Protein AF-A0A7J8ZZ38-F1 (afdb_monomer_lite)

Secondary structure (DSSP, 8-state):
-HHHHHHHHHHHHTTTTS-HHHHHHHHHHHHHHHHH-HHHHHHHH--HHHHHHHHHHHS--------------------HHHHHHHHHHTHHHHHHH-HHHHHHHHHHHHHHHHTTTT-HHHHHHHHT-TTHHHHHHHHHHHHHTSPPPPGGG--HHHHHHHHHHHHHHHHHHHHHHHHHHHHHHHHHHHHHSSS--HHHHHHHHHHHHHHHHHHHHHHSSHHHHHHHHHH-PPP-HHHHHHHHHHHHHHHHHHHHHHHTT--TT--HHHHHHHHHHHHHHHTSHHHHHHHHHHHHTTPPTTHHHHHHHHHHHHHHHHHHHTT-PPPSSHHHHHHHHHHTSHHHHHHB------TT--GGG--SB-HHHHHHHHTGGGGGGSGGGGGHHHHHHHHHHHHHHHHHHHHHHHHHHHHHHHHHHHHHHHHHH-SS---

Sequence (435 aa):
MADLRLSINSILLEHRILNDDLFIAVLNLLASAARFQPAFLLAIFDTKEDTAVQLANIGGVKQTTNEPLSGSLGSETCSLVNAILQFVESSNDVINSNPCVLLNALNFLKALWHGAGQYTTILERLKSSDKFWKQLSNSIFQSAALEVPVLKSIKESEASLLGHKYRCQSAILETMAYDVFLMKKLLYAESLVKDPSESNKKIEADNNVMKSILSNWCKSSVLGSLIKSYTSCKYDNEIYFHAKVALSLLTVHIMGKLVAGDAGSLSVSLVEKIRHVYKKLTVQPAFSELLAQYSLRGYSEGKELKALIMSDLYYHLQGELEGRKMSAGPFKELSQFLIESKMVKIYENKCSLDLFLNADDVHVFDLGRIQADLGLDMWDYSEWRTSKGIAETMLSCMQKANSMVLIGNSKLSSLKALITVLTVYEDSVSPLSSD

Foldseek 3Di:
DVVVLVVLLCCLQCVVPDDLVVLLVSLLVLLCCLAPPLVVNVVSQDPVVVVVVVVVVVPDDDDDDDDDPPDPPDPPPSGSLVSLLVVLQCLLVCLQVPLLSLLSSLSSLLSCLVSVVSCVVSVLSLLVDPCNLVSLLVLLQVLLPDDADDLVPADLVRLLSLLSSLSSLLSSLLSLLSLLLVLVVVVVVVVVPPDDDPVNVSSVVSNVSSLVSVVVCVVDCNVVSLCCNLPVADQDPVLVLLLLLLLLLLLLVCVLCVLVVHNDLADPVSSVVSVVLLVVLCPDPLNVVQQVVVVVVVDDDDDVSSSVVSVVLSVQSVCVSVVNDDDDGSSVVSSVCSSPDCVLVVQAQPQDVDPPDRLVRQARGDLVVVCNNSVLVCCCVDPCVVVSVSVVSSSVSRSSSRSSRSNNVSSVSSVVSNVSSVVSSVVVVPPDPDD

InterPro domains:
  IPR044840 Nucleoporin Nup188 [PTHR31431] (2-423)

Structure (mmCIF, N/CA/C/O backbone):
data_AF-A0A7J8ZZ38-F1
#
_entry.id   AF-A0A7J8ZZ38-F1
#
loop_
_atom_site.group_PDB
_atom_site.id
_atom_site.type_symbol
_atom_site.label_atom_id
_atom_site.label_alt_id
_atom_site.label_comp_id
_atom_site.label_asym_id
_atom_site.label_entity_id
_atom_site.label_seq_id
_atom_site.pdbx_PDB_ins_code
_atom_site.Cartn_x
_atom_site.Cartn_y
_atom_site.Cartn_z
_atom_site.occupancy
_atom_site.B_iso_or_equiv
_atom_site.auth_seq_id
_atom_site.auth_comp_id
_atom_site.auth_asym_id
_atom_site.auth_atom_id
_atom_site.pdbx_PDB_model_num
ATOM 1 N N . MET A 1 1 ? -1.656 -23.297 29.261 1.00 71.56 1 MET A N 1
ATOM 2 C CA . MET A 1 1 ? -2.486 -22.098 29.005 1.00 71.56 1 MET A CA 1
ATOM 3 C C . MET A 1 1 ? -2.021 -20.923 29.861 1.00 71.56 1 MET A C 1
ATOM 5 O O . MET A 1 1 ? -1.759 -19.869 29.299 1.00 71.56 1 MET A O 1
ATOM 9 N N . ALA A 1 2 ? -1.824 -21.125 31.170 1.00 74.50 2 ALA A N 1
ATOM 10 C CA . ALA A 1 2 ? -1.275 -20.121 32.088 1.00 74.50 2 ALA A CA 1
ATOM 11 C C . ALA A 1 2 ? 0.076 -19.516 31.644 1.00 74.50 2 ALA A C 1
ATOM 13 O O . ALA A 1 2 ? 0.186 -18.296 31.588 1.00 74.50 2 ALA A O 1
ATOM 14 N N . ASP A 1 3 ? 1.055 -20.333 31.232 1.00 79.25 3 ASP A N 1
ATOM 15 C CA . ASP A 1 3 ? 2.367 -19.820 30.783 1.00 79.25 3 ASP A CA 1
ATOM 16 C C . ASP A 1 3 ? 2.248 -18.887 29.570 1.00 79.25 3 ASP A C 1
ATOM 18 O O . ASP A 1 3 ? 2.824 -17.804 29.555 1.00 79.25 3 ASP A O 1
ATOM 22 N N . LEU A 1 4 ? 1.418 -19.257 28.587 1.00 83.12 4 LEU A N 1
ATOM 23 C CA . LEU A 1 4 ? 1.143 -18.420 27.417 1.00 83.12 4 LEU A CA 1
ATOM 24 C C . LEU A 1 4 ? 0.463 -17.102 27.817 1.00 83.12 4 LEU A C 1
ATOM 26 O O . LEU A 1 4 ? 0.831 -16.048 27.305 1.00 83.12 4 LEU A O 1
ATOM 30 N N . ARG A 1 5 ? -0.505 -17.144 28.745 1.00 82.12 5 ARG A N 1
ATOM 31 C CA . ARG A 1 5 ? -1.176 -15.945 29.274 1.00 82.12 5 ARG A CA 1
ATOM 32 C C . ARG A 1 5 ? -0.171 -15.001 29.934 1.00 82.12 5 ARG A C 1
ATOM 34 O O . ARG A 1 5 ? -0.195 -13.807 29.648 1.00 82.12 5 ARG A O 1
ATOM 41 N N . LEU A 1 6 ? 0.714 -15.530 30.778 1.00 80.25 6 LEU A N 1
ATOM 42 C CA . LEU A 1 6 ? 1.750 -14.752 31.460 1.00 80.25 6 LEU A CA 1
ATOM 43 C C . LEU A 1 6 ? 2.743 -14.139 30.469 1.00 80.25 6 LEU A C 1
ATOM 45 O O . LEU A 1 6 ? 3.035 -12.950 30.575 1.00 80.25 6 LEU A O 1
ATOM 49 N N . SER A 1 7 ? 3.197 -14.905 29.470 1.00 84.94 7 SER A N 1
ATOM 50 C CA . SER A 1 7 ? 4.079 -14.387 28.420 1.00 84.94 7 SER A CA 1
ATOM 51 C C . SER A 1 7 ? 3.422 -13.266 27.619 1.00 84.94 7 SER A C 1
ATOM 53 O O . SER A 1 7 ? 4.032 -12.218 27.435 1.00 84.94 7 SER A O 1
ATOM 55 N N . ILE A 1 8 ? 2.168 -13.439 27.183 1.00 85.44 8 ILE A N 1
ATOM 56 C CA . ILE A 1 8 ? 1.439 -12.390 26.455 1.00 85.44 8 ILE A CA 1
ATOM 57 C C . ILE A 1 8 ? 1.288 -11.140 27.330 1.00 85.44 8 ILE A C 1
ATOM 59 O O . ILE A 1 8 ? 1.501 -10.031 26.853 1.00 85.44 8 ILE A O 1
ATOM 63 N N . ASN A 1 9 ? 0.947 -11.303 28.609 1.00 81.88 9 ASN A N 1
ATOM 64 C CA . ASN A 1 9 ? 0.761 -10.179 29.522 1.00 81.88 9 ASN A CA 1
ATOM 65 C C . ASN A 1 9 ? 2.066 -9.399 29.756 1.00 81.88 9 ASN A C 1
ATOM 67 O O . ASN A 1 9 ? 2.063 -8.176 29.661 1.00 81.88 9 ASN A O 1
ATOM 71 N N . SER A 1 10 ? 3.187 -10.094 29.985 1.00 81.44 10 SER A N 1
ATOM 72 C CA . SER A 1 10 ? 4.513 -9.465 30.101 1.00 81.44 10 SER A CA 1
ATOM 73 C C . SER A 1 10 ? 4.887 -8.724 28.816 1.00 81.44 10 SER A C 1
ATOM 75 O O . SER A 1 10 ? 5.240 -7.551 28.889 1.00 81.44 10 SER A O 1
ATOM 77 N N . ILE A 1 11 ? 4.680 -9.329 27.638 1.00 85.06 11 ILE A N 1
ATOM 78 C CA . ILE A 1 11 ? 4.948 -8.663 26.353 1.00 85.06 11 ILE A CA 1
ATOM 79 C C . ILE A 1 11 ? 4.102 -7.394 26.190 1.00 85.06 11 ILE A C 1
ATOM 81 O O . ILE A 1 11 ? 4.608 -6.373 25.722 1.00 85.06 11 ILE A O 1
ATOM 85 N N . LEU A 1 12 ? 2.826 -7.431 26.591 1.00 81.31 12 LEU A N 1
ATOM 86 C CA . LEU A 1 12 ? 1.942 -6.273 26.478 1.00 81.31 12 LEU A CA 1
ATOM 87 C C . LEU A 1 12 ? 2.314 -5.138 27.447 1.00 81.31 12 LEU A C 1
ATOM 89 O O . LEU A 1 12 ? 2.243 -3.965 27.078 1.00 81.31 12 LEU A O 1
ATOM 93 N N . LEU A 1 13 ? 2.731 -5.472 28.670 1.00 76.25 13 LEU A N 1
ATOM 94 C CA . LEU A 1 13 ? 3.134 -4.498 29.688 1.00 76.25 13 LEU A CA 1
ATOM 95 C C . LEU A 1 13 ? 4.510 -3.884 29.385 1.00 76.25 13 LEU A C 1
ATOM 97 O O . LEU A 1 13 ? 4.697 -2.675 29.519 1.00 76.25 13 LEU A O 1
ATOM 101 N N . GLU A 1 14 ? 5.455 -4.686 28.898 1.00 73.44 14 GLU A N 1
ATOM 102 C CA . GLU A 1 14 ? 6.838 -4.286 28.614 1.00 73.44 14 GLU A CA 1
ATOM 103 C C . GLU A 1 14 ? 7.041 -3.745 27.184 1.00 73.44 14 GLU A C 1
ATOM 105 O O . GLU A 1 14 ? 8.169 -3.654 26.700 1.00 73.44 14 GLU A O 1
ATOM 110 N N . HIS A 1 15 ? 5.970 -3.319 26.506 1.00 67.19 15 HIS A N 1
ATOM 111 C CA . HIS A 1 15 ? 6.004 -2.843 25.112 1.00 67.19 15 HIS A CA 1
ATOM 112 C C . HIS A 1 15 ? 7.017 -1.719 24.824 1.00 67.19 15 HIS A C 1
ATOM 114 O O . HIS A 1 15 ? 7.420 -1.542 23.684 1.00 67.19 15 HIS A O 1
ATOM 120 N N . ARG A 1 16 ? 7.440 -0.945 25.834 1.00 60.75 16 ARG A N 1
ATOM 121 C CA . ARG A 1 16 ? 8.462 0.112 25.679 1.00 60.75 16 ARG A CA 1
ATOM 122 C C . ARG A 1 16 ? 9.906 -0.401 25.717 1.00 60.75 16 ARG A C 1
ATOM 124 O O . ARG A 1 16 ? 10.818 0.366 25.430 1.00 60.75 16 ARG A O 1
ATOM 131 N N . ILE A 1 17 ? 10.111 -1.646 26.143 1.00 56.50 17 ILE A N 1
ATOM 132 C CA . ILE A 1 17 ? 11.424 -2.265 26.387 1.00 56.50 17 ILE A CA 1
ATOM 133 C C . ILE A 1 17 ? 11.676 -3.409 25.389 1.00 56.50 17 ILE A C 1
ATOM 135 O O . ILE A 1 17 ? 12.823 -3.676 25.032 1.00 56.50 17 ILE A O 1
ATOM 139 N N . LEU A 1 18 ? 10.615 -4.076 24.926 1.00 61.31 18 LEU A N 1
ATOM 140 C CA . LEU A 1 18 ? 10.670 -5.222 24.015 1.00 61.31 18 LEU A CA 1
ATOM 141 C C . LEU A 1 18 ? 10.692 -4.832 22.527 1.00 61.31 18 LEU A C 1
ATOM 143 O O . LEU A 1 18 ? 10.386 -3.708 22.148 1.00 61.31 18 LEU A O 1
ATOM 147 N N . ASN A 1 19 ? 11.052 -5.803 21.681 1.00 76.56 19 ASN A N 1
ATOM 148 C CA . ASN A 1 19 ? 11.067 -5.677 20.222 1.00 76.56 19 ASN A CA 1
ATOM 149 C C . ASN A 1 19 ? 9.647 -5.429 19.662 1.00 76.56 19 ASN A C 1
ATOM 151 O O . ASN A 1 19 ? 8.748 -6.247 19.888 1.00 76.56 19 ASN A O 1
ATOM 155 N N . ASP A 1 20 ? 9.480 -4.348 18.889 1.00 80.62 20 ASP A N 1
ATOM 156 C CA . ASP A 1 20 ? 8.235 -3.974 18.200 1.00 80.62 20 ASP A CA 1
ATOM 157 C C . ASP A 1 20 ? 7.648 -5.131 17.371 1.00 80.62 20 ASP A C 1
ATOM 159 O O . ASP A 1 20 ? 6.435 -5.340 17.384 1.00 80.62 20 ASP A O 1
ATOM 163 N N . ASP A 1 21 ? 8.488 -5.937 16.711 1.00 82.50 21 ASP A N 1
ATOM 164 C CA . ASP A 1 21 ? 8.044 -7.064 15.880 1.00 82.50 21 ASP A CA 1
ATOM 165 C C . ASP A 1 21 ? 7.331 -8.139 16.707 1.00 82.50 21 ASP A C 1
ATOM 167 O O . ASP A 1 21 ? 6.296 -8.674 16.302 1.00 82.50 21 ASP A O 1
ATOM 171 N N . LEU A 1 22 ? 7.860 -8.445 17.898 1.00 86.12 22 LEU A N 1
ATOM 172 C CA . LEU A 1 22 ? 7.259 -9.421 18.807 1.00 86.12 22 LEU A CA 1
ATOM 173 C C . LEU A 1 22 ? 5.922 -8.902 19.339 1.00 86.12 22 LEU A C 1
ATOM 175 O O . LEU A 1 22 ? 4.941 -9.645 19.388 1.00 86.12 22 LEU A O 1
ATOM 179 N N . PHE A 1 23 ? 5.870 -7.621 19.702 1.00 85.69 23 PHE A N 1
ATOM 180 C CA . PHE A 1 23 ? 4.646 -6.982 20.168 1.00 85.69 23 PHE A CA 1
ATOM 181 C C . PHE A 1 23 ? 3.560 -6.978 19.078 1.00 85.69 23 PHE A C 1
ATOM 183 O O . PHE A 1 23 ? 2.421 -7.381 19.329 1.00 85.69 23 PHE A O 1
ATOM 190 N N . ILE A 1 24 ? 3.920 -6.617 17.842 1.00 85.94 24 ILE A N 1
ATOM 191 C CA . ILE A 1 24 ? 3.027 -6.663 16.675 1.00 85.94 24 ILE A CA 1
ATOM 192 C C . ILE A 1 24 ? 2.544 -8.093 16.408 1.00 85.94 24 ILE A C 1
ATOM 194 O O . ILE A 1 24 ? 1.351 -8.304 16.182 1.00 85.94 24 ILE A O 1
ATOM 198 N N . ALA A 1 25 ? 3.430 -9.090 16.470 1.00 88.69 25 ALA A N 1
ATOM 199 C CA . ALA A 1 25 ? 3.063 -10.490 16.269 1.00 88.69 25 ALA A CA 1
ATOM 200 C C . ALA A 1 25 ? 2.041 -10.974 17.311 1.00 88.69 25 ALA A C 1
ATOM 202 O O . ALA A 1 25 ? 1.063 -11.635 16.954 1.00 88.69 25 ALA A O 1
ATOM 203 N N . VAL A 1 26 ? 2.216 -10.596 18.581 1.00 90.19 26 VAL A N 1
ATOM 204 C CA . VAL A 1 26 ? 1.260 -10.911 19.652 1.00 90.19 26 VAL A CA 1
ATOM 205 C C . VAL A 1 26 ? -0.090 -10.233 19.411 1.00 90.19 26 VAL A C 1
ATOM 207 O O . VAL A 1 26 ? -1.126 -10.889 19.514 1.00 90.19 26 VAL A O 1
ATOM 210 N N . LEU A 1 27 ? -0.114 -8.955 19.029 1.00 89.56 27 LEU A N 1
ATOM 211 C CA . LEU A 1 27 ? -1.365 -8.262 18.703 1.00 89.56 27 LEU A CA 1
ATOM 212 C C . LEU A 1 27 ? -2.085 -8.887 17.502 1.00 89.56 27 LEU A C 1
ATOM 214 O O . LEU A 1 27 ? -3.304 -9.056 17.540 1.00 89.56 27 LEU A O 1
ATOM 218 N N . ASN A 1 28 ? -1.346 -9.294 16.470 1.00 89.69 28 ASN A N 1
ATOM 219 C CA . ASN A 1 28 ? -1.903 -9.976 15.302 1.00 89.69 28 ASN A CA 1
ATOM 220 C C . ASN A 1 28 ? -2.447 -11.368 15.637 1.00 89.69 28 ASN A C 1
ATOM 222 O O . ASN A 1 28 ? -3.508 -11.751 15.133 1.00 89.69 28 ASN A O 1
ATOM 226 N N . LEU A 1 29 ? -1.775 -12.102 16.528 1.00 91.94 29 LEU A N 1
ATOM 227 C CA . LEU A 1 29 ? -2.284 -13.355 17.080 1.00 91.94 29 LEU A CA 1
ATOM 228 C C . LEU A 1 29 ? -3.611 -13.124 17.814 1.00 91.94 29 LEU A C 1
ATOM 230 O O . LEU A 1 29 ? -4.585 -13.825 17.541 1.00 91.94 29 LEU A O 1
ATOM 234 N N . LEU A 1 30 ? -3.677 -12.124 18.699 1.00 91.81 30 LEU A N 1
ATOM 235 C CA . LEU A 1 30 ? -4.889 -11.793 19.455 1.00 91.81 30 LEU A CA 1
ATOM 236 C C . LEU A 1 30 ? -6.031 -11.319 18.543 1.00 91.81 30 LEU A C 1
ATOM 238 O O . LEU A 1 30 ? -7.170 -11.753 18.714 1.00 91.81 30 LEU A O 1
ATOM 242 N N . ALA A 1 31 ? -5.742 -10.491 17.535 1.00 91.62 31 ALA A N 1
ATOM 243 C CA . ALA A 1 31 ? -6.712 -10.052 16.530 1.00 91.62 31 ALA A CA 1
ATOM 244 C C . ALA A 1 31 ? -7.255 -11.218 15.696 1.00 91.62 31 ALA A C 1
ATOM 246 O O . ALA A 1 31 ? -8.457 -11.291 15.440 1.00 91.62 31 ALA A O 1
ATOM 247 N N . SER A 1 32 ? -6.391 -12.154 15.305 1.00 90.56 32 SER A N 1
ATOM 248 C CA . SER A 1 32 ? -6.793 -13.356 14.570 1.00 90.56 32 SER A CA 1
ATOM 249 C C . SER A 1 32 ? -7.630 -14.287 15.448 1.00 90.56 32 SER A C 1
ATOM 251 O O . SER A 1 32 ? -8.692 -14.750 15.029 1.00 90.56 32 SER A O 1
ATOM 253 N N . ALA A 1 33 ? -7.212 -14.498 16.698 1.00 92.62 33 ALA A N 1
ATOM 254 C CA . ALA A 1 33 ? -7.964 -15.265 17.686 1.00 92.62 33 ALA A CA 1
ATOM 255 C C . ALA A 1 33 ? -9.355 -14.664 17.938 1.00 92.62 33 ALA A C 1
ATOM 257 O O . ALA A 1 33 ? -10.338 -15.402 17.954 1.00 92.62 33 ALA A O 1
ATOM 258 N N . ALA A 1 34 ? -9.460 -13.334 18.038 1.00 92.38 34 ALA A N 1
ATOM 259 C CA . ALA A 1 34 ? -10.731 -12.627 18.210 1.00 92.38 34 ALA A CA 1
ATOM 260 C C . ALA A 1 34 ? -11.733 -12.874 17.070 1.00 92.38 34 ALA A C 1
ATOM 262 O O . ALA A 1 34 ? -12.940 -12.767 17.254 1.00 92.38 34 ALA A O 1
ATOM 263 N N . ARG A 1 35 ? -11.243 -13.178 15.866 1.00 89.25 35 ARG A N 1
ATOM 264 C CA . ARG A 1 35 ? -12.088 -13.358 14.678 1.00 89.25 35 ARG A CA 1
ATOM 265 C C . ARG A 1 35 ? -12.424 -14.814 14.414 1.00 89.25 35 ARG A C 1
ATOM 267 O O . ARG A 1 35 ? -13.542 -15.120 14.012 1.00 89.25 35 ARG A O 1
ATOM 274 N N . PHE A 1 36 ? -11.450 -15.697 14.606 1.00 92.00 36 PHE A N 1
ATOM 275 C CA . PHE A 1 36 ? -11.536 -17.076 14.130 1.00 92.00 36 PHE A CA 1
ATOM 276 C C . PHE A 1 36 ? -11.577 -18.108 15.255 1.00 92.00 36 PHE A C 1
ATOM 278 O O . PHE A 1 36 ? -12.051 -19.219 15.032 1.00 92.00 36 PHE A O 1
ATOM 285 N N . GLN A 1 37 ? -11.105 -17.771 16.460 1.00 92.94 37 GLN A N 1
ATOM 286 C CA . GLN A 1 37 ? -11.069 -18.697 17.597 1.00 92.94 37 GLN A CA 1
ATOM 287 C C . GLN A 1 37 ? -11.500 -18.034 18.919 1.00 92.94 37 GLN A C 1
ATOM 289 O O . GLN A 1 37 ? -10.694 -17.884 19.843 1.00 92.94 37 GLN A O 1
ATOM 294 N N . PRO A 1 38 ? -12.791 -17.688 19.071 1.00 90.44 38 PRO A N 1
ATOM 295 C CA . PRO A 1 38 ? -13.265 -16.963 20.246 1.00 90.44 38 PRO A CA 1
ATOM 296 C C . PRO A 1 38 ? -13.054 -17.682 21.574 1.00 90.44 38 PRO A C 1
ATOM 298 O O . PRO A 1 38 ? -12.681 -17.049 22.557 1.00 90.44 38 PRO A O 1
ATOM 301 N N . ALA A 1 39 ? -13.228 -19.007 21.594 1.00 89.56 39 ALA A N 1
ATOM 302 C CA . ALA A 1 39 ? -13.004 -19.821 22.785 1.00 89.56 39 ALA A CA 1
ATOM 303 C C . ALA A 1 39 ? -11.545 -19.758 23.266 1.00 89.56 39 ALA A C 1
ATOM 305 O O . ALA A 1 39 ? -11.294 -19.672 24.466 1.00 89.56 39 ALA A O 1
ATOM 306 N N . PHE A 1 40 ? -10.587 -19.745 22.333 1.00 89.88 40 PHE A N 1
ATOM 307 C CA . PHE A 1 40 ? -9.168 -19.604 22.656 1.00 89.88 40 PHE A CA 1
ATOM 308 C C . PHE A 1 40 ? -8.873 -18.227 23.256 1.00 89.88 40 PHE A C 1
ATOM 310 O O . PHE A 1 40 ? -8.221 -18.140 24.295 1.00 89.88 40 PHE A O 1
ATOM 317 N N . LEU A 1 41 ? -9.407 -17.157 22.657 1.00 90.50 41 LEU A N 1
ATOM 318 C CA . LEU A 1 41 ? -9.213 -15.810 23.190 1.00 90.50 41 LEU A CA 1
ATOM 319 C C . LEU A 1 41 ? -9.832 -15.655 24.585 1.00 90.50 41 LEU A C 1
ATOM 321 O O . LEU A 1 41 ? -9.191 -15.118 25.482 1.00 90.50 41 LEU A O 1
ATOM 325 N N . LEU A 1 42 ? -11.046 -16.167 24.797 1.00 88.94 42 LEU A N 1
ATOM 326 C CA . LEU A 1 42 ? -11.687 -16.145 26.113 1.00 88.94 42 LEU A CA 1
ATOM 327 C C . LEU A 1 42 ? -10.859 -16.900 27.160 1.00 88.94 42 LEU A C 1
ATOM 329 O O . LEU A 1 42 ? -10.719 -16.405 28.273 1.00 88.94 42 LEU A O 1
ATOM 333 N N . ALA A 1 43 ? -10.243 -18.030 26.799 1.00 86.81 43 ALA A N 1
ATOM 334 C CA . ALA A 1 43 ? -9.344 -18.764 27.689 1.00 86.81 43 ALA A CA 1
ATOM 335 C C . ALA A 1 43 ? -8.057 -17.986 28.033 1.00 86.81 43 ALA A C 1
ATOM 337 O O . ALA A 1 43 ? -7.547 -18.123 29.141 1.00 86.81 43 ALA A O 1
ATOM 338 N N . ILE A 1 44 ? -7.538 -17.143 27.127 1.00 85.81 44 ILE A N 1
ATOM 339 C CA . ILE A 1 44 ? -6.417 -16.228 27.431 1.00 85.81 44 ILE A CA 1
ATOM 340 C C . ILE A 1 44 ? -6.847 -15.161 28.445 1.00 85.81 44 ILE A C 1
ATOM 342 O O . ILE A 1 44 ? -6.085 -14.818 29.347 1.00 85.81 44 ILE A O 1
ATOM 346 N N . PHE A 1 45 ? -8.056 -14.620 28.289 1.00 82.44 45 PHE A N 1
ATOM 347 C CA . PHE A 1 45 ? -8.586 -13.558 29.147 1.00 82.44 45 PHE A CA 1
ATOM 348 C C . PHE A 1 45 ? -9.175 -14.067 30.471 1.00 82.44 45 PHE A C 1
ATOM 350 O O . PHE A 1 45 ? -9.467 -13.250 31.348 1.00 82.44 45 PHE A O 1
ATOM 357 N N . ASP A 1 46 ? -9.357 -15.380 30.634 1.00 78.56 46 ASP A N 1
ATOM 358 C CA . ASP A 1 46 ? -9.893 -15.953 31.862 1.00 78.56 46 ASP A CA 1
ATOM 359 C C . ASP A 1 46 ? -8.868 -15.828 32.999 1.00 78.56 46 ASP A C 1
ATOM 361 O O . ASP A 1 46 ? -7.802 -16.445 32.991 1.00 78.56 46 ASP A O 1
ATOM 365 N N . THR A 1 47 ? -9.189 -14.989 33.985 1.00 62.53 47 THR A N 1
ATOM 366 C CA . THR A 1 47 ? -8.360 -14.711 35.168 1.00 62.53 47 THR A CA 1
ATOM 367 C C . THR A 1 47 ? -8.684 -15.636 36.346 1.00 62.53 47 THR A C 1
ATOM 369 O O . THR A 1 47 ? -8.131 -15.456 37.433 1.00 62.53 47 THR A O 1
ATOM 372 N N . LYS A 1 48 ? -9.600 -16.604 36.183 1.00 55.62 48 LYS A N 1
ATOM 373 C CA . LYS A 1 48 ? -10.044 -17.483 37.281 1.00 55.62 48 LYS A CA 1
ATOM 374 C C . LYS A 1 48 ? -8.954 -18.413 37.824 1.00 55.62 48 LYS A C 1
ATOM 376 O O . LYS A 1 48 ? -9.068 -18.856 38.960 1.00 55.62 48 LYS A O 1
ATOM 381 N N . GLU A 1 49 ? -7.885 -18.675 37.073 1.00 45.16 49 GLU A N 1
ATOM 382 C CA . GLU A 1 49 ? -6.770 -19.503 37.564 1.00 45.16 49 GLU A CA 1
ATOM 383 C C . GLU A 1 49 ? -5.823 -18.754 38.524 1.00 45.16 49 GLU A C 1
ATOM 385 O O . GLU A 1 49 ? -5.272 -19.378 39.428 1.00 45.16 49 GLU A O 1
ATOM 390 N N . ASP A 1 50 ? -5.668 -17.426 38.412 1.00 45.25 50 ASP A N 1
ATOM 391 C CA . ASP A 1 50 ? -4.699 -16.675 39.241 1.00 45.25 50 ASP A CA 1
ATOM 392 C C . ASP A 1 50 ? -5.189 -16.438 40.680 1.00 45.25 50 ASP A C 1
ATOM 394 O O . ASP A 1 50 ? -4.392 -16.295 41.609 1.00 45.25 50 ASP A O 1
ATOM 398 N N . THR A 1 51 ? -6.504 -16.455 40.904 1.00 39.97 51 THR A N 1
ATOM 399 C CA . THR A 1 51 ? -7.089 -16.301 42.249 1.00 39.97 51 THR A CA 1
ATOM 400 C C . THR A 1 51 ? -6.948 -17.567 43.098 1.00 39.97 51 THR A C 1
ATOM 402 O O . THR A 1 51 ? -6.834 -17.471 44.319 1.00 39.97 51 THR A O 1
ATOM 405 N N . ALA A 1 52 ? -6.879 -18.749 42.476 1.00 34.41 52 ALA A N 1
ATOM 406 C CA . ALA A 1 52 ? -6.704 -20.015 43.191 1.00 34.41 52 ALA A CA 1
ATOM 407 C C . ALA A 1 52 ? -5.287 -20.173 43.775 1.00 34.41 52 ALA A C 1
ATOM 409 O O . ALA A 1 52 ? -5.128 -20.692 44.880 1.00 34.41 52 ALA A O 1
ATOM 410 N N . VAL A 1 53 ? -4.262 -19.669 43.077 1.00 43.09 53 VAL A N 1
ATOM 411 C CA . VAL A 1 53 ? -2.860 -19.739 43.529 1.00 43.09 53 VAL A CA 1
ATOM 412 C C . VAL A 1 53 ? -2.584 -18.743 44.664 1.00 43.09 53 VAL A C 1
ATOM 414 O O . VAL A 1 53 ? -1.833 -19.049 45.588 1.00 43.09 53 VAL A O 1
ATOM 417 N N . GLN A 1 54 ? -3.243 -17.579 44.663 1.00 39.53 54 GLN A N 1
ATOM 418 C CA . GLN A 1 54 ? -3.115 -16.601 45.751 1.00 39.53 54 GLN A CA 1
ATOM 419 C C . GLN A 1 54 ? -3.841 -17.034 47.035 1.00 39.53 54 GLN A C 1
ATOM 421 O O . GLN A 1 54 ? -3.316 -16.819 48.126 1.00 39.53 54 GLN A O 1
ATOM 426 N N . LEU A 1 55 ? -4.998 -17.701 46.934 1.00 38.47 55 LEU A N 1
ATOM 427 C CA . LEU A 1 55 ? -5.698 -18.236 48.111 1.00 38.47 55 LEU A CA 1
ATOM 428 C C . LEU A 1 55 ? -4.944 -19.394 48.781 1.00 38.47 55 LEU A C 1
ATOM 430 O O . LEU A 1 55 ? -4.991 -19.517 50.005 1.00 38.47 55 LEU A O 1
ATOM 434 N N . ALA A 1 56 ? -4.208 -20.204 48.012 1.00 36.59 56 ALA A N 1
ATOM 435 C CA . ALA A 1 56 ? -3.400 -21.295 48.557 1.00 36.59 56 ALA A CA 1
ATOM 436 C C . ALA A 1 56 ? -2.212 -20.796 49.409 1.00 36.59 56 ALA A C 1
ATOM 438 O O . ALA A 1 56 ? -1.833 -21.456 50.373 1.00 36.59 56 ALA A O 1
ATOM 439 N N . ASN A 1 57 ? -1.675 -19.606 49.117 1.00 36.88 57 ASN A N 1
ATOM 440 C CA . ASN A 1 57 ? -0.528 -19.036 49.837 1.00 36.88 57 ASN A CA 1
ATOM 441 C C . ASN A 1 57 ? -0.895 -18.259 51.113 1.00 36.88 57 ASN A C 1
ATOM 443 O O . ASN A 1 57 ? -0.008 -17.915 51.891 1.00 36.88 57 ASN A O 1
ATOM 447 N N . ILE A 1 58 ? -2.181 -17.990 51.364 1.00 40.00 58 ILE A N 1
ATOM 448 C CA . ILE A 1 58 ? -2.632 -17.268 52.570 1.00 40.00 58 ILE A CA 1
ATOM 449 C C . ILE A 1 58 ? -2.893 -18.236 53.746 1.00 40.00 58 ILE A C 1
ATOM 451 O O . ILE A 1 58 ? -2.930 -17.824 54.905 1.00 40.00 58 ILE A O 1
ATOM 455 N N . GLY A 1 59 ? -3.001 -19.542 53.483 1.00 32.94 59 GLY A N 1
ATOM 456 C CA . GLY A 1 59 ? -3.256 -20.573 54.492 1.00 32.94 59 GLY A CA 1
ATOM 457 C C . GLY A 1 59 ? -2.034 -21.426 54.848 1.00 32.94 59 GLY A C 1
ATOM 458 O O . GLY A 1 59 ? -2.057 -22.625 54.595 1.00 32.94 59 GLY A O 1
ATOM 459 N N . GLY A 1 60 ? -0.977 -20.857 55.446 1.00 28.55 60 GLY A N 1
ATOM 460 C CA . GLY A 1 60 ? 0.214 -21.640 55.825 1.00 28.55 60 GLY A CA 1
ATOM 461 C C . GLY A 1 60 ? 1.203 -20.956 56.783 1.00 28.55 60 GLY A C 1
ATOM 462 O O . GLY A 1 60 ? 2.158 -20.326 56.362 1.00 28.55 60 GLY A O 1
ATOM 463 N N . VAL A 1 61 ? 0.935 -21.099 58.083 1.00 31.50 61 VAL A N 1
ATOM 464 C CA . VAL A 1 61 ? 1.759 -20.947 59.313 1.00 31.50 61 VAL A CA 1
ATOM 465 C C . VAL A 1 61 ? 3.261 -20.531 59.229 1.00 31.50 61 VAL A C 1
ATOM 467 O O . VAL A 1 61 ? 4.105 -21.255 58.721 1.00 31.50 61 VAL A O 1
ATOM 470 N N . LYS A 1 62 ? 3.563 -19.409 59.918 1.00 34.91 62 LYS A N 1
ATOM 471 C CA . LYS A 1 62 ? 4.778 -18.928 60.651 1.00 34.91 62 LYS A CA 1
ATOM 472 C C . LYS A 1 62 ? 6.120 -19.717 60.599 1.00 34.91 62 LYS A C 1
ATOM 474 O O . LYS A 1 62 ? 6.185 -20.785 61.194 1.00 34.91 62 LYS A O 1
ATOM 479 N N . GLN A 1 63 ? 7.227 -19.053 60.193 1.00 27.20 63 GLN A N 1
ATOM 480 C CA . GLN A 1 63 ? 8.375 -18.598 61.045 1.00 27.20 63 GLN A CA 1
ATOM 481 C C . GLN A 1 63 ? 9.572 -17.980 60.250 1.00 27.20 63 GLN A C 1
ATOM 483 O O . GLN A 1 63 ? 10.040 -18.585 59.299 1.00 27.20 63 GLN A O 1
ATOM 488 N N . THR A 1 64 ? 10.048 -16.799 60.717 1.00 29.89 64 THR A N 1
ATOM 489 C CA . THR A 1 64 ? 11.423 -16.183 60.741 1.00 29.89 64 THR A CA 1
ATOM 490 C C . THR A 1 64 ? 12.337 -16.247 59.489 1.00 29.89 64 THR A C 1
ATOM 492 O O . THR A 1 64 ? 12.617 -17.329 59.000 1.00 29.89 64 THR A O 1
ATOM 495 N N . THR A 1 65 ? 12.966 -15.178 58.959 1.00 25.28 65 THR A N 1
ATOM 496 C CA . THR A 1 65 ? 13.937 -14.229 59.575 1.00 25.28 65 THR A CA 1
ATOM 497 C C . THR A 1 65 ? 14.249 -13.069 58.586 1.00 25.28 65 THR A C 1
ATOM 499 O O . THR A 1 65 ? 14.067 -13.231 57.385 1.00 25.28 65 THR A O 1
ATOM 502 N N . ASN A 1 66 ? 14.706 -11.916 59.091 1.00 26.88 66 ASN A N 1
ATOM 503 C CA . ASN A 1 66 ? 14.904 -10.623 58.403 1.00 26.88 66 ASN A CA 1
ATOM 504 C C . ASN A 1 66 ? 15.966 -10.577 57.276 1.00 26.88 66 ASN A C 1
ATOM 506 O O . ASN A 1 66 ? 17.102 -10.964 57.522 1.00 26.88 66 ASN A O 1
ATOM 510 N N . GLU A 1 67 ? 15.643 -9.917 56.153 1.00 25.42 67 GLU A N 1
ATOM 511 C CA . GLU A 1 67 ? 16.519 -8.988 55.397 1.00 25.42 67 GLU A CA 1
ATOM 512 C C . GLU A 1 67 ? 15.662 -8.083 54.468 1.00 25.42 67 GLU A C 1
ATOM 514 O O . GLU A 1 67 ? 14.593 -8.514 54.024 1.00 25.42 67 GLU A O 1
ATOM 519 N N . PRO A 1 68 ? 16.035 -6.809 54.212 1.00 30.06 68 PRO A N 1
ATOM 520 C CA . PRO A 1 68 ? 15.107 -5.801 53.704 1.00 30.06 68 PRO A CA 1
ATOM 521 C C . PRO A 1 68 ? 15.109 -5.730 52.170 1.00 30.06 68 PRO A C 1
ATOM 523 O O . PRO A 1 68 ? 15.935 -5.051 51.565 1.00 30.06 68 PRO A O 1
ATOM 526 N N . LEU A 1 69 ? 14.123 -6.357 51.531 1.00 28.55 69 LEU A N 1
ATOM 527 C CA . LEU A 1 69 ? 13.729 -6.028 50.157 1.00 28.55 69 LEU A CA 1
ATOM 528 C C . LE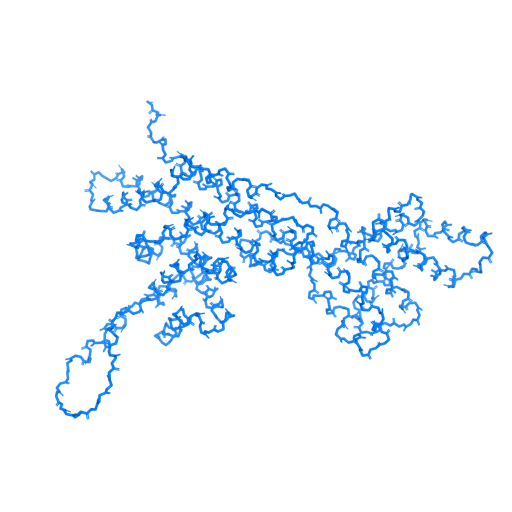U A 1 69 ? 12.624 -4.968 50.203 1.00 28.55 69 LEU A C 1
ATOM 530 O O . LEU A 1 69 ? 11.429 -5.257 50.213 1.00 28.55 69 LEU A O 1
ATOM 534 N N . SER A 1 70 ? 13.060 -3.712 50.290 1.00 27.38 70 SER A N 1
ATOM 535 C CA . SER A 1 70 ? 12.211 -2.542 50.077 1.00 27.38 70 SER A CA 1
ATOM 536 C C . SER A 1 70 ? 11.647 -2.550 48.660 1.00 27.38 70 SER A C 1
ATOM 538 O O . SER A 1 70 ? 12.402 -2.596 47.692 1.00 27.38 70 SER A O 1
ATOM 540 N N . GLY A 1 71 ? 10.322 -2.427 48.558 1.00 24.97 71 GLY A N 1
ATOM 541 C CA . GLY A 1 71 ? 9.628 -2.129 47.306 1.00 24.97 71 GLY A CA 1
ATOM 542 C C . GLY A 1 71 ? 8.516 -3.103 46.931 1.00 24.97 71 GLY A C 1
ATOM 543 O O . GLY A 1 71 ? 8.415 -3.477 45.770 1.00 24.97 71 GLY A O 1
ATOM 544 N N . SER A 1 72 ? 7.664 -3.504 47.880 1.00 28.08 72 SER A N 1
ATOM 545 C CA . SER A 1 72 ? 6.355 -4.088 47.561 1.00 28.08 72 SER A CA 1
ATOM 546 C C . SER A 1 72 ? 5.507 -3.043 46.825 1.00 28.08 72 SER A C 1
ATOM 548 O O . SER A 1 72 ? 4.743 -2.303 47.448 1.00 28.08 72 SER A O 1
ATOM 550 N N . LEU A 1 73 ? 5.648 -2.969 45.500 1.00 27.59 73 LEU A N 1
ATOM 551 C CA . LEU A 1 73 ? 4.651 -2.351 44.638 1.00 27.59 73 LEU A CA 1
ATOM 552 C C . LEU A 1 73 ? 3.403 -3.232 44.746 1.00 27.59 73 LEU A C 1
ATOM 554 O O . LEU A 1 73 ? 3.454 -4.423 44.443 1.00 27.59 73 LEU A O 1
ATOM 558 N N . GLY A 1 74 ? 2.331 -2.669 45.302 1.00 25.97 74 GLY A N 1
ATOM 559 C CA . GLY A 1 74 ? 1.098 -3.388 45.591 1.00 25.97 74 GLY A CA 1
ATOM 560 C C . GLY A 1 74 ? 0.636 -4.212 44.392 1.00 25.97 74 GLY A C 1
ATOM 561 O O . GLY A 1 74 ? 0.600 -3.722 43.268 1.00 25.97 74 GLY A O 1
ATOM 562 N N . SER A 1 75 ? 0.304 -5.473 44.662 1.00 32.91 75 SER A N 1
ATOM 563 C CA . SER A 1 75 ? -0.285 -6.428 43.726 1.00 32.91 75 SER A CA 1
ATOM 564 C C . SER A 1 75 ? -1.665 -5.938 43.253 1.00 32.91 75 SER A C 1
ATOM 566 O O . SER A 1 75 ? -2.698 -6.469 43.659 1.00 32.91 75 SER A O 1
ATOM 568 N N . GLU A 1 76 ? -1.704 -4.930 42.382 1.00 35.75 76 GLU A N 1
ATOM 569 C CA . GLU A 1 76 ? -2.804 -4.772 41.436 1.00 35.75 76 GLU A CA 1
ATOM 570 C C . GLU A 1 76 ? -2.695 -5.935 40.458 1.00 35.75 76 GLU A C 1
ATOM 572 O O . GLU A 1 76 ? -1.723 -6.060 39.716 1.00 35.75 76 GLU A O 1
ATOM 577 N N . THR A 1 77 ? -3.672 -6.834 40.483 1.00 39.72 77 THR A N 1
ATOM 578 C CA . THR A 1 77 ? -3.776 -7.936 39.528 1.00 39.72 77 THR A CA 1
ATOM 579 C C . THR A 1 77 ? -3.650 -7.392 38.099 1.00 39.72 77 THR A C 1
ATOM 581 O O . THR A 1 77 ? -4.585 -6.772 37.583 1.00 39.72 77 THR A O 1
ATOM 584 N N . CYS A 1 78 ? -2.487 -7.598 37.470 1.00 52.38 78 CYS A N 1
ATOM 585 C CA . CYS A 1 78 ? -2.214 -7.250 36.078 1.00 52.38 78 CYS A CA 1
ATOM 586 C C . CYS A 1 78 ? -3.090 -8.116 35.175 1.00 52.38 78 CYS A C 1
ATOM 588 O O . CYS A 1 78 ? -2.691 -9.194 34.745 1.00 52.38 78 CYS A O 1
ATOM 590 N N . SER A 1 79 ? -4.319 -7.677 34.920 1.00 73.56 79 SER A N 1
ATOM 591 C CA . SER A 1 79 ? -5.165 -8.312 33.919 1.00 73.56 79 SER A CA 1
ATOM 592 C C . SER A 1 79 ? -4.737 -7.855 32.525 1.00 73.56 79 SER A C 1
ATOM 594 O O . SER A 1 79 ? -4.341 -6.707 32.331 1.00 73.56 79 SER A O 1
ATOM 596 N N . LEU A 1 80 ? -4.867 -8.730 31.532 1.00 80.00 80 LEU A N 1
ATOM 597 C CA . LEU A 1 80 ? -4.550 -8.411 30.138 1.00 80.00 80 LEU A CA 1
ATOM 598 C C . LEU A 1 80 ? -5.386 -7.225 29.607 1.00 80.00 80 LEU A C 1
ATOM 600 O O . LEU A 1 80 ? -4.924 -6.443 28.782 1.00 80.00 80 LEU A O 1
ATOM 604 N N . VAL A 1 81 ? -6.590 -7.032 30.160 1.00 83.88 81 VAL A N 1
ATOM 605 C CA . VAL A 1 81 ? -7.428 -5.842 29.934 1.00 83.88 81 VAL A CA 1
ATOM 606 C C . VAL A 1 81 ? -6.740 -4.567 30.431 1.00 83.88 81 VAL A C 1
ATOM 608 O O . VAL A 1 81 ? -6.768 -3.559 29.731 1.00 83.88 81 VAL A O 1
ATOM 611 N N . ASN A 1 82 ? -6.087 -4.603 31.596 1.00 82.69 82 ASN A N 1
ATOM 612 C CA . ASN A 1 82 ? -5.355 -3.452 32.132 1.00 82.69 82 ASN A CA 1
ATOM 613 C C . ASN A 1 82 ? -4.148 -3.104 31.255 1.00 82.69 82 ASN A C 1
ATOM 615 O O . ASN A 1 82 ? -3.922 -1.926 30.998 1.00 82.69 82 ASN A O 1
ATOM 619 N N . ALA A 1 83 ? -3.426 -4.104 30.739 1.00 83.44 83 ALA A N 1
ATOM 620 C CA . ALA A 1 83 ? -2.319 -3.876 29.807 1.00 83.44 83 ALA A CA 1
ATOM 621 C C . ALA A 1 83 ? -2.798 -3.176 28.518 1.00 83.44 83 ALA A C 1
ATOM 623 O O . ALA A 1 83 ? -2.197 -2.203 28.064 1.00 83.44 83 ALA A O 1
ATOM 624 N N . ILE A 1 84 ? -3.942 -3.605 27.972 1.00 85.56 84 ILE A N 1
ATOM 625 C CA . ILE A 1 84 ? -4.571 -2.956 26.811 1.00 85.56 84 ILE A CA 1
ATOM 626 C C . ILE A 1 84 ? -5.007 -1.525 27.144 1.00 85.56 84 ILE A C 1
ATOM 628 O O . ILE A 1 84 ? -4.784 -0.618 26.346 1.00 85.56 84 ILE A O 1
ATOM 632 N N . LEU A 1 85 ? -5.615 -1.296 28.313 1.00 86.38 85 LEU A N 1
ATOM 633 C CA . LEU A 1 85 ? -6.030 0.043 28.737 1.00 86.38 85 LEU A CA 1
ATOM 634 C C . LEU A 1 85 ? -4.836 0.988 28.889 1.00 86.38 85 LEU A C 1
ATOM 636 O O . LEU A 1 85 ? -4.902 2.109 28.392 1.00 86.38 85 LEU A O 1
ATOM 640 N N . GLN A 1 86 ? -3.739 0.534 29.499 1.00 84.88 86 GLN A N 1
ATOM 641 C CA . GLN A 1 86 ? -2.498 1.311 29.597 1.00 84.88 86 GLN A CA 1
ATOM 642 C C . GLN A 1 86 ? -1.941 1.668 28.213 1.00 84.88 86 GLN A C 1
ATOM 644 O O . GLN A 1 86 ? -1.488 2.792 27.994 1.00 84.88 86 GLN A O 1
ATOM 649 N N . PHE A 1 87 ? -2.023 0.746 27.253 1.00 84.31 87 PHE A N 1
ATOM 650 C CA . PHE A 1 87 ? -1.637 1.025 25.873 1.00 84.31 87 PHE A CA 1
ATOM 651 C C . PHE A 1 87 ? -2.571 2.047 25.194 1.00 84.31 87 PHE A C 1
ATOM 653 O O . PHE A 1 87 ? -2.119 2.940 24.483 1.00 84.31 87 PHE A O 1
ATOM 660 N N . VAL A 1 88 ? -3.883 1.982 25.440 1.00 86.44 88 VAL A N 1
ATOM 661 C CA . VAL A 1 88 ? -4.836 2.987 24.936 1.00 86.44 88 VAL A CA 1
ATOM 662 C C . VAL A 1 88 ? -4.587 4.359 25.565 1.00 86.44 88 VAL A C 1
ATOM 664 O O . VAL A 1 88 ? -4.704 5.374 24.878 1.00 86.44 88 VAL A O 1
ATOM 667 N N . GLU A 1 89 ? -4.199 4.423 26.838 1.00 86.69 89 GLU A N 1
ATOM 668 C CA . GLU A 1 89 ? -3.839 5.685 27.492 1.00 86.69 89 GLU A CA 1
ATOM 669 C C . GLU A 1 89 ? -2.623 6.364 26.844 1.00 86.69 89 GLU A C 1
ATOM 671 O O . GLU A 1 89 ? -2.585 7.593 26.784 1.00 86.69 89 GLU A O 1
ATOM 676 N N . SER A 1 90 ? -1.677 5.594 26.294 1.00 84.19 90 SER A N 1
ATOM 677 C CA . SER A 1 90 ? -0.504 6.120 25.583 1.00 84.19 90 SER A CA 1
ATOM 678 C C . SER A 1 90 ? -0.739 6.381 24.086 1.00 84.19 90 SER A C 1
ATOM 680 O O . SER A 1 90 ? 0.164 6.856 23.396 1.00 84.19 90 SER A O 1
ATOM 682 N N . SER A 1 91 ? -1.951 6.138 23.569 1.00 85.25 91 SER A N 1
ATOM 683 C CA . SER A 1 91 ? -2.272 6.231 22.133 1.00 85.25 91 SER A CA 1
ATOM 684 C C . SER A 1 91 ? -1.912 7.572 21.478 1.00 85.25 91 SER A C 1
ATOM 686 O O . SER A 1 91 ? -1.436 7.574 20.343 1.00 85.25 91 SER A O 1
ATOM 688 N N . ASN A 1 92 ? -2.049 8.699 22.186 1.00 83.56 92 ASN A N 1
ATOM 689 C CA . ASN A 1 92 ? -1.686 10.027 21.661 1.00 83.56 92 ASN A CA 1
ATOM 690 C C . ASN A 1 92 ? -0.176 10.191 21.416 1.00 83.56 92 ASN A C 1
ATOM 692 O O . ASN A 1 92 ? 0.234 10.906 20.499 1.00 83.56 92 ASN A O 1
ATOM 696 N N . ASP A 1 93 ? 0.653 9.525 22.218 1.00 84.12 93 ASP A N 1
ATOM 697 C CA . ASP A 1 93 ? 2.103 9.543 22.033 1.00 84.12 93 ASP A CA 1
ATOM 698 C C . ASP A 1 93 ? 2.479 8.570 20.909 1.00 84.12 93 ASP A C 1
ATOM 700 O O . ASP A 1 93 ? 3.202 8.922 19.972 1.00 84.12 93 ASP A O 1
ATOM 704 N N . VAL A 1 94 ? 1.912 7.358 20.958 1.00 84.62 94 VAL A N 1
ATOM 705 C CA . VAL A 1 94 ? 2.228 6.262 20.031 1.00 84.62 94 VAL A CA 1
ATOM 706 C C . VAL A 1 94 ? 1.771 6.569 18.604 1.00 84.62 94 VAL A C 1
ATOM 708 O O . VAL A 1 94 ? 2.481 6.235 17.660 1.00 84.62 94 VAL A O 1
ATOM 711 N N . ILE A 1 95 ? 0.647 7.268 18.400 1.00 84.75 95 ILE A N 1
ATOM 712 C CA . ILE A 1 95 ? 0.192 7.642 17.048 1.00 84.75 95 ILE A CA 1
ATOM 713 C C . ILE A 1 95 ? 1.222 8.506 16.310 1.00 84.75 95 ILE A C 1
ATOM 715 O O . ILE A 1 95 ? 1.272 8.493 15.081 1.00 84.75 95 ILE A O 1
ATOM 719 N N . ASN A 1 96 ? 2.056 9.252 17.038 1.00 82.69 96 ASN A N 1
ATOM 720 C CA . ASN A 1 96 ? 3.080 10.108 16.458 1.00 82.69 96 ASN A CA 1
ATOM 721 C C . ASN A 1 96 ? 4.442 9.426 16.335 1.00 82.69 96 ASN A C 1
ATOM 723 O O . ASN A 1 96 ? 5.118 9.669 15.337 1.00 82.69 96 ASN A O 1
ATOM 727 N N . SER A 1 97 ? 4.826 8.591 17.303 1.00 82.00 97 SER A N 1
ATOM 728 C CA . SER A 1 97 ? 6.123 7.907 17.312 1.00 82.00 97 SER A CA 1
ATOM 729 C C . SER A 1 97 ? 6.117 6.581 16.547 1.00 82.00 97 SER A C 1
ATOM 731 O O . SER A 1 97 ? 7.022 6.343 15.752 1.00 82.00 97 SER A O 1
ATOM 733 N N . ASN A 1 98 ? 5.097 5.738 16.745 1.00 84.25 98 ASN A N 1
ATOM 734 C CA . ASN A 1 98 ? 4.971 4.420 16.121 1.00 84.25 98 ASN A CA 1
ATOM 735 C C . ASN A 1 98 ? 3.496 4.050 15.817 1.00 84.25 98 ASN A C 1
ATOM 737 O O . ASN A 1 98 ? 2.893 3.189 16.467 1.00 84.25 98 ASN A O 1
ATOM 741 N N . PRO A 1 99 ? 2.878 4.680 14.802 1.00 84.94 99 PRO A N 1
ATOM 742 C CA . PRO A 1 99 ? 1.489 4.426 14.435 1.00 84.94 99 PRO A CA 1
ATOM 743 C C . PRO A 1 99 ? 1.249 3.009 13.900 1.00 84.94 99 PRO A C 1
ATOM 745 O O . PRO A 1 99 ? 0.105 2.566 13.910 1.00 84.94 99 PRO A O 1
ATOM 748 N N . CYS A 1 100 ? 2.280 2.284 13.452 1.00 85.75 100 CYS A N 1
ATOM 749 C CA . CYS A 1 100 ? 2.135 0.883 13.051 1.00 85.75 100 CYS A CA 1
ATOM 750 C C . CYS A 1 100 ? 1.757 0.006 14.248 1.00 85.75 100 CYS A C 1
ATOM 752 O O . CYS A 1 100 ? 0.778 -0.742 14.199 1.00 85.75 100 CYS A O 1
ATOM 754 N N . VAL A 1 101 ? 2.467 0.164 15.363 1.00 86.50 101 VAL A N 1
ATOM 755 C CA . VAL A 1 101 ? 2.166 -0.553 16.605 1.00 86.50 101 VAL A CA 1
ATOM 756 C C . VAL A 1 101 ? 0.754 -0.222 17.107 1.00 86.50 101 VAL A C 1
ATOM 758 O O . VAL A 1 101 ? -0.032 -1.128 17.396 1.00 86.50 101 VAL A O 1
ATOM 761 N N . LEU A 1 102 ? 0.380 1.064 17.113 1.00 88.94 102 LEU A N 1
ATOM 762 C CA . LEU A 1 102 ? -0.980 1.483 17.472 1.00 88.94 102 LEU A CA 1
ATOM 763 C C . LEU A 1 102 ? -2.041 0.879 16.542 1.00 88.94 102 LEU A C 1
ATOM 765 O O . LEU A 1 102 ? -3.075 0.419 17.021 1.00 88.94 102 LEU A O 1
ATOM 769 N N . LEU A 1 103 ? -1.796 0.843 15.231 1.00 89.38 103 LEU A N 1
ATOM 770 C CA . LEU A 1 10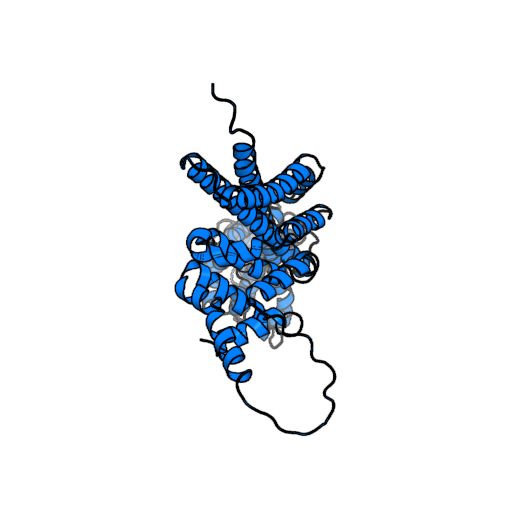3 ? -2.737 0.278 14.265 1.00 89.38 103 LEU A CA 1
ATOM 771 C C . LEU A 1 103 ? -3.044 -1.193 14.565 1.00 89.38 103 LEU A C 1
ATOM 773 O O . LEU A 1 103 ? -4.208 -1.589 14.535 1.00 89.38 103 LEU A O 1
ATOM 777 N N . ASN A 1 104 ? -2.028 -1.995 14.887 1.00 88.75 104 ASN A N 1
ATOM 778 C CA . ASN A 1 104 ? -2.216 -3.409 15.223 1.00 88.75 104 ASN A CA 1
ATOM 779 C C . ASN A 1 104 ? -3.057 -3.580 16.500 1.00 88.75 104 ASN A C 1
ATOM 781 O O . ASN A 1 104 ? -3.961 -4.417 16.544 1.00 88.75 104 ASN A O 1
ATOM 785 N N . ALA A 1 105 ? -2.842 -2.733 17.509 1.00 89.94 105 ALA A N 1
ATOM 786 C CA . ALA A 1 105 ? -3.645 -2.754 18.728 1.00 89.94 105 ALA A CA 1
ATOM 787 C C . ALA A 1 105 ? -5.101 -2.337 18.463 1.00 89.94 105 ALA A C 1
ATOM 789 O O . ALA A 1 105 ? -6.038 -2.970 18.951 1.00 89.94 105 ALA A O 1
ATOM 790 N N . LEU A 1 106 ? -5.308 -1.311 17.634 1.00 92.06 106 LEU A N 1
ATOM 791 C CA . LEU A 1 106 ? -6.638 -0.872 17.212 1.00 92.06 106 LEU A CA 1
ATOM 792 C C . LEU A 1 106 ? -7.357 -1.933 16.373 1.00 92.06 106 LEU A C 1
ATOM 794 O O . LEU A 1 106 ? -8.562 -2.110 16.525 1.00 92.06 106 LEU A O 1
ATOM 798 N N . ASN A 1 107 ? -6.641 -2.677 15.529 1.00 91.19 107 ASN A N 1
ATOM 799 C CA . ASN A 1 107 ? -7.203 -3.790 14.764 1.00 91.19 107 ASN A CA 1
ATOM 800 C C . ASN A 1 107 ? -7.684 -4.927 15.671 1.00 91.19 107 ASN A C 1
ATOM 802 O O . ASN A 1 107 ? -8.733 -5.522 15.400 1.00 91.19 107 ASN A O 1
ATOM 806 N N . PHE A 1 108 ? -6.948 -5.205 16.750 1.00 92.56 108 PHE A N 1
ATOM 807 C CA . PHE A 1 108 ? -7.385 -6.134 17.785 1.00 92.56 108 PHE A CA 1
ATOM 808 C C . PHE A 1 108 ? -8.639 -5.626 18.511 1.00 92.56 108 PHE A C 1
ATOM 810 O O . PHE A 1 108 ? -9.629 -6.355 18.580 1.00 92.56 108 PHE A O 1
ATOM 817 N N . LEU A 1 109 ? -8.653 -4.368 18.969 1.00 93.25 109 LEU A N 1
ATOM 818 C CA . LEU A 1 109 ? -9.840 -3.763 19.589 1.00 93.25 109 LEU A CA 1
ATOM 819 C C . LEU A 1 109 ? -11.048 -3.833 18.649 1.00 93.25 109 LEU A C 1
ATOM 821 O O . LEU A 1 109 ? -12.091 -4.367 19.009 1.00 93.25 109 LEU A O 1
ATOM 825 N N . LYS A 1 110 ? -10.894 -3.408 17.397 1.00 92.88 110 LYS A N 1
ATOM 826 C CA . LYS A 1 110 ? -11.943 -3.505 16.378 1.00 92.88 110 LYS A CA 1
ATOM 827 C C . LYS A 1 110 ? -12.478 -4.935 16.230 1.00 92.88 110 LYS A C 1
ATOM 829 O O . LYS A 1 110 ? -13.686 -5.125 16.110 1.00 92.88 110 LYS A O 1
ATOM 834 N N . ALA A 1 111 ? -11.607 -5.948 16.259 1.00 92.62 111 ALA A N 1
ATOM 835 C CA . ALA A 1 111 ? -12.025 -7.348 16.199 1.00 92.62 111 ALA A CA 1
ATOM 836 C C . ALA A 1 111 ? -12.889 -7.761 17.405 1.00 92.62 111 ALA A C 1
ATOM 838 O O . ALA A 1 111 ? -13.897 -8.439 17.213 1.00 92.62 111 ALA A O 1
ATOM 839 N N . LEU A 1 112 ? -12.555 -7.299 18.617 1.00 93.06 112 LEU A N 1
ATOM 840 C CA . LEU A 1 112 ? -13.389 -7.513 19.806 1.00 93.06 112 LEU A CA 1
ATOM 841 C C . LEU A 1 112 ? -14.782 -6.888 19.645 1.00 93.06 112 LEU A C 1
ATOM 843 O O . LEU A 1 112 ? -15.779 -7.525 19.974 1.00 93.06 112 LEU A O 1
ATOM 847 N N . TRP A 1 113 ? -14.869 -5.668 19.104 1.00 92.44 113 TRP A N 1
ATOM 848 C CA . TRP A 1 113 ? -16.154 -4.995 18.863 1.00 92.44 113 TRP A CA 1
ATOM 849 C C . TRP A 1 113 ? -16.985 -5.670 17.767 1.00 92.44 113 TRP A C 1
ATOM 851 O O . TRP A 1 113 ? -18.201 -5.780 17.902 1.00 92.44 113 TRP A O 1
ATOM 861 N N . HIS A 1 114 ? -16.356 -6.183 16.707 1.00 89.50 114 HIS A N 1
ATOM 862 C CA . HIS A 1 114 ? -17.056 -6.998 15.708 1.00 89.50 114 HIS A CA 1
ATOM 863 C C . HIS A 1 114 ? -17.640 -8.279 16.329 1.00 89.50 114 HIS A C 1
ATOM 865 O O . HIS A 1 114 ? -18.749 -8.685 15.989 1.00 89.50 114 HIS A O 1
ATOM 871 N N . GLY A 1 115 ? -16.909 -8.901 17.258 1.00 88.75 115 GLY A N 1
ATOM 872 C CA . GLY A 1 115 ? -17.337 -10.082 18.008 1.00 88.75 115 GLY A CA 1
ATOM 873 C C . GLY A 1 115 ? -18.097 -9.772 19.301 1.00 88.75 115 GLY A C 1
ATOM 874 O O . GLY A 1 115 ? -18.104 -10.614 20.197 1.00 88.75 115 GLY A O 1
ATOM 875 N N . ALA A 1 116 ? -18.717 -8.593 19.445 1.00 87.94 116 ALA A N 1
ATOM 876 C CA . ALA A 1 116 ? -19.191 -8.088 20.740 1.00 87.94 116 ALA A CA 1
ATOM 877 C C . ALA A 1 116 ? -20.087 -9.050 21.536 1.00 87.94 116 ALA A C 1
ATOM 879 O O . ALA A 1 116 ? -19.998 -9.077 22.761 1.00 87.94 116 ALA A O 1
ATOM 880 N N . GLY A 1 117 ? -20.896 -9.879 20.868 1.00 86.25 117 GLY A N 1
ATOM 881 C CA . GLY A 1 117 ? -21.725 -10.886 21.541 1.00 86.25 117 GLY A CA 1
ATOM 882 C C . GLY A 1 117 ? -20.925 -11.951 22.304 1.00 86.25 117 GLY A C 1
ATOM 883 O O . GLY A 1 117 ? -21.404 -12.472 23.304 1.00 86.25 117 GLY A O 1
ATOM 884 N N . GLN A 1 118 ? -19.701 -12.257 21.870 1.00 88.75 118 GLN A N 1
ATOM 885 C CA . GLN A 1 118 ? -18.814 -13.237 22.508 1.00 88.75 118 GLN A CA 1
ATOM 886 C C . GLN A 1 118 ? -17.908 -12.604 23.571 1.00 88.75 118 GLN A C 1
ATOM 888 O O . GLN A 1 118 ? -17.413 -13.305 24.449 1.00 88.75 118 GLN A O 1
ATOM 893 N N . TYR A 1 119 ? -17.693 -11.288 23.499 1.00 90.38 119 TYR A N 1
ATOM 894 C CA . TYR A 1 119 ? -16.702 -10.570 24.305 1.00 90.38 119 TYR A CA 1
ATOM 895 C C . TYR A 1 119 ? -17.310 -9.544 25.260 1.00 90.38 119 TYR A C 1
ATOM 897 O O . TYR A 1 119 ? -16.598 -8.661 25.736 1.00 90.38 119 TYR A O 1
ATOM 905 N N . THR A 1 120 ? -18.602 -9.655 25.574 1.00 86.44 120 THR A N 1
ATOM 906 C CA . THR A 1 120 ? -19.348 -8.700 26.413 1.00 86.44 120 THR A CA 1
ATOM 907 C C . THR A 1 120 ? -18.610 -8.340 27.703 1.00 86.44 120 THR A C 1
ATOM 909 O O . THR A 1 120 ? -18.369 -7.165 27.955 1.00 86.44 120 THR A O 1
ATOM 912 N N . THR A 1 121 ? -18.132 -9.326 28.469 1.00 86.19 121 THR A N 1
ATOM 913 C CA . THR A 1 121 ? -17.404 -9.083 29.728 1.00 86.19 121 THR A CA 1
ATOM 914 C C . THR A 1 121 ? -16.091 -8.315 29.533 1.00 86.19 121 THR A C 1
ATOM 916 O O . THR A 1 121 ? -15.731 -7.485 30.367 1.00 86.19 121 THR A O 1
ATOM 919 N N . ILE A 1 122 ? -15.366 -8.573 28.440 1.00 89.06 122 ILE A N 1
ATOM 920 C CA . ILE A 1 122 ? -14.115 -7.867 28.118 1.00 89.06 122 ILE A CA 1
ATOM 921 C C . ILE A 1 122 ? -14.437 -6.426 27.715 1.00 89.06 122 ILE A C 1
ATOM 923 O O . ILE A 1 122 ? -13.834 -5.488 28.237 1.00 89.06 122 ILE A O 1
ATOM 927 N N . LEU A 1 123 ? -15.416 -6.250 26.824 1.00 89.69 123 LEU A N 1
ATOM 928 C CA . LEU A 1 123 ? -15.841 -4.942 26.335 1.00 89.69 123 LEU A CA 1
ATOM 929 C C . LEU A 1 123 ? -16.398 -4.066 27.458 1.00 89.69 123 LEU A C 1
ATOM 931 O O . LEU A 1 123 ? -16.060 -2.891 27.522 1.00 89.69 123 LEU A O 1
ATOM 935 N N . GLU A 1 124 ? -17.186 -4.622 28.377 1.00 85.69 124 GLU A N 1
ATOM 936 C CA . GLU A 1 124 ? -17.695 -3.884 29.535 1.00 85.69 124 GLU A CA 1
ATOM 937 C C . GLU A 1 124 ? -16.574 -3.356 30.435 1.00 85.69 124 GLU A C 1
ATOM 939 O O . GLU A 1 124 ? -16.653 -2.224 30.910 1.00 85.69 124 GLU A O 1
ATOM 944 N N . ARG A 1 125 ? -15.509 -4.139 30.652 1.00 86.69 125 ARG A N 1
ATOM 945 C CA . ARG A 1 125 ? -14.341 -3.672 31.414 1.00 86.69 125 ARG A CA 1
ATOM 946 C C . ARG A 1 125 ? -13.604 -2.556 30.679 1.00 86.69 125 ARG A C 1
ATOM 948 O O . ARG A 1 125 ? -13.247 -1.563 31.304 1.00 86.69 125 ARG A O 1
ATOM 955 N N . LEU A 1 126 ? -13.419 -2.678 29.364 1.00 87.75 126 LEU A N 1
ATOM 956 C CA . LEU A 1 126 ? -12.798 -1.621 28.559 1.00 87.75 126 LEU A CA 1
ATOM 957 C C . LEU A 1 126 ? -13.621 -0.324 28.601 1.00 87.75 126 LEU A C 1
ATOM 959 O O . LEU A 1 126 ? -13.062 0.748 28.821 1.00 87.75 126 LEU A O 1
ATOM 963 N N . LYS A 1 127 ? -14.948 -0.432 28.459 1.00 85.19 127 LYS A N 1
ATOM 964 C CA . LYS A 1 127 ? -15.886 0.700 28.504 1.00 85.19 127 LYS A CA 1
ATOM 965 C C . LYS A 1 127 ? -15.983 1.359 29.874 1.00 85.19 127 LYS A C 1
ATOM 967 O O . LYS A 1 127 ? -16.158 2.567 29.934 1.00 85.19 127 LYS A O 1
ATOM 972 N N . SER A 1 128 ? -15.797 0.600 30.957 1.00 83.06 128 SER A N 1
ATOM 973 C CA . SER A 1 128 ? -15.826 1.151 32.319 1.00 83.06 128 SER A CA 1
ATOM 974 C C . SER A 1 128 ? -14.721 2.177 32.604 1.00 83.06 128 SER A C 1
ATOM 976 O O . SER A 1 128 ? -14.782 2.888 33.604 1.00 83.06 128 SER A O 1
ATOM 978 N N . SER A 1 129 ? -13.708 2.272 31.735 1.00 83.69 129 SER A N 1
ATOM 979 C CA . SER A 1 129 ? -12.707 3.330 31.799 1.00 83.69 129 SER A CA 1
ATOM 980 C C . SER A 1 129 ? -13.215 4.616 31.142 1.00 83.69 129 SER A C 1
ATOM 982 O O . SER A 1 129 ? -13.262 4.732 29.916 1.00 83.69 129 SER A O 1
ATOM 984 N N . ASP A 1 130 ? -13.454 5.648 31.955 1.00 79.88 130 ASP A N 1
ATOM 985 C CA . ASP A 1 130 ? -13.852 6.995 31.506 1.00 79.88 130 ASP A CA 1
ATOM 986 C C . ASP A 1 130 ? -12.875 7.654 30.518 1.00 79.88 130 ASP A C 1
ATOM 988 O O . ASP A 1 130 ? -13.197 8.656 29.865 1.00 79.88 130 ASP A O 1
ATOM 992 N N . LYS A 1 131 ? -11.642 7.143 30.448 1.00 84.81 131 LYS A N 1
ATOM 993 C CA . LYS A 1 131 ? -10.583 7.664 29.584 1.00 84.81 131 LYS A CA 1
ATOM 994 C C . LYS A 1 131 ? -10.547 6.989 28.218 1.00 84.81 131 LYS A C 1
ATOM 996 O O . LYS A 1 131 ? -10.023 7.606 27.297 1.00 84.81 131 LYS A O 1
ATOM 1001 N N . PHE A 1 132 ? -11.093 5.780 28.065 1.00 89.44 132 PHE A N 1
ATOM 1002 C CA . PHE A 1 132 ? -10.913 4.958 26.863 1.00 89.44 132 PHE A CA 1
ATOM 1003 C C . PHE A 1 132 ? -11.303 5.712 25.584 1.00 89.44 132 PHE A C 1
ATOM 1005 O O . PHE A 1 132 ? -10.456 6.016 24.742 1.00 89.44 132 PHE A O 1
ATOM 1012 N N . TRP A 1 133 ? -12.573 6.115 25.477 1.00 90.50 133 TRP A N 1
ATOM 1013 C CA . TRP A 1 133 ? -13.060 6.831 24.296 1.00 90.50 133 TRP A CA 1
ATOM 1014 C C . TRP A 1 133 ? -12.477 8.234 24.165 1.00 90.50 133 TRP A C 1
ATOM 1016 O O . TRP A 1 133 ? -12.218 8.686 23.050 1.00 90.50 133 TRP A O 1
ATOM 1026 N N . LYS A 1 134 ? -12.212 8.911 25.289 1.00 89.56 134 LYS A N 1
ATOM 1027 C CA . LYS A 1 134 ? -11.596 10.243 25.284 1.00 89.56 134 LYS A CA 1
ATOM 1028 C C . LYS A 1 134 ? -10.204 10.195 24.657 1.00 89.56 134 LYS A C 1
ATOM 1030 O O . LYS A 1 134 ? -9.930 11.001 23.773 1.00 89.56 134 LYS A O 1
ATOM 1035 N N . GLN A 1 135 ? -9.363 9.232 25.037 1.00 89.94 135 GLN A N 1
ATOM 1036 C CA . GLN A 1 135 ? -8.007 9.109 24.497 1.00 89.94 135 GLN A CA 1
ATOM 1037 C C . GLN A 1 135 ? -8.008 8.769 23.007 1.00 89.94 135 GLN A C 1
ATOM 1039 O O . GLN A 1 135 ? -7.385 9.482 22.223 1.00 89.94 135 GLN A O 1
ATOM 1044 N N . LEU A 1 136 ? -8.805 7.782 22.590 1.00 90.62 136 LEU A N 1
ATOM 1045 C CA . LEU A 1 136 ? -8.925 7.439 21.170 1.00 90.62 136 LEU A CA 1
ATOM 1046 C C . LEU A 1 136 ? -9.465 8.614 20.334 1.00 90.62 136 LEU A C 1
ATOM 1048 O O . LEU A 1 136 ? -8.974 8.882 19.237 1.00 90.62 136 LEU A O 1
ATOM 1052 N N . SER A 1 137 ? -10.433 9.369 20.862 1.00 89.75 137 SER A N 1
ATOM 1053 C CA . SER A 1 137 ? -10.953 10.568 20.193 1.00 89.75 137 SER A CA 1
ATOM 1054 C C . SER A 1 137 ? -9.914 11.697 20.101 1.00 89.75 137 SER A C 1
ATOM 1056 O O . SER A 1 137 ? -9.829 12.378 19.076 1.00 89.75 137 SER A O 1
ATOM 1058 N N . ASN A 1 138 ? -9.072 11.861 21.127 1.00 87.62 138 ASN A N 1
ATOM 1059 C CA . ASN A 1 138 ? -8.003 12.859 21.152 1.00 87.62 138 ASN A CA 1
ATOM 1060 C C . ASN A 1 138 ? -6.905 12.545 20.128 1.00 87.62 138 ASN A C 1
ATOM 1062 O O . ASN A 1 138 ? -6.408 13.465 19.476 1.00 87.62 138 ASN A O 1
ATOM 1066 N N . SER A 1 139 ? -6.590 11.265 19.916 1.00 85.75 139 SER A N 1
ATOM 1067 C CA . SER A 1 139 ? -5.629 10.828 18.893 1.00 85.75 139 SER A CA 1
ATOM 1068 C C . SER A 1 139 ? -6.061 11.247 17.479 1.00 85.75 139 SER A C 1
ATOM 1070 O O . SER A 1 139 ? -5.234 11.652 16.654 1.00 85.75 139 SER A O 1
ATOM 1072 N N . ILE A 1 140 ? -7.372 11.220 17.203 1.00 85.94 140 ILE A N 1
ATOM 1073 C CA . ILE A 1 140 ? -7.948 11.741 15.953 1.00 85.94 140 ILE A CA 1
ATOM 1074 C C . ILE A 1 140 ? -7.819 13.270 15.899 1.00 85.94 140 ILE A C 1
ATOM 1076 O O . ILE A 1 140 ? -7.352 13.815 14.896 1.00 85.94 140 ILE A O 1
ATOM 1080 N N . PHE A 1 141 ? -8.188 13.965 16.980 1.00 75.44 141 PHE A N 1
ATOM 1081 C CA . PHE A 1 141 ? -8.169 15.430 17.054 1.00 75.44 141 PHE A CA 1
ATOM 1082 C C . PHE A 1 141 ? -6.776 16.027 16.811 1.00 75.44 141 PHE A C 1
ATOM 1084 O O . PHE A 1 141 ? -6.621 16.909 15.967 1.00 75.44 141 PHE A O 1
ATOM 1091 N N . GLN A 1 142 ? -5.752 15.525 17.508 1.00 69.62 142 GLN A N 1
ATOM 1092 C CA . GLN A 1 142 ? -4.378 16.030 17.392 1.00 69.62 142 GLN A CA 1
ATOM 1093 C C . GLN A 1 142 ? -3.824 15.879 15.971 1.00 69.62 142 GLN A C 1
ATOM 1095 O O . GLN A 1 142 ? -3.058 16.715 15.499 1.00 69.62 142 GLN A O 1
ATOM 1100 N N . SER A 1 143 ? -4.262 14.842 15.261 1.00 63.81 143 SER A N 1
ATOM 1101 C CA . SER A 1 143 ? -3.858 14.596 13.881 1.00 63.81 143 SER A CA 1
ATOM 1102 C C . SER A 1 143 ? -4.580 15.493 12.866 1.00 63.81 143 SER A C 1
ATOM 1104 O O . SER A 1 143 ? -4.040 15.763 11.795 1.00 63.81 143 SER A O 1
ATOM 1106 N N . ALA A 1 144 ? -5.793 15.960 13.178 1.00 58.94 144 ALA A N 1
ATOM 1107 C CA . ALA A 1 144 ? -6.576 16.855 12.321 1.00 58.94 144 ALA A CA 1
ATOM 1108 C C . ALA A 1 144 ? -6.052 18.303 12.319 1.00 58.94 144 ALA A C 1
ATOM 1110 O O . ALA A 1 144 ? -6.356 19.062 11.400 1.00 58.94 144 ALA A O 1
ATOM 1111 N N . ALA A 1 145 ? -5.278 18.678 13.342 1.00 53.94 145 ALA A N 1
ATOM 1112 C CA . ALA A 1 145 ? -4.691 20.007 13.503 1.00 53.94 145 ALA A CA 1
ATOM 1113 C C . ALA A 1 145 ? -3.391 20.220 12.701 1.00 53.94 145 ALA A C 1
ATOM 1115 O O . ALA A 1 145 ? -2.886 21.339 12.647 1.00 53.94 145 ALA A O 1
ATOM 1116 N N . LEU A 1 146 ? -2.841 19.167 12.089 1.00 58.34 146 LEU A N 1
ATOM 1117 C CA . LEU A 1 146 ? -1.589 19.229 11.334 1.00 58.34 146 LEU A CA 1
ATOM 1118 C C . LEU A 1 146 ? -1.841 19.604 9.867 1.00 58.34 146 LEU A C 1
ATOM 1120 O O . LEU A 1 146 ? -2.767 19.097 9.229 1.00 58.34 146 LEU A O 1
ATOM 1124 N N . GLU A 1 147 ? -0.997 20.480 9.317 1.00 56.34 147 GLU A N 1
ATOM 1125 C CA . GLU A 1 147 ? -1.022 20.811 7.891 1.00 56.34 147 GLU A CA 1
ATOM 1126 C C . GLU A 1 147 ? -0.742 19.569 7.036 1.00 56.34 147 GLU A C 1
ATOM 1128 O O . GLU A 1 147 ? 0.116 18.745 7.354 1.00 56.34 147 GLU A O 1
ATOM 1133 N N . VAL A 1 148 ? -1.484 19.428 5.934 1.00 58.16 148 VAL A N 1
ATOM 1134 C CA . VAL A 1 148 ? -1.344 18.291 5.018 1.00 58.16 148 VAL A CA 1
ATOM 1135 C C . VAL A 1 148 ? -0.036 18.451 4.234 1.00 58.16 148 VAL A C 1
ATOM 1137 O O . VAL A 1 148 ? 0.072 19.407 3.462 1.00 58.16 148 VAL A O 1
ATOM 1140 N N . PRO A 1 149 ? 0.936 17.530 4.362 1.00 59.47 149 PRO A N 1
ATOM 1141 C CA . PRO A 1 149 ? 2.186 17.637 3.624 1.00 59.47 149 PRO A CA 1
ATOM 1142 C C . PRO A 1 149 ? 1.949 17.478 2.117 1.00 59.47 149 PRO A C 1
ATOM 1144 O O . PRO A 1 149 ? 1.106 16.687 1.679 1.00 59.47 149 PRO A O 1
ATOM 1147 N N . VAL A 1 150 ? 2.712 18.212 1.306 1.00 58.34 150 VAL A N 1
ATOM 1148 C CA . VAL A 1 150 ? 2.657 18.102 -0.157 1.00 58.34 150 VAL A CA 1
ATOM 1149 C C . VAL A 1 150 ? 3.270 16.770 -0.584 1.00 58.34 150 VAL A C 1
ATOM 1151 O O . VAL A 1 150 ? 4.464 16.546 -0.419 1.00 58.34 150 VAL A O 1
ATOM 1154 N N . LEU A 1 151 ? 2.458 15.902 -1.194 1.00 58.75 151 LEU A N 1
ATOM 1155 C CA . LEU A 1 151 ? 2.824 14.531 -1.573 1.00 58.75 151 LEU A CA 1
ATOM 1156 C C . LEU A 1 151 ? 4.120 14.425 -2.407 1.00 58.75 151 LEU A C 1
ATOM 1158 O O . LEU A 1 151 ? 4.843 13.441 -2.287 1.00 58.75 151 LEU A O 1
ATOM 1162 N N . LYS A 1 152 ? 4.447 15.447 -3.215 1.00 57.56 152 LYS A N 1
ATOM 1163 C CA . LYS A 1 152 ? 5.647 15.466 -4.074 1.00 57.56 152 LYS A CA 1
ATOM 1164 C C . LYS A 1 152 ? 6.976 15.490 -3.296 1.00 57.56 152 LYS A C 1
ATOM 1166 O O . LYS A 1 152 ? 7.997 15.134 -3.880 1.00 57.56 152 LYS A O 1
ATOM 1171 N N . SER A 1 153 ? 6.984 15.877 -2.015 1.00 59.97 153 SER A N 1
ATOM 1172 C CA . SER A 1 153 ? 8.207 16.031 -1.205 1.00 59.97 153 SER A CA 1
ATOM 1173 C C . SER A 1 153 ? 8.293 15.111 0.018 1.00 59.97 153 SER A C 1
ATOM 1175 O O . SER A 1 153 ? 9.242 15.238 0.788 1.00 59.97 153 SER A O 1
ATOM 1177 N N . ILE A 1 154 ? 7.322 14.219 0.228 1.00 67.31 154 ILE A N 1
ATOM 1178 C CA . ILE A 1 154 ? 7.274 13.363 1.423 1.00 67.31 154 ILE A CA 1
ATOM 1179 C C . ILE A 1 154 ? 8.329 12.255 1.308 1.00 67.31 154 ILE A C 1
ATOM 1181 O O . ILE A 1 154 ? 8.401 11.565 0.287 1.00 67.31 154 ILE A O 1
ATOM 1185 N N . LYS A 1 155 ? 9.141 12.071 2.357 1.00 75.25 155 LYS A N 1
ATOM 1186 C CA . LYS A 1 155 ? 10.062 10.926 2.448 1.00 75.25 155 LYS A CA 1
ATOM 1187 C C . LYS A 1 155 ? 9.285 9.635 2.700 1.00 75.25 155 LYS A C 1
ATOM 1189 O O . LYS A 1 155 ? 8.231 9.647 3.317 1.00 75.25 155 LYS A O 1
ATOM 1194 N N . GLU A 1 156 ? 9.829 8.497 2.294 1.00 70.94 156 GLU A N 1
ATOM 1195 C CA . GLU A 1 156 ? 9.186 7.188 2.483 1.00 70.94 156 GLU A CA 1
ATOM 1196 C C . GLU A 1 156 ? 8.750 6.915 3.932 1.00 70.94 156 GLU A C 1
ATOM 1198 O O . GLU A 1 156 ? 7.600 6.551 4.177 1.00 70.94 156 GLU A O 1
ATOM 1203 N N . SER A 1 157 ? 9.642 7.139 4.901 1.00 75.31 157 SER A N 1
ATOM 1204 C CA . SER A 1 157 ? 9.339 6.933 6.321 1.00 75.31 157 SER A CA 1
ATOM 1205 C C . SER A 1 157 ? 8.197 7.832 6.804 1.00 75.31 157 SER A C 1
ATOM 1207 O O . SER A 1 157 ? 7.333 7.390 7.557 1.00 75.31 157 SER A O 1
ATOM 1209 N N . GLU A 1 158 ? 8.136 9.070 6.314 1.00 82.25 158 GLU A N 1
ATOM 1210 C CA . GLU A 1 158 ? 7.060 10.021 6.605 1.00 82.25 158 GLU A CA 1
ATOM 1211 C C . GLU A 1 158 ? 5.741 9.603 5.939 1.00 82.25 158 GLU A C 1
ATOM 1213 O O . GLU A 1 158 ? 4.676 9.733 6.544 1.00 82.25 158 GLU A O 1
ATOM 1218 N N . ALA A 1 159 ? 5.796 9.070 4.715 1.00 80.81 159 ALA A N 1
ATOM 1219 C CA . ALA A 1 159 ? 4.620 8.590 4.000 1.00 80.81 159 ALA A CA 1
ATOM 1220 C C . ALA A 1 159 ? 4.015 7.354 4.668 1.00 80.81 159 ALA A C 1
ATOM 1222 O O . ALA A 1 159 ? 2.797 7.287 4.841 1.00 80.81 159 ALA A O 1
ATOM 1223 N N . SER A 1 160 ? 4.863 6.409 5.083 1.00 79.94 160 SER A N 1
ATOM 1224 C CA . SER A 1 160 ? 4.447 5.243 5.857 1.00 79.94 160 SER A CA 1
ATOM 1225 C C . SER A 1 160 ? 3.831 5.673 7.188 1.00 79.94 160 SER A C 1
ATOM 1227 O O . SER A 1 160 ? 2.696 5.293 7.481 1.00 79.94 160 SER A O 1
ATOM 1229 N N . LEU A 1 161 ? 4.503 6.546 7.948 1.00 84.56 161 LEU A N 1
ATOM 1230 C CA . LEU A 1 161 ? 3.987 7.100 9.203 1.00 84.56 161 LEU A CA 1
ATOM 1231 C C . LEU A 1 161 ? 2.599 7.729 9.011 1.00 84.56 161 LEU A C 1
ATOM 1233 O O . LEU A 1 161 ? 1.658 7.432 9.748 1.00 84.56 161 LEU A O 1
ATOM 1237 N N . LEU A 1 162 ? 2.455 8.578 7.992 1.00 85.75 162 LEU A N 1
ATOM 1238 C CA . LEU A 1 162 ? 1.210 9.274 7.689 1.00 85.75 162 LEU A CA 1
ATOM 1239 C C . LEU A 1 162 ? 0.097 8.310 7.252 1.00 85.75 162 LEU A C 1
ATOM 1241 O O . LEU A 1 162 ? -1.044 8.449 7.695 1.00 85.75 162 LEU A O 1
ATOM 1245 N N . GLY A 1 163 ? 0.418 7.321 6.416 1.00 85.44 163 GLY A N 1
ATOM 1246 C CA . GLY A 1 163 ? -0.510 6.266 6.011 1.00 85.44 163 GLY A CA 1
ATOM 1247 C C . GLY A 1 163 ? -1.065 5.511 7.219 1.00 85.44 163 GLY A C 1
ATOM 1248 O O . GLY A 1 163 ? -2.282 5.428 7.394 1.00 85.44 163 GLY A O 1
ATOM 1249 N N . HIS A 1 164 ? -0.181 5.049 8.105 1.00 85.38 164 HIS A N 1
ATOM 1250 C CA . HIS A 1 164 ? -0.566 4.365 9.338 1.00 85.38 164 HIS A CA 1
ATOM 1251 C C . HIS A 1 164 ? -1.415 5.248 10.257 1.00 85.38 164 HIS A C 1
ATOM 1253 O O . HIS A 1 164 ? -2.433 4.781 10.760 1.00 85.38 164 HIS A O 1
ATOM 1259 N N . LYS A 1 165 ? -1.077 6.537 10.418 1.00 89.19 165 LYS A N 1
ATOM 1260 C CA . LYS A 1 165 ? -1.887 7.492 11.198 1.00 89.19 165 LYS A CA 1
ATOM 1261 C C . LYS A 1 165 ? -3.334 7.554 10.710 1.00 89.19 165 LYS A C 1
ATOM 1263 O O . LYS A 1 165 ? -4.257 7.440 11.516 1.00 89.19 165 LYS A O 1
ATOM 1268 N N . TYR A 1 166 ? -3.550 7.693 9.401 1.00 89.62 166 TYR A N 1
ATOM 1269 C CA . TYR A 1 166 ? -4.904 7.704 8.838 1.00 89.62 166 TYR A CA 1
ATOM 1270 C C . TYR A 1 166 ? -5.626 6.365 9.039 1.00 89.62 166 TYR A C 1
ATOM 1272 O O . TYR A 1 166 ? -6.812 6.351 9.374 1.00 89.62 166 TYR A O 1
ATOM 1280 N N . ARG A 1 167 ? -4.922 5.232 8.929 1.00 88.94 167 ARG A N 1
ATOM 1281 C CA . ARG A 1 167 ? -5.513 3.921 9.239 1.00 88.94 167 ARG A CA 1
ATOM 1282 C C . ARG A 1 167 ? -5.896 3.776 10.709 1.00 88.94 167 ARG A C 1
ATOM 1284 O O . ARG A 1 167 ? -6.979 3.268 10.976 1.00 88.94 167 ARG A O 1
ATOM 1291 N N . CYS A 1 168 ? -5.083 4.268 11.647 1.00 91.31 168 CYS A N 1
ATOM 1292 C CA . CYS A 1 168 ? -5.444 4.306 13.066 1.00 91.31 168 CYS A CA 1
ATOM 1293 C C . CYS A 1 168 ? -6.753 5.072 13.265 1.00 91.31 168 CYS A C 1
ATOM 1295 O O . CYS A 1 168 ? -7.669 4.585 13.920 1.00 91.31 168 CYS A O 1
ATOM 1297 N N . GLN A 1 169 ? -6.879 6.241 12.635 1.00 91.75 169 GLN A N 1
ATOM 1298 C CA . GLN A 1 169 ? -8.111 7.027 12.700 1.00 91.75 169 GLN A CA 1
ATOM 1299 C C . GLN A 1 169 ? -9.301 6.275 12.095 1.00 91.75 169 GLN A C 1
ATOM 1301 O O . GLN A 1 169 ? -10.370 6.273 12.695 1.00 91.75 169 GLN A O 1
ATOM 1306 N N . SER A 1 170 ? -9.118 5.591 10.957 1.00 92.81 170 SER A N 1
ATOM 1307 C CA . SER A 1 170 ? -10.155 4.732 10.360 1.00 92.81 170 SER A CA 1
ATOM 1308 C C . SER A 1 170 ? -10.601 3.646 11.335 1.00 92.81 170 SER A C 1
ATOM 1310 O O . SER A 1 170 ? -11.793 3.494 11.570 1.00 92.81 170 SER A O 1
ATOM 1312 N N . ALA A 1 171 ? -9.655 2.931 11.951 1.00 93.25 171 ALA A N 1
ATOM 1313 C CA . ALA A 1 171 ? -9.948 1.858 12.894 1.00 93.25 171 ALA A CA 1
ATOM 1314 C C . ALA A 1 171 ? -10.686 2.370 14.142 1.00 93.25 171 ALA A C 1
ATOM 1316 O O . ALA A 1 171 ? -11.649 1.740 14.579 1.00 93.25 171 ALA A O 1
ATOM 1317 N N . ILE A 1 172 ? -10.289 3.529 14.682 1.00 93.94 172 ILE A N 1
ATOM 1318 C CA . ILE A 1 172 ? -10.987 4.171 15.805 1.00 93.94 172 ILE A CA 1
ATOM 1319 C C . ILE A 1 172 ? -12.415 4.542 15.396 1.00 93.94 172 ILE A C 1
ATOM 1321 O O . ILE A 1 172 ? -13.354 4.159 16.088 1.00 93.94 172 ILE A O 1
ATOM 1325 N N . LEU A 1 173 ? -12.588 5.238 14.269 1.00 94.38 173 LEU A N 1
ATOM 1326 C CA . LEU A 1 173 ? -13.899 5.656 13.767 1.00 94.38 173 LEU A CA 1
ATOM 1327 C C . LEU A 1 173 ? -14.807 4.449 13.500 1.00 94.38 173 LEU A C 1
ATOM 1329 O O . LEU A 1 173 ? -15.943 4.422 13.949 1.00 94.38 173 LEU A O 1
ATOM 1333 N N . GLU A 1 174 ? -14.314 3.405 12.841 1.00 93.69 174 GLU A N 1
ATOM 1334 C CA . GLU A 1 174 ? -15.092 2.183 12.616 1.00 93.69 174 GLU A CA 1
ATOM 1335 C C . GLU A 1 174 ? -15.513 1.532 13.933 1.00 93.69 174 GLU A C 1
ATOM 1337 O O . GLU A 1 174 ? -16.679 1.180 14.094 1.00 93.69 174 GLU A O 1
ATOM 1342 N N . THR A 1 175 ? -14.602 1.433 14.904 1.00 93.38 175 THR A N 1
ATOM 1343 C CA . THR A 1 175 ? -14.924 0.887 16.231 1.00 93.38 175 THR A CA 1
ATOM 1344 C C . THR A 1 175 ? -15.980 1.746 16.936 1.00 93.38 175 THR A C 1
ATOM 1346 O O . THR A 1 175 ? -16.921 1.199 17.505 1.00 93.38 175 THR A O 1
ATOM 1349 N N . MET A 1 176 ? -15.893 3.080 16.836 1.00 92.88 176 MET A N 1
ATOM 1350 C CA . MET A 1 176 ? -16.926 3.997 17.335 1.00 92.88 176 MET A CA 1
ATOM 1351 C C . MET A 1 176 ? -18.277 3.758 16.648 1.00 92.88 176 MET A C 1
ATOM 1353 O O . MET A 1 176 ? -19.296 3.693 17.329 1.00 92.88 176 MET A O 1
ATOM 1357 N N . ALA A 1 177 ? -18.309 3.590 15.321 1.00 92.00 177 ALA A N 1
ATOM 1358 C CA . ALA A 1 177 ? -19.546 3.329 14.582 1.00 92.00 177 ALA A CA 1
ATOM 1359 C C . ALA A 1 177 ? -20.206 2.019 15.029 1.00 92.00 177 ALA A C 1
ATOM 1361 O O . ALA A 1 177 ? -21.413 1.991 15.275 1.00 92.00 177 ALA A O 1
ATOM 1362 N N . TYR A 1 178 ? -19.411 0.952 15.167 1.00 91.06 178 TYR A N 1
ATOM 1363 C CA . TYR A 1 178 ? -19.886 -0.327 15.692 1.00 91.06 178 TYR A CA 1
ATOM 1364 C C . TYR A 1 178 ? -20.431 -0.184 17.107 1.00 91.06 178 TYR A C 1
ATOM 1366 O O . TYR A 1 178 ? -21.495 -0.723 17.400 1.00 91.06 178 TYR A O 1
ATOM 1374 N N . ASP A 1 179 ? -19.743 0.560 17.971 1.00 90.31 179 ASP A N 1
ATOM 1375 C CA . ASP A 1 179 ? -20.195 0.779 19.339 1.00 90.31 179 ASP A CA 1
ATOM 1376 C C . ASP A 1 179 ? -21.545 1.501 19.387 1.00 90.31 179 ASP A C 1
ATOM 1378 O O . ASP A 1 179 ? -22.488 0.993 19.990 1.00 90.31 179 ASP A O 1
ATOM 1382 N N . VAL A 1 180 ? -21.687 2.624 18.672 1.00 89.19 180 VAL A N 1
ATOM 1383 C CA . VAL A 1 180 ? -22.959 3.365 18.597 1.00 89.19 180 VAL A CA 1
ATOM 1384 C C . VAL A 1 180 ? -24.069 2.477 18.032 1.00 89.19 180 VAL A C 1
ATOM 1386 O O . VAL A 1 180 ? -25.188 2.477 18.547 1.00 89.19 180 VAL A O 1
ATOM 1389 N N . PHE A 1 181 ? -23.775 1.686 16.999 1.00 89.44 181 PHE A N 1
ATOM 1390 C CA . PHE A 1 181 ? -24.739 0.752 16.423 1.00 89.44 181 PHE A CA 1
ATOM 1391 C C . PHE A 1 181 ? -25.191 -0.318 17.429 1.00 89.44 181 PHE A C 1
ATOM 1393 O O . PHE A 1 181 ? -26.392 -0.565 17.562 1.00 89.44 181 PHE A O 1
ATOM 1400 N N . LEU A 1 182 ? -24.256 -0.934 18.158 1.00 87.06 182 LEU A N 1
ATOM 1401 C CA . LEU A 1 182 ? -24.562 -1.930 19.187 1.00 87.06 182 LEU A CA 1
ATOM 1402 C C . LEU A 1 182 ? -25.415 -1.324 20.302 1.00 87.06 182 LEU A C 1
ATOM 1404 O O . LEU A 1 182 ? -26.433 -1.905 20.672 1.00 87.06 182 LEU A O 1
ATOM 1408 N N . MET A 1 183 ? -25.056 -0.128 20.776 1.00 84.06 183 MET A N 1
ATOM 1409 C CA . MET A 1 183 ? -25.814 0.582 21.808 1.00 84.06 183 MET A CA 1
ATOM 1410 C C . MET A 1 183 ? -27.254 0.854 21.364 1.00 84.06 183 MET A C 1
ATOM 1412 O O . MET A 1 183 ? -28.185 0.628 22.131 1.00 84.06 183 MET A O 1
ATOM 1416 N N . LYS A 1 184 ? -27.474 1.245 20.103 1.00 82.69 184 LYS A N 1
ATOM 1417 C CA . LYS A 1 184 ? -28.833 1.396 19.556 1.00 82.69 184 LYS A CA 1
ATOM 1418 C C . LYS A 1 184 ? -29.626 0.102 19.558 1.00 82.69 184 LYS A C 1
ATOM 1420 O O . LYS A 1 184 ? -30.811 0.112 19.877 1.00 82.69 184 LYS A O 1
ATOM 1425 N N . LYS A 1 185 ? -29.004 -1.002 19.141 1.00 84.81 185 LYS A N 1
ATOM 1426 C CA . LYS A 1 185 ? -29.678 -2.303 19.093 1.00 84.81 185 LYS A CA 1
ATOM 1427 C C . LYS A 1 185 ? -30.052 -2.784 20.490 1.00 84.81 185 LYS A C 1
ATOM 1429 O O . LYS A 1 185 ? -31.146 -3.319 20.643 1.00 84.81 185 LYS A O 1
ATOM 1434 N N . LEU A 1 186 ? -29.195 -2.541 21.481 1.00 82.94 186 LEU A N 1
ATOM 1435 C CA . LEU A 1 186 ? -29.488 -2.821 22.885 1.00 82.94 186 LEU A CA 1
ATOM 1436 C C . LEU A 1 186 ? -30.645 -1.959 23.398 1.00 82.94 186 LEU A C 1
ATOM 1438 O O . LEU A 1 186 ? -31.627 -2.523 23.860 1.00 82.94 186 LEU A O 1
ATOM 1442 N N . LEU A 1 187 ? -30.607 -0.635 23.205 1.00 80.50 187 LEU A N 1
ATOM 1443 C CA . LEU A 1 187 ? -31.702 0.261 23.610 1.00 80.50 187 LEU A CA 1
ATOM 1444 C C . LEU A 1 187 ? -33.036 -0.094 22.940 1.00 80.50 187 LEU A C 1
ATOM 1446 O O . LEU A 1 187 ? -34.085 -0.057 23.576 1.00 80.50 187 LEU A O 1
ATOM 1450 N N . TYR A 1 188 ? -33.011 -0.470 21.659 1.00 82.12 188 TYR A N 1
ATOM 1451 C CA . TYR A 1 188 ? -34.203 -0.943 20.960 1.00 82.12 188 TYR A CA 1
ATOM 1452 C C . TYR A 1 188 ? -34.725 -2.253 21.563 1.00 82.12 188 TYR A C 1
ATOM 1454 O O . TYR A 1 188 ? -35.915 -2.360 21.845 1.00 82.12 188 TYR A O 1
ATOM 1462 N N . ALA A 1 189 ? -33.850 -3.232 21.805 1.00 82.31 189 ALA A N 1
ATOM 1463 C CA . ALA A 1 189 ? -34.233 -4.494 22.432 1.00 82.31 189 ALA A CA 1
ATOM 1464 C C . ALA A 1 189 ? -34.790 -4.287 23.851 1.00 82.31 189 ALA A C 1
ATOM 1466 O O . ALA A 1 189 ? -35.803 -4.888 24.195 1.00 82.31 189 ALA A O 1
ATOM 1467 N N . GLU A 1 190 ? -34.186 -3.401 24.641 1.00 76.25 190 GLU A N 1
ATOM 1468 C CA . GLU A 1 190 ? -34.659 -3.040 25.979 1.00 76.25 190 GLU A CA 1
ATOM 1469 C C . GLU A 1 190 ? -35.991 -2.287 25.930 1.00 76.25 190 GLU A C 1
ATOM 1471 O O . GLU A 1 190 ? -36.857 -2.566 26.745 1.00 76.25 190 GLU A O 1
ATOM 1476 N N . SER A 1 191 ? -36.234 -1.423 24.935 1.00 75.75 191 SER A N 1
ATOM 1477 C CA . SER A 1 191 ? -37.539 -0.754 24.772 1.00 75.75 191 SER A CA 1
ATOM 1478 C C . SER A 1 191 ? -38.699 -1.723 24.499 1.00 75.75 191 SER A C 1
ATOM 1480 O O . SER A 1 191 ? -39.856 -1.412 24.782 1.00 75.75 191 SER A O 1
ATOM 1482 N N . LEU A 1 192 ? -38.397 -2.913 23.969 1.00 78.50 192 LEU A N 1
ATOM 1483 C CA . LEU A 1 192 ? -39.371 -3.986 23.764 1.00 78.50 192 LEU A CA 1
ATOM 1484 C C . LEU A 1 192 ? -39.639 -4.785 25.052 1.00 78.50 192 LEU A C 1
ATOM 1486 O O . LEU A 1 192 ? -40.662 -5.467 25.147 1.00 78.50 192 LEU A O 1
ATOM 1490 N N . VAL A 1 193 ? -38.745 -4.704 26.043 1.00 72.88 193 VAL A N 1
ATOM 1491 C CA . VAL A 1 193 ? -38.859 -5.378 27.341 1.00 72.88 193 VAL A CA 1
ATOM 1492 C C . VAL A 1 193 ? -39.423 -4.381 28.359 1.00 72.88 193 VAL A C 1
ATOM 1494 O O . VAL A 1 193 ? -38.825 -3.362 28.668 1.00 72.88 193 VAL A O 1
ATOM 1497 N N . LYS A 1 194 ? -40.621 -4.658 28.881 1.00 56.19 194 LYS A N 1
ATOM 1498 C CA . LYS A 1 194 ? -41.454 -3.688 29.621 1.00 56.19 194 LYS A CA 1
ATOM 1499 C C . LYS A 1 194 ? -40.930 -3.206 30.987 1.00 56.19 194 LYS A C 1
ATOM 1501 O O . LYS A 1 194 ? -41.600 -2.367 31.580 1.00 56.19 194 LYS A O 1
ATOM 1506 N N . ASP A 1 195 ? -39.780 -3.673 31.474 1.00 56.62 195 ASP A N 1
ATOM 1507 C CA . ASP A 1 195 ? -39.273 -3.312 32.804 1.00 56.62 195 ASP A CA 1
ATOM 1508 C C . ASP A 1 195 ? -37.917 -2.591 32.738 1.00 56.62 195 ASP A C 1
ATOM 1510 O O . ASP A 1 195 ? -36.945 -3.155 32.226 1.00 56.62 195 ASP A O 1
ATOM 1514 N N . PRO A 1 196 ? -37.807 -1.362 33.284 1.00 53.31 196 PRO A N 1
ATOM 1515 C CA . PRO A 1 196 ? -36.541 -0.654 33.341 1.00 53.31 196 PRO A CA 1
ATOM 1516 C C . PRO A 1 196 ? -35.644 -1.267 34.423 1.00 53.31 196 PRO A C 1
ATOM 1518 O O . PRO A 1 196 ? -35.851 -1.060 35.619 1.00 53.31 196 PRO A O 1
ATOM 1521 N N . SER A 1 197 ? -34.644 -2.039 33.996 1.00 56.88 197 SER A N 1
ATOM 1522 C CA . SER A 1 197 ? -33.663 -2.673 34.881 1.00 56.88 197 SER A CA 1
ATOM 1523 C C . SER A 1 197 ? -32.470 -1.742 35.170 1.00 56.88 197 SER A C 1
ATOM 1525 O O . SER A 1 197 ? -32.280 -0.726 34.499 1.00 56.88 197 SER A O 1
ATOM 1527 N N . GLU A 1 198 ? -31.624 -2.077 36.153 1.00 55.44 198 GLU A N 1
ATOM 1528 C CA . GLU A 1 198 ? -30.356 -1.364 36.408 1.00 55.44 198 GLU A CA 1
ATOM 1529 C C . GLU A 1 198 ? -29.410 -1.341 35.188 1.00 55.44 198 GLU A C 1
ATOM 1531 O O . GLU A 1 198 ? -28.573 -0.438 35.098 1.00 55.44 198 GLU A O 1
ATOM 1536 N N . SER A 1 199 ? -29.576 -2.258 34.218 1.00 54.22 199 SER A N 1
ATOM 1537 C CA . SER A 1 199 ? -28.856 -2.239 32.932 1.00 54.22 199 SER A CA 1
ATOM 1538 C C . SER A 1 199 ? -29.053 -0.925 32.172 1.00 54.22 199 SER A C 1
ATOM 1540 O O . SER A 1 199 ? -28.085 -0.390 31.623 1.00 54.22 199 SER A O 1
ATOM 1542 N N . ASN A 1 200 ? -30.258 -0.346 32.236 1.00 56.28 200 ASN A N 1
ATOM 1543 C CA . ASN A 1 200 ? -30.626 0.857 31.491 1.00 56.28 200 ASN A CA 1
ATOM 1544 C C . ASN A 1 200 ? -29.739 2.053 31.873 1.00 56.28 200 ASN A C 1
ATOM 1546 O O . ASN A 1 200 ? -29.300 2.801 31.005 1.00 56.28 200 ASN A O 1
ATOM 1550 N N . LYS A 1 201 ? -29.391 2.206 33.162 1.00 58.34 201 LYS A N 1
ATOM 1551 C CA . LYS A 1 201 ? -28.577 3.338 33.650 1.00 58.34 201 LYS A CA 1
ATOM 1552 C C . LYS A 1 201 ? -27.129 3.288 33.154 1.00 58.34 201 LYS A C 1
ATOM 1554 O O . LYS A 1 201 ? -26.545 4.329 32.858 1.00 58.34 201 LYS A O 1
ATOM 1559 N N . LYS A 1 202 ? -26.536 2.090 33.072 1.00 59.84 202 LYS A N 1
ATOM 1560 C CA . LYS A 1 202 ? -25.154 1.898 32.594 1.00 59.84 202 LYS A CA 1
ATOM 1561 C C . LYS A 1 202 ? -25.069 2.095 31.077 1.00 59.84 202 LYS A C 1
ATOM 1563 O O . LYS A 1 202 ? -24.162 2.770 30.599 1.00 59.84 202 LYS A O 1
ATOM 1568 N N . ILE A 1 203 ? -26.053 1.583 30.335 1.00 60.41 203 ILE A N 1
ATOM 1569 C CA . ILE A 1 203 ? -26.148 1.753 28.877 1.00 60.41 203 ILE A CA 1
ATOM 1570 C C . ILE A 1 203 ? -26.372 3.228 28.510 1.00 60.41 203 ILE A C 1
ATOM 1572 O O . ILE A 1 203 ? -25.740 3.741 27.586 1.00 60.41 203 ILE A O 1
ATOM 1576 N N . GLU A 1 204 ? -27.209 3.948 29.259 1.00 59.97 204 GLU A N 1
ATOM 1577 C CA . GLU A 1 204 ? -27.393 5.393 29.084 1.00 59.97 204 GLU A CA 1
ATOM 1578 C C . GLU A 1 204 ? -26.110 6.195 29.356 1.00 59.97 204 GLU A C 1
ATOM 1580 O O . GLU A 1 204 ? -25.799 7.123 28.605 1.00 59.97 204 GLU A O 1
ATOM 1585 N N . ALA A 1 205 ? -25.338 5.839 30.387 1.00 59.09 205 ALA A N 1
ATOM 1586 C CA . ALA A 1 205 ? -24.077 6.508 30.710 1.00 59.09 205 ALA A CA 1
ATOM 1587 C C . ALA A 1 205 ? -23.010 6.325 29.611 1.00 59.09 205 ALA A C 1
ATOM 1589 O O . ALA A 1 205 ? -22.422 7.313 29.163 1.00 59.09 205 ALA A O 1
ATOM 1590 N N . ASP A 1 206 ? -22.819 5.098 29.114 1.00 59.19 206 ASP A N 1
ATOM 1591 C CA . ASP A 1 206 ? -21.879 4.803 28.021 1.00 59.19 206 ASP A CA 1
ATOM 1592 C C . ASP A 1 206 ? -22.297 5.502 26.711 1.00 59.19 206 ASP A C 1
ATOM 1594 O O . ASP A 1 206 ? -21.466 6.084 26.005 1.00 59.19 206 ASP A O 1
ATOM 1598 N N . ASN A 1 207 ? -23.604 5.529 26.416 1.00 66.69 207 ASN A N 1
ATOM 1599 C CA . ASN A 1 207 ? -24.171 6.263 25.280 1.00 66.69 207 ASN A CA 1
ATOM 1600 C C . ASN A 1 207 ? -23.885 7.773 25.386 1.00 66.69 207 ASN A C 1
ATOM 1602 O O . ASN A 1 207 ? -23.514 8.421 24.402 1.00 66.69 207 ASN A O 1
ATOM 1606 N N . ASN A 1 208 ? -23.981 8.339 26.592 1.00 70.44 208 ASN A N 1
ATOM 1607 C CA . ASN A 1 208 ? -23.729 9.759 26.823 1.00 70.44 208 ASN A CA 1
ATOM 1608 C C . ASN A 1 208 ? -22.282 10.169 26.509 1.00 70.44 208 ASN A C 1
ATOM 1610 O O . ASN A 1 208 ? -22.078 11.252 25.952 1.00 70.44 208 ASN A O 1
ATOM 1614 N N . VAL A 1 209 ? -21.281 9.322 26.783 1.00 81.62 209 VAL A N 1
ATOM 1615 C CA . VAL A 1 209 ? -19.874 9.646 26.480 1.00 81.62 209 VAL A CA 1
ATOM 1616 C C . VAL A 1 209 ? -19.658 9.766 24.972 1.00 81.62 209 VAL A C 1
ATOM 1618 O O . VAL A 1 209 ? -19.206 10.814 24.505 1.00 81.62 209 VAL A O 1
ATOM 1621 N N . MET A 1 210 ? -20.036 8.753 24.189 1.00 83.19 210 MET A N 1
ATOM 1622 C CA . MET A 1 210 ? -19.842 8.783 22.735 1.00 83.19 210 MET A CA 1
ATOM 1623 C C . MET A 1 210 ? -20.661 9.901 22.073 1.00 83.19 210 MET A C 1
ATOM 1625 O O . MET A 1 210 ? -20.149 10.653 21.238 1.00 83.19 210 MET A O 1
ATOM 1629 N N . LYS A 1 211 ? -21.917 10.080 22.504 1.00 82.94 211 LYS A N 1
ATOM 1630 C CA . LYS A 1 211 ? -22.794 11.155 22.023 1.00 82.94 211 LYS A CA 1
ATOM 1631 C C . LYS A 1 211 ? -22.216 12.540 22.314 1.00 82.94 211 LYS A C 1
ATOM 1633 O O . LYS A 1 211 ? -22.330 13.427 21.466 1.00 82.94 211 LYS A O 1
ATOM 1638 N N . SER A 1 212 ? -21.569 12.724 23.469 1.00 86.94 212 SER A N 1
ATOM 1639 C CA . SER A 1 212 ? -20.902 13.983 23.822 1.00 86.94 212 SER A CA 1
ATOM 1640 C C . SER A 1 212 ? -19.701 14.282 22.919 1.00 86.94 212 SER A C 1
ATOM 1642 O O . SER A 1 212 ? -19.577 15.409 22.438 1.00 86.94 212 SER A O 1
ATOM 1644 N N . ILE A 1 213 ? -18.871 13.275 22.613 1.00 89.50 213 ILE A N 1
ATOM 1645 C CA . ILE A 1 213 ? -17.701 13.411 21.732 1.00 89.50 213 ILE A CA 1
ATOM 1646 C C . ILE A 1 213 ? -18.152 13.805 20.322 1.00 89.50 213 ILE A C 1
ATOM 1648 O O . ILE A 1 213 ? -17.704 14.823 19.791 1.00 89.50 213 ILE A O 1
ATOM 1652 N N . LEU A 1 214 ? -19.090 13.052 19.740 1.00 88.19 214 LEU A N 1
ATOM 1653 C CA . LEU A 1 214 ? -19.581 13.300 18.382 1.00 88.19 214 LEU A CA 1
ATOM 1654 C C . LEU A 1 214 ? -20.337 14.629 18.277 1.00 88.19 214 LEU A C 1
ATOM 1656 O O . LEU A 1 214 ? -20.118 15.389 17.331 1.00 88.19 214 LEU A O 1
ATOM 1660 N N . SER A 1 215 ? -21.155 14.975 19.280 1.00 87.75 215 SER A N 1
ATOM 1661 C CA . SER A 1 215 ? -21.797 16.293 19.338 1.00 87.75 215 SER A CA 1
ATOM 1662 C C . SER A 1 215 ? -20.765 17.417 19.402 1.00 87.75 215 SER A C 1
ATOM 1664 O O . SER A 1 215 ? -20.998 18.467 18.804 1.00 87.75 215 SER A O 1
ATOM 1666 N N . ASN A 1 216 ? -19.668 17.243 20.142 1.00 89.50 216 ASN A N 1
ATOM 1667 C CA . ASN A 1 216 ? -18.615 18.248 20.228 1.00 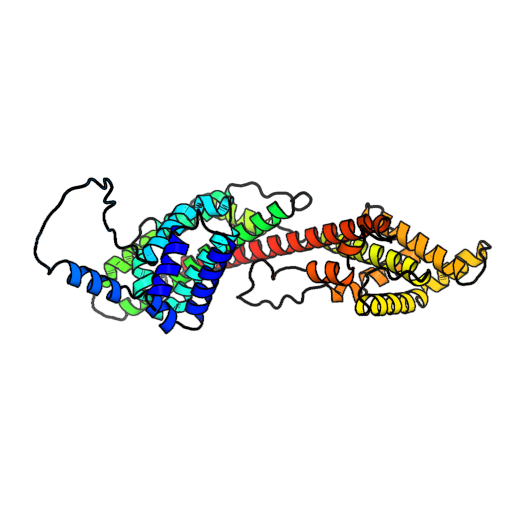89.50 216 ASN A CA 1
ATOM 1668 C C . ASN A 1 216 ? -17.898 18.407 18.881 1.00 89.50 216 ASN A C 1
ATOM 1670 O O . ASN A 1 216 ? -17.649 19.526 18.438 1.00 89.50 216 ASN A O 1
ATOM 1674 N N . TRP A 1 217 ? -17.625 17.306 18.178 1.00 89.38 217 TRP A N 1
ATOM 1675 C CA . TRP A 1 217 ? -17.021 17.355 16.845 1.00 89.38 217 TRP A CA 1
ATOM 1676 C C . TRP A 1 217 ? -17.897 18.079 15.824 1.00 89.38 217 TRP A C 1
ATOM 1678 O O . TRP A 1 217 ? -17.374 18.879 15.053 1.00 89.38 217 TRP A O 1
ATOM 1688 N N . CYS A 1 218 ? -19.214 17.850 15.850 1.00 86.31 218 CYS A N 1
ATOM 1689 C CA . CYS A 1 218 ? -20.159 18.515 14.949 1.00 86.31 218 CYS A CA 1
ATOM 1690 C C . CYS A 1 218 ? -20.315 20.016 15.247 1.00 86.31 218 CYS A C 1
ATOM 1692 O O . CYS A 1 218 ? -20.532 20.803 14.332 1.00 86.31 218 CYS A O 1
ATOM 1694 N N . LYS A 1 219 ? -20.216 20.419 16.522 1.00 86.81 219 LYS A N 1
ATOM 1695 C CA . LYS A 1 219 ? -20.351 21.824 16.956 1.00 86.81 219 LYS A CA 1
ATOM 1696 C C . LYS A 1 219 ? -19.056 22.633 16.837 1.00 86.81 219 LYS A C 1
ATOM 1698 O O . LYS A 1 219 ? -19.095 23.856 16.932 1.00 86.81 219 LYS A O 1
ATOM 1703 N N . SER A 1 220 ? -17.917 21.967 16.674 1.00 86.06 220 SER A N 1
ATOM 1704 C CA . SER A 1 220 ? -16.594 22.589 16.581 1.00 86.06 220 SER A CA 1
ATOM 1705 C C . SER A 1 220 ? -16.048 22.543 15.152 1.00 86.06 220 SER A C 1
ATOM 1707 O O . SER A 1 220 ? -16.643 21.963 14.247 1.00 86.06 220 SER A O 1
ATOM 1709 N N . SER A 1 221 ? -14.870 23.132 14.933 1.00 85.19 221 SER A N 1
ATOM 1710 C CA . SER A 1 221 ? -14.160 23.054 13.648 1.00 85.19 221 SER A CA 1
ATOM 1711 C C . SER A 1 221 ? -13.574 21.667 13.350 1.00 85.19 221 SER A C 1
ATOM 1713 O O . SER A 1 221 ? -13.078 21.445 12.247 1.00 85.19 221 SER A O 1
ATOM 1715 N N . VAL A 1 222 ? -13.639 20.724 14.299 1.00 86.81 222 VAL A N 1
ATOM 1716 C CA . VAL A 1 222 ? -13.015 19.395 14.199 1.00 86.81 222 VAL A CA 1
ATOM 1717 C C . VAL A 1 222 ? -13.533 18.622 13.000 1.00 86.81 222 VAL A C 1
ATOM 1719 O O . VAL A 1 222 ? -12.732 18.147 12.198 1.00 86.81 222 VAL A O 1
ATOM 1722 N N . LEU A 1 223 ? -14.856 18.535 12.837 1.00 89.25 223 LEU A N 1
ATOM 1723 C CA . LEU A 1 223 ? -15.448 17.809 11.717 1.00 89.25 223 LEU A CA 1
ATOM 1724 C C . LEU A 1 223 ? -15.003 18.394 10.366 1.00 89.25 223 LEU A C 1
ATOM 1726 O O . LEU A 1 223 ? -14.604 17.651 9.471 1.00 89.25 223 LEU A O 1
ATOM 1730 N N . GLY A 1 224 ? -14.992 19.725 10.241 1.00 88.31 224 GLY A N 1
ATOM 1731 C CA . GLY A 1 224 ? -14.507 20.410 9.041 1.00 88.31 224 GLY A CA 1
ATOM 1732 C C . GLY A 1 224 ? -13.031 20.117 8.749 1.00 88.31 224 GLY A C 1
ATOM 1733 O O . GLY A 1 224 ? -12.672 19.827 7.605 1.00 88.31 224 GLY A O 1
ATOM 1734 N N . SER A 1 225 ? -12.181 20.122 9.780 1.00 88.50 225 SER A N 1
ATOM 1735 C CA . SER A 1 225 ? -10.759 19.778 9.661 1.00 88.50 225 SER A CA 1
ATOM 1736 C C . SER A 1 225 ? -10.541 18.320 9.251 1.00 88.50 225 SER A C 1
ATOM 1738 O O . SER A 1 225 ? -9.699 18.053 8.393 1.00 88.50 225 SER A O 1
ATOM 1740 N N . LEU A 1 226 ? -11.325 17.380 9.790 1.00 89.25 226 LEU A N 1
ATOM 1741 C CA . LEU A 1 226 ? -11.269 15.965 9.410 1.00 89.25 226 LEU A CA 1
ATOM 1742 C C . LEU A 1 226 ? -11.668 15.764 7.947 1.00 89.25 226 LEU A C 1
ATOM 1744 O O . LEU A 1 226 ? -10.913 15.160 7.185 1.00 89.25 226 LEU A O 1
ATOM 1748 N N . ILE A 1 227 ? -12.798 16.343 7.523 1.00 89.75 227 ILE A N 1
ATOM 1749 C CA . ILE A 1 227 ? -13.253 16.289 6.127 1.00 89.75 227 ILE A CA 1
ATOM 1750 C C . ILE A 1 227 ? -12.172 16.852 5.200 1.00 89.75 227 ILE A C 1
ATOM 1752 O O . ILE A 1 227 ? -11.809 16.210 4.213 1.00 89.75 227 ILE A O 1
ATOM 1756 N N . LYS A 1 228 ? -11.596 18.014 5.530 1.00 88.75 228 LYS A N 1
ATOM 1757 C CA . LYS A 1 228 ? -10.512 18.624 4.746 1.00 88.75 228 LYS A CA 1
ATOM 1758 C C . LYS A 1 228 ? -9.271 17.725 4.694 1.00 88.75 228 LYS A C 1
ATOM 1760 O O . LYS A 1 228 ? -8.706 17.514 3.621 1.00 88.75 228 LYS A O 1
ATOM 1765 N N . SER A 1 229 ? -8.855 17.160 5.827 1.00 87.06 229 SER A N 1
ATOM 1766 C CA . SER A 1 229 ? -7.687 16.276 5.912 1.00 87.06 229 SER A CA 1
ATOM 1767 C C . SER A 1 229 ? -7.865 15.022 5.049 1.00 87.06 229 SER A C 1
ATOM 1769 O O . SER A 1 229 ? -6.970 14.681 4.269 1.00 87.06 229 SER A O 1
ATOM 1771 N N . TYR A 1 230 ? -9.044 14.397 5.089 1.00 88.12 230 TYR A N 1
ATOM 1772 C CA . TYR A 1 230 ? -9.330 13.162 4.353 1.00 88.12 230 TYR A CA 1
ATOM 1773 C C . TYR A 1 230 ? -9.581 13.377 2.856 1.00 88.12 230 TYR A C 1
ATOM 1775 O O . TYR A 1 230 ? -9.208 12.531 2.050 1.00 88.12 230 TYR A O 1
ATOM 1783 N N . THR A 1 231 ? -10.138 14.522 2.456 1.00 86.00 231 THR A N 1
ATOM 1784 C CA . THR A 1 231 ? -10.447 14.823 1.040 1.00 86.00 231 THR A CA 1
ATOM 1785 C C . THR A 1 231 ? -9.303 15.496 0.276 1.00 86.00 231 THR A C 1
ATOM 1787 O O . THR A 1 231 ? -9.324 15.554 -0.950 1.00 86.00 231 THR A O 1
ATOM 1790 N N . SER A 1 232 ? -8.272 15.982 0.972 1.00 76.38 232 SER A N 1
ATOM 1791 C CA . SER A 1 232 ? -7.159 16.746 0.379 1.00 76.38 232 SER A CA 1
ATOM 1792 C C . SER A 1 232 ? -6.238 15.971 -0.576 1.00 76.38 232 SER A C 1
ATOM 1794 O O . SER A 1 232 ? -5.400 16.586 -1.234 1.00 76.38 232 SER A O 1
ATOM 1796 N N . CYS A 1 233 ? -6.331 14.641 -0.662 1.00 66.50 233 CYS A N 1
ATOM 1797 C CA . CYS A 1 233 ? -5.435 13.855 -1.511 1.00 66.50 233 CYS A CA 1
ATOM 1798 C C . CYS A 1 233 ? -6.021 13.674 -2.915 1.00 66.50 233 CYS A C 1
ATOM 1800 O O . CYS A 1 233 ? -7.063 13.045 -3.083 1.00 66.50 233 CYS A O 1
ATOM 1802 N N . LYS A 1 234 ? -5.324 14.199 -3.927 1.00 63.84 234 LYS A N 1
ATOM 1803 C CA . LYS A 1 234 ? -5.570 13.857 -5.331 1.00 63.84 234 LYS A CA 1
ATOM 1804 C C . LYS A 1 234 ? -4.560 12.799 -5.749 1.00 63.84 234 LYS A C 1
ATOM 1806 O O . LYS A 1 234 ? -3.365 12.978 -5.528 1.00 63.84 234 LYS A O 1
ATOM 1811 N N . TYR A 1 235 ? -5.049 11.717 -6.348 1.00 68.50 235 TYR A N 1
ATOM 1812 C CA . TYR A 1 235 ? -4.196 10.759 -7.040 1.00 68.50 235 TYR A CA 1
ATOM 1813 C C . TYR A 1 235 ? -3.450 11.504 -8.152 1.00 68.50 235 TYR A C 1
ATOM 1815 O O . TYR A 1 235 ? -4.077 12.067 -9.053 1.00 68.50 235 TYR A O 1
ATOM 1823 N N . ASP A 1 236 ? -2.126 11.567 -8.048 1.00 76.00 236 ASP A N 1
ATOM 1824 C CA . ASP A 1 236 ? -1.285 12.241 -9.025 1.00 76.00 236 ASP A CA 1
ATOM 1825 C C . ASP A 1 236 ? -0.866 11.236 -10.102 1.00 76.00 236 ASP A C 1
ATOM 1827 O O . ASP A 1 236 ? 0.046 10.422 -9.921 1.00 76.00 236 ASP A O 1
ATOM 1831 N N . ASN A 1 237 ? -1.556 11.300 -11.243 1.00 81.19 237 ASN A N 1
ATOM 1832 C CA . ASN A 1 237 ? -1.245 10.477 -12.409 1.00 81.19 237 ASN A CA 1
ATOM 1833 C C . ASN A 1 237 ? 0.202 10.672 -12.884 1.00 81.19 237 ASN A C 1
ATOM 1835 O O . ASN A 1 237 ? 0.763 9.749 -13.475 1.00 81.19 237 ASN A O 1
ATOM 1839 N N . GLU A 1 238 ? 0.826 11.824 -12.607 1.00 85.56 238 GLU A N 1
ATOM 1840 C CA . GLU A 1 238 ? 2.226 12.060 -12.947 1.00 85.56 238 GLU A CA 1
ATOM 1841 C C . GLU A 1 238 ? 3.142 11.125 -12.156 1.00 85.56 238 GLU A C 1
ATOM 1843 O O . GLU A 1 238 ? 4.053 10.552 -12.744 1.00 85.56 238 GLU A O 1
ATOM 1848 N N . ILE A 1 239 ? 2.906 10.905 -10.857 1.00 86.25 239 ILE A N 1
ATOM 1849 C CA . ILE A 1 239 ? 3.771 10.051 -10.019 1.00 86.25 239 ILE A CA 1
ATOM 1850 C C . ILE A 1 239 ? 3.782 8.615 -10.553 1.00 86.25 239 ILE A C 1
ATOM 1852 O O . ILE A 1 239 ? 4.842 8.011 -10.733 1.00 86.25 239 ILE A O 1
ATOM 1856 N N . TYR A 1 240 ? 2.600 8.076 -10.850 1.00 86.06 240 TYR A N 1
ATOM 1857 C CA . TYR A 1 240 ? 2.475 6.731 -11.404 1.00 86.06 240 TYR A CA 1
ATOM 1858 C C . TYR A 1 240 ? 3.050 6.639 -12.826 1.00 86.06 240 TYR A C 1
ATOM 1860 O O . TYR A 1 240 ? 3.715 5.659 -13.161 1.00 86.06 240 TYR A O 1
ATOM 1868 N N . PHE A 1 241 ? 2.872 7.676 -13.649 1.00 88.50 241 PHE A N 1
ATOM 1869 C CA . PHE A 1 241 ? 3.495 7.751 -14.969 1.00 88.50 241 PHE A CA 1
ATOM 1870 C C . PHE A 1 241 ? 5.032 7.744 -14.888 1.00 88.50 241 PHE A C 1
ATOM 1872 O O . PHE A 1 241 ? 5.661 6.939 -15.573 1.00 88.50 241 PHE A O 1
ATOM 1879 N N . HIS A 1 242 ? 5.640 8.544 -14.002 1.00 90.81 242 HIS A N 1
ATOM 1880 C CA . HIS A 1 242 ? 7.098 8.566 -13.807 1.00 90.81 242 HIS A CA 1
ATOM 1881 C C . HIS A 1 242 ? 7.643 7.192 -13.396 1.00 90.81 242 HIS A C 1
ATOM 1883 O O . HIS A 1 242 ? 8.690 6.782 -13.892 1.00 90.81 242 HIS A O 1
ATOM 1889 N N . ALA A 1 243 ? 6.925 6.439 -12.555 1.00 91.06 243 ALA A N 1
ATOM 1890 C CA . ALA A 1 243 ? 7.310 5.070 -12.204 1.00 91.06 243 ALA A CA 1
ATOM 1891 C C . ALA A 1 243 ? 7.365 4.140 -13.433 1.00 91.06 243 ALA A C 1
ATOM 1893 O O . ALA A 1 243 ? 8.313 3.366 -13.583 1.00 91.06 243 ALA A O 1
ATOM 1894 N N . LYS A 1 244 ? 6.400 4.250 -14.358 1.00 92.00 244 LYS A N 1
ATOM 1895 C CA . LYS A 1 244 ? 6.405 3.471 -15.610 1.00 92.00 244 LYS A CA 1
ATOM 1896 C C . LYS A 1 244 ? 7.516 3.888 -16.565 1.00 92.00 244 LYS A C 1
ATOM 1898 O O . LYS A 1 244 ? 8.129 3.025 -17.197 1.00 92.00 244 LYS A O 1
ATOM 1903 N N . VAL A 1 245 ? 7.773 5.191 -16.679 1.00 94.00 245 VAL A N 1
ATOM 1904 C CA . VAL A 1 245 ? 8.872 5.721 -17.499 1.00 94.00 245 VAL A CA 1
ATOM 1905 C C . VAL A 1 245 ? 10.210 5.220 -16.961 1.00 94.00 245 VAL A C 1
ATOM 1907 O O . VAL A 1 245 ? 11.007 4.694 -17.733 1.00 94.00 245 VAL A O 1
ATOM 1910 N N . ALA A 1 246 ? 10.429 5.274 -15.644 1.00 94.88 246 ALA A N 1
ATOM 1911 C CA . ALA A 1 246 ? 11.661 4.792 -15.026 1.00 94.88 246 ALA A CA 1
ATOM 1912 C C . ALA A 1 246 ? 11.868 3.275 -15.214 1.00 94.88 246 ALA A C 1
ATOM 1914 O O . ALA A 1 246 ? 12.979 2.838 -15.513 1.00 94.88 246 ALA A O 1
ATOM 1915 N N . LEU A 1 247 ? 10.802 2.466 -15.129 1.00 93.88 247 LEU A N 1
ATOM 1916 C CA . LEU A 1 247 ? 10.884 1.034 -15.450 1.00 93.88 247 LEU A CA 1
ATOM 1917 C C . LEU A 1 247 ? 11.217 0.798 -16.924 1.00 93.88 247 LEU A C 1
ATOM 1919 O O . LEU A 1 247 ? 12.004 -0.091 -17.250 1.00 93.88 247 LEU A O 1
ATOM 1923 N N . SER A 1 248 ? 10.621 1.586 -17.819 1.00 94.38 248 SER A N 1
ATOM 1924 C CA . SER A 1 248 ? 10.884 1.505 -19.258 1.00 94.38 248 SER A CA 1
ATOM 1925 C C . SER A 1 248 ? 12.340 1.857 -19.566 1.00 94.38 248 SER A C 1
ATOM 1927 O O . SER A 1 248 ? 12.989 1.139 -20.323 1.00 94.38 248 SER A O 1
ATOM 1929 N N . LEU A 1 249 ? 12.872 2.897 -18.918 1.00 95.50 249 LEU A N 1
ATOM 1930 C CA . LEU A 1 249 ? 14.272 3.309 -19.007 1.00 95.50 249 LEU A CA 1
ATOM 1931 C C . LEU A 1 249 ? 15.216 2.180 -18.572 1.00 95.50 249 LEU A C 1
ATOM 1933 O O . LEU A 1 249 ? 16.098 1.790 -19.338 1.00 95.50 249 LEU A O 1
ATOM 1937 N N . LEU A 1 250 ? 14.993 1.605 -17.383 1.00 95.19 250 LEU A N 1
ATOM 1938 C CA . LEU A 1 250 ? 15.792 0.479 -16.893 1.00 95.19 250 LEU A CA 1
ATOM 1939 C C . LEU A 1 250 ? 15.681 -0.735 -17.825 1.00 95.19 250 LEU A C 1
ATOM 1941 O O . LEU A 1 250 ? 16.674 -1.397 -18.113 1.00 95.19 250 LEU A O 1
ATOM 1945 N N . THR A 1 251 ? 14.483 -1.014 -18.336 1.00 94.69 251 THR A N 1
ATOM 1946 C CA . THR A 1 251 ? 14.243 -2.125 -19.264 1.00 94.69 251 THR A CA 1
ATOM 1947 C C . THR A 1 251 ? 15.059 -1.959 -20.548 1.00 94.69 251 THR A C 1
ATOM 1949 O O . THR A 1 251 ? 15.706 -2.910 -20.980 1.00 94.69 251 THR A O 1
ATOM 1952 N N . VAL A 1 252 ? 15.079 -0.759 -21.138 1.00 95.38 252 VAL A N 1
ATOM 1953 C CA . VAL A 1 252 ? 15.888 -0.440 -22.329 1.00 95.38 252 VAL A CA 1
ATOM 1954 C C . VAL A 1 252 ? 17.383 -0.568 -22.031 1.00 95.38 252 VAL A C 1
ATOM 1956 O O . VAL A 1 252 ? 18.110 -1.165 -22.826 1.00 95.38 252 VAL A O 1
ATOM 1959 N N . HIS A 1 253 ? 17.834 -0.091 -20.868 1.00 94.75 253 HIS A N 1
ATOM 1960 C CA . HIS A 1 253 ? 19.222 -0.249 -20.423 1.00 94.75 253 HIS A CA 1
ATOM 1961 C C . HIS A 1 253 ? 19.636 -1.726 -20.333 1.00 94.75 253 HIS A C 1
ATOM 1963 O O . HIS A 1 253 ? 20.651 -2.138 -20.900 1.00 94.75 253 HIS A O 1
ATOM 1969 N N . ILE A 1 254 ? 18.798 -2.555 -19.703 1.00 94.19 254 ILE A N 1
ATOM 1970 C CA . ILE A 1 254 ? 19.030 -4.000 -19.595 1.00 94.19 254 ILE A CA 1
ATOM 1971 C C . ILE A 1 254 ? 19.014 -4.668 -20.976 1.00 94.19 254 ILE A C 1
ATOM 1973 O O . ILE A 1 254 ? 19.832 -5.549 -21.230 1.00 94.19 254 ILE A O 1
ATOM 1977 N N . MET A 1 255 ? 18.134 -4.259 -21.899 1.00 94.12 255 MET A N 1
ATOM 1978 C CA . MET A 1 255 ? 18.156 -4.777 -23.275 1.00 94.12 255 MET A CA 1
ATOM 1979 C C . MET A 1 255 ? 19.518 -4.550 -23.937 1.00 94.12 255 MET A C 1
ATOM 1981 O O . MET A 1 255 ? 20.036 -5.471 -24.566 1.00 94.12 255 MET A O 1
ATOM 1985 N N . GLY A 1 256 ? 20.110 -3.363 -23.763 1.00 91.44 256 GLY A N 1
ATOM 1986 C CA . GLY A 1 256 ? 21.451 -3.052 -24.263 1.00 91.44 256 GLY A CA 1
ATOM 1987 C C . GLY A 1 256 ? 22.517 -3.997 -23.701 1.00 91.44 256 GLY A C 1
ATOM 1988 O O . GLY A 1 256 ? 23.273 -4.600 -24.464 1.00 91.44 256 GLY A O 1
ATOM 1989 N N . LYS A 1 257 ? 22.516 -4.206 -22.379 1.00 91.38 257 LYS A N 1
ATOM 1990 C CA . LYS A 1 257 ? 23.426 -5.141 -21.693 1.00 91.38 257 LYS A CA 1
ATOM 1991 C C . LYS A 1 257 ? 23.263 -6.589 -22.166 1.00 91.38 257 LYS A C 1
ATOM 1993 O O . LYS A 1 257 ? 24.240 -7.237 -22.537 1.00 91.38 257 LYS A O 1
ATOM 1998 N N . LEU A 1 258 ? 22.022 -7.062 -22.279 1.00 92.12 258 LEU A N 1
ATOM 1999 C CA . LEU A 1 258 ? 21.724 -8.419 -22.740 1.00 92.12 258 LEU A CA 1
ATOM 2000 C C . LEU A 1 258 ? 22.142 -8.662 -24.194 1.00 92.12 258 LEU A C 1
ATOM 2002 O O . LEU A 1 258 ? 22.552 -9.774 -24.527 1.00 92.12 258 LEU A O 1
ATOM 2006 N N . VAL A 1 259 ? 22.040 -7.651 -25.065 1.00 88.75 259 VAL A N 1
ATOM 2007 C CA . VAL A 1 259 ? 22.521 -7.734 -26.455 1.00 88.75 259 VAL A CA 1
ATOM 2008 C C . VAL A 1 259 ? 24.048 -7.817 -26.509 1.00 88.75 259 VAL A C 1
ATOM 2010 O O . VAL A 1 259 ? 24.576 -8.542 -27.352 1.00 88.75 259 VAL A O 1
ATOM 2013 N N . ALA A 1 260 ? 24.747 -7.149 -25.587 1.00 86.44 260 ALA A N 1
ATOM 2014 C CA . ALA A 1 260 ? 26.196 -7.261 -25.419 1.00 86.44 260 ALA A CA 1
ATOM 2015 C C . ALA A 1 260 ? 26.645 -8.600 -24.793 1.00 86.44 260 ALA A C 1
ATOM 2017 O O . ALA A 1 260 ? 27.841 -8.850 -24.680 1.00 86.44 260 ALA A O 1
ATOM 2018 N N . GLY A 1 261 ? 25.706 -9.477 -24.420 1.00 86.12 261 GLY A N 1
ATOM 2019 C CA . GLY A 1 261 ? 25.993 -10.779 -23.811 1.00 86.12 261 GLY A CA 1
ATOM 2020 C C . GLY A 1 261 ? 26.161 -10.739 -22.291 1.00 86.12 261 GLY A C 1
ATOM 2021 O O . GLY A 1 261 ? 26.486 -11.763 -21.698 1.00 86.12 261 GLY A O 1
ATOM 2022 N N . ASP A 1 262 ? 25.898 -9.595 -21.660 1.00 89.69 262 ASP A N 1
ATOM 2023 C CA . ASP A 1 262 ? 26.019 -9.396 -20.219 1.00 89.69 262 ASP A CA 1
ATOM 2024 C C . ASP A 1 262 ? 24.633 -9.452 -19.561 1.00 89.69 262 ASP A C 1
ATOM 2026 O O . ASP A 1 262 ? 23.804 -8.553 -19.719 1.00 89.69 262 ASP A O 1
ATOM 2030 N N . ALA A 1 263 ? 24.361 -10.546 -18.849 1.00 87.94 263 ALA A N 1
ATOM 2031 C CA . ALA A 1 263 ? 23.133 -10.726 -18.075 1.00 87.94 263 ALA A CA 1
ATOM 2032 C C . ALA A 1 263 ? 23.307 -10.427 -16.578 1.00 87.94 263 ALA A C 1
ATOM 2034 O O . ALA A 1 263 ? 22.306 -10.396 -15.865 1.00 87.94 263 ALA A O 1
ATOM 2035 N N . GLY A 1 264 ? 24.538 -10.205 -16.103 1.00 87.94 264 GLY A N 1
ATOM 2036 C CA . GLY A 1 264 ? 24.828 -9.957 -14.691 1.00 87.94 264 GLY A CA 1
ATOM 2037 C C . GLY A 1 264 ? 24.198 -10.980 -13.738 1.00 87.94 264 GLY A C 1
ATOM 2038 O O . GLY A 1 264 ? 24.234 -12.186 -13.977 1.00 87.94 264 GLY A O 1
ATOM 2039 N N . SER A 1 265 ? 23.607 -10.469 -12.657 1.00 91.50 265 SER A N 1
ATOM 2040 C CA . SER A 1 265 ? 22.870 -11.224 -11.633 1.00 91.50 265 SER A CA 1
ATOM 2041 C C . SER A 1 265 ? 21.350 -11.247 -11.857 1.00 91.50 265 SER A C 1
ATOM 2043 O O . SER A 1 265 ? 20.603 -11.600 -10.946 1.00 91.50 265 SER A O 1
ATOM 2045 N N . LEU A 1 266 ? 20.873 -10.881 -13.053 1.00 93.31 266 LEU A N 1
ATOM 2046 C CA . LEU A 1 266 ? 19.443 -10.877 -13.357 1.00 93.31 266 LEU A CA 1
ATOM 2047 C C . LEU A 1 266 ? 18.851 -12.290 -13.274 1.00 93.31 266 LEU A C 1
ATOM 2049 O O . LEU A 1 266 ? 19.444 -13.265 -13.744 1.00 93.31 266 LEU A O 1
ATOM 2053 N N . SER A 1 267 ? 17.623 -12.397 -12.769 1.00 93.06 267 SER A N 1
ATOM 2054 C CA . SER A 1 267 ? 16.904 -13.668 -12.751 1.00 93.06 267 SER A CA 1
ATOM 2055 C C . SER A 1 267 ? 16.625 -14.166 -14.174 1.00 93.06 267 SER A C 1
ATOM 2057 O O . SER A 1 267 ? 16.299 -13.396 -15.083 1.00 93.06 267 SER A O 1
ATOM 2059 N N . VAL A 1 268 ? 16.702 -15.486 -14.385 1.00 92.50 268 VAL A N 1
ATOM 2060 C CA . VAL A 1 268 ? 16.460 -16.108 -15.705 1.00 92.50 268 VAL A CA 1
ATOM 2061 C C . VAL A 1 268 ? 15.076 -15.732 -16.252 1.00 92.50 268 VAL A C 1
ATOM 2063 O O . VAL A 1 268 ? 14.936 -15.373 -17.421 1.00 92.50 268 VAL A O 1
ATOM 2066 N N . SER A 1 269 ? 14.067 -15.722 -15.375 1.00 91.12 269 SER A N 1
ATOM 2067 C CA . SER A 1 269 ? 12.698 -15.285 -15.680 1.00 91.12 269 SER A CA 1
ATOM 2068 C C . SER A 1 269 ? 12.652 -13.838 -16.188 1.00 91.12 269 SER A C 1
ATOM 2070 O O . SER A 1 269 ? 11.974 -13.556 -17.181 1.00 91.12 269 SER A O 1
ATOM 2072 N N . LEU A 1 270 ? 13.375 -12.911 -15.546 1.00 91.94 270 LEU A N 1
ATOM 2073 C CA . LEU A 1 270 ? 13.438 -11.516 -15.982 1.00 91.94 270 LEU A CA 1
ATOM 2074 C C . LEU A 1 270 ? 14.127 -11.386 -17.347 1.00 91.94 270 LEU A C 1
ATOM 2076 O O . LEU A 1 270 ? 13.612 -10.708 -18.239 1.00 91.94 270 LEU A O 1
ATOM 2080 N N . VAL A 1 271 ? 15.245 -12.085 -17.544 1.00 94.00 271 VAL A N 1
ATOM 2081 C CA . VAL A 1 271 ? 15.990 -12.087 -18.810 1.00 94.00 271 VAL A CA 1
ATOM 2082 C C . VAL A 1 271 ? 15.110 -12.544 -19.979 1.00 94.00 271 VAL A C 1
ATOM 2084 O O . VAL A 1 271 ? 15.083 -11.894 -21.029 1.00 94.00 271 VAL A O 1
ATOM 2087 N N . GLU A 1 272 ? 14.355 -13.633 -19.818 1.00 92.25 272 GLU A N 1
ATOM 2088 C CA . GLU A 1 272 ? 13.433 -14.131 -20.847 1.00 92.25 272 GLU A CA 1
ATOM 2089 C C . GLU A 1 272 ? 12.346 -13.111 -21.197 1.00 92.25 272 GLU A C 1
ATOM 2091 O O . GLU A 1 272 ? 12.077 -12.855 -22.377 1.00 92.25 272 GLU A O 1
ATOM 2096 N N . LYS A 1 273 ? 11.755 -12.476 -20.180 1.00 91.75 273 LYS A N 1
ATOM 2097 C CA . LYS A 1 273 ? 10.721 -11.451 -20.363 1.00 91.75 273 LYS A CA 1
ATOM 2098 C C . LYS A 1 273 ? 11.259 -10.225 -21.092 1.00 91.75 273 LYS A C 1
ATOM 2100 O O . LYS A 1 273 ? 10.623 -9.766 -22.041 1.00 91.75 273 LYS A O 1
ATOM 2105 N N . ILE A 1 274 ? 12.435 -9.725 -20.714 1.00 93.00 274 ILE A N 1
ATOM 2106 C CA . ILE A 1 274 ? 13.050 -8.563 -21.370 1.00 93.00 274 ILE A CA 1
ATOM 2107 C C . ILE A 1 274 ? 13.401 -8.890 -22.823 1.00 93.00 274 ILE A C 1
ATOM 2109 O O . ILE A 1 274 ? 13.083 -8.107 -23.719 1.00 93.00 274 ILE A O 1
ATOM 2113 N N . ARG A 1 275 ? 13.962 -10.076 -23.097 1.00 92.81 275 ARG A N 1
ATOM 2114 C CA . ARG A 1 275 ? 14.214 -10.537 -24.475 1.00 92.81 275 ARG A CA 1
ATOM 2115 C C . ARG A 1 275 ? 12.929 -10.615 -25.295 1.00 92.81 275 ARG A C 1
ATOM 2117 O O . ARG A 1 275 ? 12.931 -10.260 -26.473 1.00 92.81 275 ARG A O 1
ATOM 2124 N N . HIS A 1 276 ? 11.827 -11.056 -24.693 1.00 92.62 276 HIS A N 1
ATOM 2125 C CA . HIS A 1 276 ? 10.521 -11.086 -25.353 1.00 92.62 276 HIS A CA 1
ATOM 2126 C C . HIS A 1 276 ? 10.001 -9.686 -25.682 1.00 92.62 276 HIS A C 1
ATOM 2128 O O . HIS A 1 276 ? 9.540 -9.447 -26.799 1.00 92.62 276 HIS A O 1
ATOM 2134 N N . VAL A 1 277 ? 10.108 -8.739 -24.748 1.00 92.88 277 VAL A N 1
ATOM 2135 C CA . VAL A 1 277 ? 9.735 -7.340 -25.007 1.00 92.88 277 VAL A CA 1
ATOM 2136 C C . VAL A 1 277 ? 10.618 -6.736 -26.090 1.00 92.88 277 VAL A C 1
ATOM 2138 O O . VAL A 1 277 ? 10.091 -6.088 -26.984 1.00 92.88 277 VAL A O 1
ATOM 2141 N N . TYR A 1 278 ? 11.922 -7.012 -26.084 1.00 93.00 278 TYR A N 1
ATOM 2142 C CA . TYR A 1 278 ? 12.852 -6.517 -27.099 1.00 93.00 278 TYR A CA 1
ATOM 2143 C C . TYR A 1 278 ? 12.478 -7.012 -28.502 1.00 93.00 278 TYR A C 1
ATOM 2145 O O . TYR A 1 278 ? 12.406 -6.232 -29.454 1.00 93.00 278 TYR A O 1
ATOM 2153 N N . LYS A 1 279 ? 12.141 -8.302 -28.632 1.00 93.25 279 LYS A N 1
ATOM 2154 C CA . LYS A 1 279 ? 11.624 -8.863 -29.891 1.00 93.25 279 LYS A CA 1
ATOM 2155 C C . LYS A 1 279 ? 10.355 -8.149 -30.354 1.00 93.25 279 LYS A C 1
ATOM 2157 O O . LYS A 1 279 ? 10.220 -7.872 -31.536 1.00 93.25 279 LYS A O 1
ATOM 2162 N N . LYS A 1 280 ? 9.439 -7.820 -29.439 1.00 94.00 280 LYS A N 1
ATOM 2163 C CA . LYS A 1 280 ? 8.209 -7.088 -29.778 1.00 94.00 280 LYS A CA 1
ATOM 2164 C C . LYS A 1 280 ? 8.431 -5.611 -30.090 1.00 94.00 280 LYS A C 1
ATOM 2166 O O . LYS A 1 280 ? 7.694 -5.063 -30.902 1.00 94.00 280 LYS A O 1
ATOM 2171 N N . LEU A 1 281 ? 9.409 -4.981 -29.447 1.00 93.69 281 LEU A N 1
ATOM 2172 C CA . LEU A 1 281 ? 9.782 -3.587 -29.668 1.00 93.69 281 LEU A CA 1
ATOM 2173 C C . LEU A 1 281 ? 10.386 -3.410 -31.066 1.00 93.69 281 LEU A C 1
ATOM 2175 O O . LEU A 1 281 ? 10.005 -2.506 -31.798 1.00 93.69 281 LEU A O 1
ATOM 2179 N N . THR A 1 282 ? 11.275 -4.322 -31.465 1.00 92.50 282 THR A N 1
ATOM 2180 C CA . THR A 1 282 ? 11.987 -4.256 -32.755 1.00 92.50 282 THR A CA 1
ATOM 2181 C C . THR A 1 282 ? 11.112 -4.528 -33.980 1.00 92.50 282 THR A C 1
ATOM 2183 O O . THR A 1 282 ? 11.515 -4.188 -35.087 1.00 92.50 282 THR A O 1
ATOM 2186 N N . VAL A 1 283 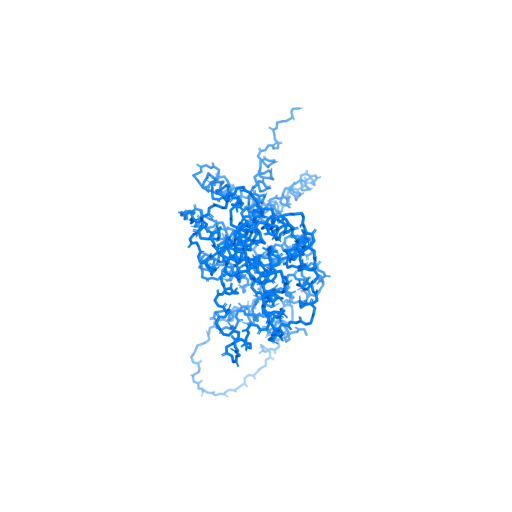? 9.922 -5.111 -33.800 1.00 93.62 283 VAL A N 1
ATOM 2187 C CA . VAL A 1 283 ? 8.935 -5.313 -34.878 1.00 93.62 283 VAL A CA 1
ATOM 2188 C C . VAL A 1 283 ? 7.870 -4.213 -34.932 1.00 93.62 283 VAL A C 1
ATOM 2190 O O . VAL A 1 283 ? 6.959 -4.298 -35.751 1.00 93.62 283 VAL A O 1
ATOM 2193 N N . GLN A 1 284 ? 7.942 -3.195 -34.066 1.00 95.12 284 GLN A N 1
ATOM 2194 C CA . GLN A 1 284 ? 7.004 -2.074 -34.131 1.00 95.12 284 GLN A CA 1
ATOM 2195 C C . GLN A 1 284 ? 7.214 -1.259 -35.421 1.00 95.12 284 GLN A C 1
ATOM 2197 O O . GLN A 1 284 ? 8.364 -1.077 -35.840 1.00 95.12 284 GLN A O 1
ATOM 2202 N N . PRO A 1 285 ? 6.143 -0.701 -36.019 1.00 95.75 285 PRO A N 1
ATOM 2203 C CA . PRO A 1 285 ? 6.254 0.184 -37.181 1.00 95.75 285 PRO A CA 1
ATOM 2204 C C . PRO A 1 285 ? 7.213 1.355 -36.939 1.00 95.75 285 PRO A C 1
ATOM 2206 O O . PRO A 1 285 ? 8.122 1.572 -37.736 1.00 95.75 285 PRO A O 1
ATOM 2209 N N . ALA A 1 286 ? 7.106 2.007 -35.778 1.00 95.62 286 ALA A N 1
ATOM 2210 C CA . ALA A 1 286 ? 8.004 3.080 -35.352 1.00 95.62 286 ALA A CA 1
ATOM 2211 C C . ALA A 1 286 ? 9.487 2.670 -35.337 1.00 95.62 286 ALA A C 1
ATOM 2213 O O . ALA A 1 286 ? 10.364 3.458 -35.684 1.00 95.62 286 ALA A O 1
ATOM 2214 N N . PHE A 1 287 ? 9.793 1.420 -34.972 1.00 95.38 287 PHE A N 1
ATOM 2215 C CA . PHE A 1 287 ? 11.171 0.926 -34.990 1.00 95.38 287 PHE A CA 1
ATOM 2216 C C . PHE A 1 287 ? 11.686 0.786 -36.427 1.00 95.38 287 PHE A C 1
ATOM 2218 O O . PHE A 1 287 ? 12.828 1.134 -36.720 1.00 95.38 287 PHE A O 1
ATOM 2225 N N . SER A 1 288 ? 10.833 0.305 -37.334 1.00 93.50 288 SER A N 1
ATOM 2226 C CA . SER A 1 288 ? 11.159 0.178 -38.760 1.00 93.50 288 SER A CA 1
ATOM 2227 C C . SER A 1 288 ? 11.354 1.543 -39.421 1.00 93.50 288 SER A C 1
ATOM 2229 O O . SER A 1 288 ? 12.259 1.711 -40.235 1.00 93.50 288 SER A O 1
ATOM 2231 N N . GLU A 1 289 ? 10.557 2.535 -39.026 1.00 95.00 289 GLU A N 1
ATOM 2232 C CA . GLU A 1 289 ? 10.720 3.915 -39.476 1.00 95.00 289 GLU A CA 1
ATOM 2233 C C . GLU A 1 289 ? 12.068 4.502 -39.034 1.00 95.00 289 GLU A C 1
ATOM 2235 O O . GLU A 1 289 ? 12.786 5.070 -39.855 1.00 95.00 289 GLU A O 1
ATOM 2240 N N . LEU A 1 290 ? 12.466 4.304 -37.771 1.00 94.44 290 LEU A N 1
ATOM 2241 C CA . LEU A 1 290 ? 13.775 4.749 -37.276 1.00 94.44 290 LEU A CA 1
ATOM 2242 C C . LEU A 1 290 ? 14.934 4.074 -38.011 1.00 94.44 290 LEU A C 1
ATOM 2244 O O . LEU A 1 290 ? 15.908 4.743 -38.347 1.00 94.44 290 LEU A O 1
ATOM 2248 N N . LEU A 1 291 ? 14.820 2.777 -38.315 1.00 92.69 291 LEU A N 1
ATOM 2249 C CA . LEU A 1 291 ? 15.819 2.083 -39.130 1.00 92.69 291 LEU A CA 1
ATOM 2250 C C . LEU A 1 291 ? 15.977 2.762 -40.495 1.00 92.69 291 LEU A C 1
ATOM 2252 O O . LEU A 1 291 ? 17.096 3.093 -40.874 1.00 92.69 291 LEU A O 1
ATOM 2256 N N . ALA A 1 292 ? 14.874 3.051 -41.190 1.00 91.62 292 ALA A N 1
ATOM 2257 C CA . ALA A 1 292 ? 14.918 3.741 -42.477 1.00 91.62 292 ALA A CA 1
ATOM 2258 C C . ALA A 1 292 ? 15.521 5.155 -42.364 1.00 91.62 292 ALA A C 1
ATOM 2260 O O . ALA A 1 292 ? 16.349 5.543 -43.191 1.00 91.62 292 ALA A O 1
ATOM 2261 N N . GLN A 1 293 ? 15.155 5.913 -41.323 1.00 92.00 293 GLN A N 1
ATOM 2262 C CA . GLN A 1 293 ? 15.683 7.260 -41.083 1.00 92.00 293 GLN A CA 1
ATOM 2263 C C . GLN A 1 293 ? 17.197 7.261 -40.830 1.00 92.00 293 GLN A C 1
ATOM 2265 O O . GLN A 1 293 ? 17.897 8.141 -41.333 1.00 92.00 293 GLN A O 1
ATOM 2270 N N . TYR A 1 294 ? 17.719 6.295 -40.069 1.00 91.38 294 TYR A N 1
ATOM 2271 C CA . TYR A 1 294 ? 19.153 6.219 -39.788 1.00 91.38 294 TYR A CA 1
ATOM 2272 C C . TYR A 1 294 ? 19.930 5.663 -40.988 1.00 91.38 294 TYR A C 1
ATOM 2274 O O . TYR A 1 294 ? 20.993 6.195 -41.306 1.00 91.38 294 TYR A O 1
ATOM 2282 N N . SER A 1 295 ? 19.391 4.681 -41.718 1.00 87.69 295 SER A N 1
ATOM 2283 C CA . SER A 1 295 ? 19.996 4.210 -42.972 1.00 87.69 295 SER A CA 1
ATOM 2284 C C . SER A 1 295 ? 20.143 5.347 -43.989 1.00 87.69 295 SER A C 1
ATOM 2286 O O . SER A 1 295 ? 21.194 5.490 -44.609 1.00 87.69 295 SER A O 1
ATOM 2288 N N . LEU A 1 296 ? 19.140 6.230 -44.103 1.00 88.94 296 LEU A N 1
ATOM 2289 C CA . LEU A 1 296 ? 19.209 7.412 -44.974 1.00 88.94 296 LEU A CA 1
ATOM 2290 C C . LEU A 1 296 ? 20.337 8.382 -44.575 1.00 88.94 296 LEU A C 1
ATOM 2292 O O . LEU A 1 296 ? 20.871 9.097 -45.420 1.00 88.94 296 LEU A O 1
ATOM 2296 N N . ARG A 1 297 ? 20.720 8.402 -43.294 1.00 87.12 297 ARG A N 1
ATOM 2297 C CA . ARG A 1 297 ? 21.822 9.219 -42.761 1.00 87.12 297 ARG A CA 1
ATOM 2298 C C . ARG A 1 297 ? 23.196 8.549 -42.890 1.00 87.12 297 ARG A C 1
ATOM 2300 O O . ARG A 1 297 ? 24.178 9.110 -42.416 1.00 87.12 297 ARG A O 1
ATOM 2307 N N . GLY A 1 298 ? 23.275 7.389 -43.545 1.00 82.19 298 GLY A N 1
ATOM 2308 C CA . GLY A 1 298 ? 24.531 6.703 -43.855 1.00 82.19 298 GLY A CA 1
ATOM 2309 C C . GLY A 1 298 ? 25.034 5.753 -42.767 1.00 82.19 298 GLY A C 1
ATOM 2310 O O . GLY A 1 298 ? 26.179 5.312 -42.845 1.00 82.19 298 GLY A O 1
ATOM 2311 N N . TYR A 1 299 ? 24.212 5.423 -41.765 1.00 83.94 299 TYR A N 1
ATOM 2312 C CA . TYR A 1 299 ? 24.565 4.388 -40.793 1.00 83.94 299 TYR A CA 1
ATOM 2313 C C . TYR A 1 299 ? 24.449 2.990 -41.418 1.00 83.94 299 TYR A C 1
ATOM 2315 O O . TYR A 1 299 ? 23.478 2.687 -42.111 1.00 83.94 299 TYR A O 1
ATOM 2323 N N . SER A 1 300 ? 25.437 2.133 -41.156 1.00 73.19 300 SER A N 1
ATOM 2324 C CA . SER A 1 300 ? 25.482 0.744 -41.621 1.00 73.19 300 SER A CA 1
ATOM 2325 C C . SER A 1 300 ? 24.332 -0.080 -41.039 1.00 73.19 300 SER A C 1
ATOM 2327 O O . SER A 1 300 ? 24.086 -0.079 -39.832 1.00 73.19 300 SER A O 1
ATOM 2329 N N . GLU A 1 301 ? 23.626 -0.821 -41.895 1.00 71.00 301 GLU A N 1
ATOM 2330 C CA . GLU A 1 301 ? 22.560 -1.726 -41.464 1.00 71.00 301 GLU A CA 1
ATOM 2331 C C . GLU A 1 301 ? 23.094 -2.840 -40.547 1.00 71.00 301 GLU A C 1
ATOM 2333 O O . GLU A 1 301 ? 24.225 -3.307 -40.684 1.00 71.00 301 GLU A O 1
ATOM 2338 N N . GLY A 1 302 ? 22.260 -3.313 -39.614 1.00 73.06 302 GLY A N 1
ATOM 2339 C CA . GLY A 1 302 ? 22.567 -4.488 -38.793 1.00 73.06 302 GLY A CA 1
ATOM 2340 C C . GLY A 1 302 ? 22.456 -4.258 -37.286 1.00 73.06 302 GLY A C 1
ATOM 2341 O O . GLY A 1 302 ? 21.575 -3.543 -36.807 1.00 73.06 302 GLY A O 1
ATOM 2342 N N . LYS A 1 303 ? 23.304 -4.951 -36.513 1.00 74.75 303 LYS A N 1
ATOM 2343 C CA . LYS A 1 303 ? 23.255 -4.947 -35.037 1.00 74.75 303 LYS A CA 1
ATOM 2344 C C . LYS A 1 303 ? 23.654 -3.595 -34.435 1.00 74.75 303 LYS A C 1
ATOM 2346 O O . LYS A 1 303 ? 23.063 -3.200 -33.435 1.00 74.75 303 LYS A O 1
ATOM 2351 N N . GLU A 1 304 ? 24.593 -2.889 -35.059 1.00 80.50 304 GLU A N 1
ATOM 2352 C CA . GLU A 1 304 ? 25.069 -1.571 -34.612 1.00 80.50 304 GLU A CA 1
ATOM 2353 C C . GLU A 1 304 ? 23.964 -0.514 -34.701 1.00 80.50 304 GLU A C 1
ATOM 2355 O O . GLU A 1 304 ? 23.707 0.198 -33.733 1.00 80.50 304 GLU A O 1
ATOM 2360 N N . LEU A 1 305 ? 23.216 -0.494 -35.809 1.00 86.25 305 LEU A N 1
ATOM 2361 C CA . LEU A 1 305 ? 22.086 0.416 -35.996 1.00 86.25 305 LEU A CA 1
ATOM 2362 C C . LEU A 1 305 ? 20.986 0.216 -34.949 1.00 86.25 305 LEU A C 1
ATOM 2364 O O . LEU A 1 305 ? 20.456 1.173 -34.389 1.00 86.25 305 LEU A O 1
ATOM 2368 N N . LYS A 1 306 ? 20.668 -1.046 -34.636 1.00 88.75 306 LYS A N 1
ATOM 2369 C CA . LYS A 1 306 ? 19.702 -1.372 -33.579 1.00 88.75 306 LYS A CA 1
ATOM 2370 C C . LYS A 1 306 ? 20.195 -0.918 -32.208 1.00 88.75 306 LYS A C 1
ATOM 2372 O O . LYS A 1 306 ? 19.383 -0.460 -31.411 1.00 88.75 306 LYS A O 1
ATOM 2377 N N . ALA A 1 307 ? 21.491 -1.043 -31.928 1.00 87.62 307 ALA A N 1
ATOM 2378 C CA . ALA A 1 307 ? 22.075 -0.573 -30.676 1.00 87.62 307 ALA A CA 1
ATOM 2379 C C . ALA A 1 307 ? 21.998 0.959 -30.550 1.00 87.62 307 ALA A C 1
ATOM 2381 O O . ALA A 1 307 ? 21.623 1.449 -29.487 1.00 87.62 307 ALA A O 1
ATOM 2382 N N . LEU A 1 308 ? 22.251 1.702 -31.636 1.00 90.56 308 LEU A N 1
ATOM 2383 C CA . LEU A 1 308 ? 22.106 3.164 -31.672 1.00 90.56 308 LEU A CA 1
ATOM 2384 C C . LEU A 1 308 ? 20.667 3.608 -31.380 1.00 90.56 308 LEU A C 1
ATOM 2386 O O . LEU A 1 308 ? 20.452 4.421 -30.487 1.00 90.56 308 LEU A O 1
ATOM 2390 N N . ILE A 1 309 ? 19.672 3.006 -32.042 1.00 93.62 309 ILE A N 1
ATOM 2391 C CA . ILE A 1 309 ? 18.253 3.320 -31.794 1.00 93.62 309 ILE A CA 1
ATOM 2392 C C . ILE A 1 309 ? 17.873 3.067 -30.326 1.00 93.62 309 ILE A C 1
ATOM 2394 O O . ILE A 1 309 ? 17.145 3.856 -29.726 1.00 93.62 309 ILE A O 1
ATOM 2398 N N . MET A 1 310 ? 18.370 1.982 -29.727 1.00 93.75 310 MET A N 1
ATOM 2399 C CA . MET A 1 310 ? 18.119 1.681 -28.313 1.00 93.75 310 MET A CA 1
ATOM 2400 C C . MET A 1 310 ? 18.798 2.681 -27.372 1.00 93.75 310 MET A C 1
ATOM 2402 O O . MET A 1 310 ? 18.198 3.070 -26.371 1.00 93.75 310 MET A O 1
ATOM 2406 N N . SER A 1 311 ? 20.016 3.116 -27.701 1.00 93.12 311 SER A N 1
ATOM 2407 C CA . SER A 1 311 ? 20.735 4.163 -26.967 1.00 93.12 311 SER A CA 1
ATOM 2408 C C . SER A 1 311 ? 19.976 5.492 -27.003 1.00 93.12 311 SER A C 1
ATOM 2410 O O . SER A 1 311 ? 19.782 6.130 -25.971 1.00 93.12 311 SER A O 1
ATOM 2412 N N . ASP A 1 312 ? 19.469 5.894 -28.165 1.00 95.12 312 ASP A N 1
ATOM 2413 C CA . ASP A 1 312 ? 18.714 7.143 -28.289 1.00 95.12 312 ASP A CA 1
ATOM 2414 C C . ASP A 1 312 ? 17.353 7.054 -27.587 1.00 95.12 312 ASP A C 1
ATOM 2416 O O . ASP A 1 312 ? 16.945 7.988 -26.891 1.00 95.12 312 ASP A O 1
ATOM 2420 N N . LEU A 1 313 ? 16.680 5.899 -27.667 1.00 96.25 313 LEU A N 1
ATOM 2421 C CA . LEU A 1 313 ? 15.459 5.640 -26.901 1.00 96.25 313 LEU A CA 1
ATOM 2422 C C . LEU A 1 313 ? 15.705 5.748 -25.387 1.00 96.25 313 LEU A C 1
ATOM 2424 O O . LEU A 1 313 ? 14.866 6.306 -24.678 1.00 96.25 313 LEU A O 1
ATOM 2428 N N . TYR A 1 314 ? 16.851 5.266 -24.895 1.00 96.38 314 TYR A N 1
ATOM 2429 C CA . TYR A 1 314 ? 17.257 5.429 -23.497 1.00 96.38 314 TYR A CA 1
ATOM 2430 C C . TYR A 1 314 ? 17.343 6.915 -23.112 1.00 96.38 314 TYR A C 1
ATOM 2432 O O . TYR A 1 314 ? 16.697 7.335 -22.154 1.00 96.38 314 TYR A O 1
ATOM 2440 N N . TYR A 1 315 ? 18.053 7.744 -23.884 1.00 95.88 315 TYR A N 1
ATOM 2441 C CA . TYR A 1 315 ? 18.191 9.174 -23.572 1.00 95.88 315 TYR A CA 1
ATOM 2442 C C . TYR A 1 315 ? 16.882 9.962 -23.705 1.00 95.88 315 TYR A C 1
ATOM 2444 O O . TYR A 1 315 ? 16.668 10.944 -22.987 1.00 95.88 315 TYR A O 1
ATOM 2452 N N . HIS A 1 316 ? 15.981 9.534 -24.591 1.00 96.12 316 HIS A N 1
ATOM 2453 C CA . HIS A 1 316 ? 14.633 10.087 -24.682 1.00 96.12 316 HIS A CA 1
ATOM 2454 C C . HIS A 1 316 ? 13.795 9.772 -23.435 1.00 96.12 316 HIS A C 1
ATOM 2456 O O . HIS A 1 316 ? 13.185 10.681 -22.873 1.00 96.12 316 HIS A O 1
ATOM 2462 N N . LEU A 1 317 ? 13.820 8.523 -22.957 1.00 95.81 317 LEU A N 1
ATOM 2463 C CA . LEU A 1 317 ? 13.148 8.115 -21.718 1.00 95.81 317 LEU A CA 1
ATOM 2464 C C . LEU A 1 317 ? 13.739 8.811 -20.486 1.00 95.81 317 LEU A C 1
ATOM 2466 O O . LEU A 1 317 ? 12.992 9.231 -19.604 1.00 95.81 317 LEU A O 1
ATOM 2470 N N . GLN A 1 318 ? 15.064 8.972 -20.440 1.00 95.44 318 GLN A N 1
ATOM 2471 C CA . GLN A 1 318 ? 15.736 9.723 -19.382 1.00 95.44 318 GLN A CA 1
ATOM 2472 C C . GLN A 1 318 ? 15.281 11.188 -19.392 1.00 95.44 318 GLN A C 1
ATOM 2474 O O . GLN A 1 318 ? 14.932 11.733 -18.350 1.00 95.44 318 GLN A O 1
ATOM 2479 N N . GLY A 1 319 ? 15.204 11.801 -20.576 1.00 94.69 319 GLY A N 1
ATOM 2480 C CA . GLY A 1 319 ? 14.669 13.149 -20.737 1.00 94.69 319 GLY A CA 1
ATOM 2481 C C . GLY A 1 319 ? 13.237 13.295 -20.234 1.00 94.69 319 GLY A C 1
ATOM 2482 O O . GLY A 1 319 ? 12.959 14.237 -19.498 1.00 94.69 319 GLY A O 1
ATOM 2483 N N . GLU A 1 320 ? 12.349 12.360 -20.584 1.00 93.75 320 GLU A N 1
ATOM 2484 C CA . GLU A 1 320 ? 10.959 12.360 -20.108 1.00 93.75 320 GLU A CA 1
ATOM 2485 C C . GLU A 1 320 ? 10.901 12.276 -18.574 1.00 93.75 320 GLU A C 1
ATOM 2487 O O . GLU A 1 320 ? 10.136 13.011 -17.951 1.00 93.75 320 GLU A O 1
ATOM 2492 N N . LEU A 1 321 ? 11.750 11.442 -17.960 1.00 91.81 321 LEU A N 1
ATOM 2493 C CA . LEU A 1 321 ? 11.844 11.301 -16.504 1.00 91.81 321 LEU A CA 1
ATOM 2494 C C . LEU A 1 321 ? 12.343 12.584 -15.813 1.00 91.81 321 LEU A C 1
ATOM 2496 O O . LEU A 1 321 ? 11.910 12.897 -14.707 1.00 91.81 321 LEU A O 1
ATOM 2500 N N . GLU A 1 322 ? 13.224 13.334 -16.474 1.00 91.25 322 GLU A N 1
ATOM 2501 C CA . GLU A 1 322 ? 13.741 14.638 -16.032 1.00 91.25 322 GLU A CA 1
ATOM 2502 C C . GLU A 1 322 ? 12.769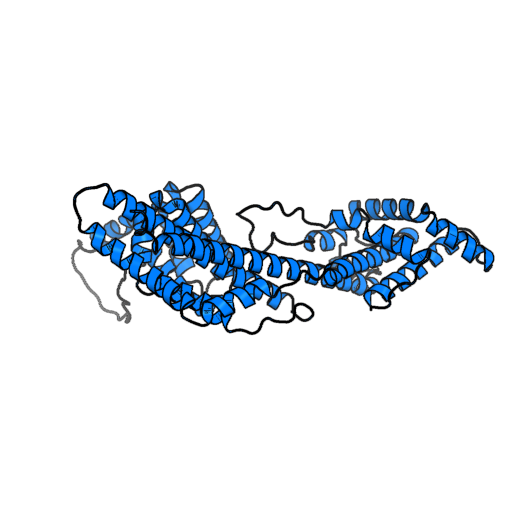 15.803 -16.328 1.00 91.25 322 GLU A C 1
ATOM 2504 O O . GLU A 1 322 ? 13.064 16.958 -16.020 1.00 91.25 322 GLU A O 1
ATOM 2509 N N . GLY A 1 323 ? 11.602 15.522 -16.921 1.00 88.62 323 GLY A N 1
ATOM 2510 C CA . GLY A 1 323 ? 10.557 16.504 -17.229 1.00 88.62 323 GLY A CA 1
ATOM 2511 C C . GLY A 1 323 ? 10.612 17.093 -18.644 1.00 88.62 323 GLY A C 1
ATOM 2512 O O . GLY A 1 323 ? 9.780 17.937 -18.993 1.00 88.62 323 GLY A O 1
ATOM 2513 N N . ARG A 1 324 ? 11.545 16.649 -19.497 1.00 91.38 324 ARG A N 1
ATOM 2514 C CA . ARG A 1 324 ? 11.578 17.019 -20.920 1.00 91.38 324 ARG A CA 1
ATOM 2515 C C . ARG A 1 324 ? 10.562 16.186 -21.692 1.00 91.38 324 ARG A C 1
ATOM 2517 O O . ARG A 1 324 ? 10.844 15.053 -22.067 1.00 91.38 324 ARG A O 1
ATOM 2524 N N . LYS A 1 325 ? 9.406 16.782 -21.985 1.00 89.12 325 LYS A N 1
ATOM 2525 C CA . LYS A 1 325 ? 8.363 16.138 -22.794 1.00 89.12 325 LYS A CA 1
ATOM 2526 C C . LYS A 1 325 ? 8.906 15.716 -24.160 1.00 89.12 325 LYS A C 1
ATOM 2528 O O . LYS A 1 325 ? 9.354 16.554 -24.943 1.00 89.12 325 LYS A O 1
ATOM 2533 N N . MET A 1 326 ? 8.799 14.433 -24.470 1.00 90.62 326 MET A N 1
ATOM 2534 C CA . MET A 1 326 ? 9.070 13.895 -25.793 1.00 90.62 326 MET A CA 1
ATOM 2535 C C . MET A 1 326 ? 8.062 14.419 -26.814 1.00 90.62 326 MET A C 1
ATOM 2537 O O . MET A 1 326 ? 6.846 14.339 -26.616 1.00 90.62 326 MET A O 1
ATOM 2541 N N . SER A 1 327 ? 8.587 14.906 -27.935 1.00 89.19 327 SER A N 1
ATOM 2542 C CA . SER A 1 327 ? 7.804 15.284 -29.107 1.00 89.19 327 SER A CA 1
ATOM 2543 C C . SER A 1 327 ? 7.135 14.068 -29.747 1.00 89.19 327 SER A C 1
ATOM 2545 O O . SER A 1 327 ? 7.612 12.941 -29.614 1.00 89.19 327 SER A O 1
ATOM 2547 N N . ALA A 1 328 ? 6.051 14.304 -30.489 1.00 91.88 328 ALA A N 1
ATOM 2548 C CA . ALA A 1 328 ? 5.448 13.277 -31.331 1.00 91.88 328 ALA A CA 1
ATOM 2549 C C . ALA A 1 328 ? 6.474 12.713 -32.332 1.00 91.88 328 ALA A C 1
ATOM 2551 O O . ALA A 1 328 ? 7.341 13.445 -32.816 1.00 91.88 328 ALA A O 1
ATOM 2552 N N . GLY A 1 329 ? 6.371 11.417 -32.623 1.00 93.88 329 GLY A N 1
ATOM 2553 C CA . GLY A 1 329 ? 7.249 10.711 -33.552 1.00 93.88 329 GLY A CA 1
ATOM 2554 C C . GLY A 1 329 ? 7.600 9.295 -33.086 1.00 93.88 329 GLY A C 1
ATOM 2555 O O . GLY A 1 329 ? 7.119 8.849 -32.037 1.00 93.88 329 GLY A O 1
ATOM 2556 N N . PRO A 1 330 ? 8.491 8.602 -33.817 1.00 95.31 330 PRO A N 1
ATOM 2557 C CA . PRO A 1 330 ? 8.747 7.179 -33.609 1.00 95.31 330 PRO A CA 1
ATOM 2558 C C . PRO A 1 330 ? 9.237 6.829 -32.200 1.00 95.31 330 PRO A C 1
ATOM 2560 O O . PRO A 1 330 ? 8.782 5.857 -31.599 1.00 95.31 330 PRO A O 1
ATOM 2563 N N . PHE A 1 331 ? 10.108 7.653 -31.606 1.00 96.06 331 PHE A N 1
ATOM 2564 C CA . PHE A 1 331 ? 10.551 7.433 -30.227 1.00 96.06 331 PHE A CA 1
ATOM 2565 C C . PHE A 1 331 ? 9.394 7.528 -29.223 1.00 96.06 331 PHE A C 1
ATOM 2567 O O . PHE A 1 331 ? 9.363 6.744 -28.274 1.00 96.06 331 PHE A O 1
ATOM 2574 N N . LYS A 1 332 ? 8.412 8.424 -29.431 1.00 95.12 332 LYS A N 1
ATOM 2575 C CA . LYS A 1 332 ? 7.226 8.527 -28.559 1.00 95.12 332 LYS A CA 1
ATOM 2576 C C . LYS A 1 332 ? 6.372 7.282 -28.626 1.00 95.12 332 LYS A C 1
ATOM 2578 O O . LYS A 1 332 ? 5.998 6.768 -27.575 1.00 95.12 332 LYS A O 1
ATOM 2583 N N . GLU A 1 333 ? 6.159 6.744 -29.814 1.00 95.88 333 GLU A N 1
ATOM 2584 C CA . GLU A 1 333 ? 5.425 5.492 -29.995 1.00 95.88 333 GLU A CA 1
ATOM 2585 C C . GLU A 1 333 ? 6.133 4.308 -29.324 1.00 95.88 333 GLU A C 1
ATOM 2587 O O . GLU A 1 333 ? 5.501 3.548 -28.588 1.00 95.88 333 GLU A O 1
ATOM 2592 N N . LEU A 1 334 ? 7.457 4.192 -29.479 1.00 96.00 334 LEU A N 1
ATOM 2593 C CA . LEU A 1 334 ? 8.243 3.153 -28.804 1.00 96.00 334 LEU A CA 1
ATOM 2594 C C . LEU A 1 334 ? 8.225 3.304 -27.277 1.00 96.00 334 LEU A C 1
ATOM 2596 O O . LEU A 1 334 ? 8.084 2.308 -26.565 1.00 96.00 334 LEU A O 1
ATOM 2600 N N . SER A 1 335 ? 8.324 4.533 -26.762 1.00 94.50 335 SER A N 1
ATOM 2601 C CA . SER A 1 335 ? 8.210 4.788 -25.322 1.00 94.50 335 SER A CA 1
ATOM 2602 C C . SER A 1 335 ? 6.830 4.400 -24.787 1.00 94.50 335 SER A C 1
ATOM 2604 O O . SER A 1 335 ? 6.739 3.735 -23.758 1.00 94.50 335 SER A O 1
ATOM 2606 N N . GLN A 1 336 ? 5.761 4.729 -25.520 1.00 93.69 336 GLN A N 1
ATOM 2607 C CA . GLN A 1 336 ? 4.393 4.402 -25.134 1.00 93.69 336 GLN A CA 1
ATOM 2608 C C . GLN A 1 336 ? 4.180 2.887 -25.123 1.00 93.69 336 GLN A C 1
ATOM 2610 O O . GLN A 1 336 ? 3.635 2.351 -24.160 1.00 93.69 336 GLN A O 1
ATOM 2615 N N . PHE A 1 337 ? 4.700 2.181 -26.131 1.00 94.12 337 PHE A N 1
ATOM 2616 C CA . PHE A 1 337 ? 4.684 0.722 -26.174 1.00 94.12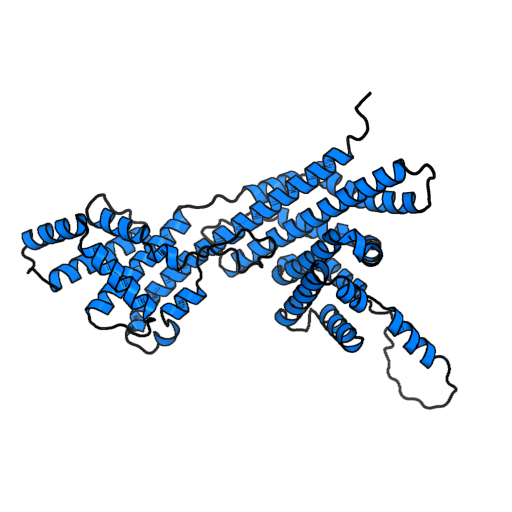 337 PHE A CA 1
ATOM 2617 C C . PHE A 1 337 ? 5.343 0.094 -24.932 1.00 94.12 337 PHE A C 1
ATOM 2619 O O . PHE A 1 337 ? 4.820 -0.876 -24.381 1.00 94.12 337 PHE A O 1
ATOM 2626 N N . LEU A 1 338 ? 6.477 0.635 -24.468 1.00 92.50 338 LEU A N 1
ATOM 2627 C CA . LEU A 1 338 ? 7.162 0.147 -23.265 1.00 92.50 338 LEU A CA 1
ATOM 2628 C C . LEU A 1 338 ? 6.369 0.442 -21.985 1.00 92.50 338 LEU A C 1
ATOM 2630 O O . LEU A 1 338 ? 6.200 -0.456 -21.155 1.00 92.50 338 LEU A O 1
ATOM 2634 N N . ILE A 1 339 ? 5.826 1.654 -21.863 1.00 90.12 339 ILE A N 1
ATOM 2635 C CA . ILE A 1 339 ? 5.010 2.103 -20.723 1.00 90.12 339 ILE A CA 1
ATOM 2636 C C . ILE A 1 339 ? 3.718 1.282 -20.597 1.00 90.12 339 ILE A C 1
ATOM 2638 O O . ILE A 1 339 ? 3.264 0.988 -19.492 1.00 90.12 339 ILE A O 1
ATOM 2642 N N . GLU A 1 340 ? 3.123 0.883 -21.718 1.00 87.38 340 GLU A N 1
ATOM 2643 C CA . GLU A 1 340 ? 1.917 0.047 -21.762 1.00 87.38 340 GLU A CA 1
ATOM 2644 C C . GLU A 1 340 ? 2.223 -1.458 -21.752 1.00 87.38 340 GLU A C 1
ATOM 2646 O O . GLU A 1 340 ? 1.314 -2.299 -21.721 1.00 87.38 340 GLU A O 1
ATOM 2651 N N . SER A 1 341 ? 3.505 -1.827 -21.770 1.00 81.56 341 SER A N 1
ATOM 2652 C CA . SER A 1 341 ? 3.920 -3.218 -21.861 1.00 81.56 341 SER A CA 1
ATOM 2653 C C . SER A 1 341 ? 3.523 -4.025 -20.622 1.00 81.56 341 SER A C 1
ATOM 2655 O O . SER A 1 341 ? 3.353 -3.527 -19.506 1.00 81.56 341 SER A O 1
ATOM 2657 N N . LYS A 1 342 ? 3.444 -5.349 -20.799 1.00 74.31 342 LYS A N 1
ATOM 2658 C CA . LYS A 1 342 ? 3.170 -6.280 -19.694 1.00 74.31 342 LYS A CA 1
ATOM 2659 C C . LYS A 1 342 ? 4.273 -6.297 -18.623 1.00 74.31 342 LYS A C 1
ATOM 2661 O O . LYS A 1 342 ? 4.032 -6.887 -17.578 1.00 74.31 342 LYS A O 1
ATOM 2666 N N . MET A 1 343 ? 5.434 -5.670 -18.849 1.00 72.31 343 MET A N 1
ATOM 2667 C CA . MET A 1 343 ? 6.501 -5.568 -17.840 1.00 72.31 343 MET A CA 1
ATOM 2668 C C . MET A 1 343 ? 6.055 -4.787 -16.614 1.00 72.31 343 MET A C 1
ATOM 2670 O O . MET A 1 343 ? 6.311 -5.226 -15.500 1.00 72.31 343 MET A O 1
ATOM 2674 N N . VAL A 1 344 ? 5.311 -3.699 -16.813 1.00 67.69 344 VAL A N 1
ATOM 2675 C CA . VAL A 1 344 ? 4.732 -2.925 -15.709 1.00 67.69 344 VAL A CA 1
ATOM 2676 C C . VAL A 1 344 ? 3.794 -3.812 -14.883 1.00 67.69 344 VAL A C 1
ATOM 2678 O O . VAL A 1 344 ? 3.917 -3.891 -13.667 1.00 67.69 344 VAL A O 1
ATOM 2681 N N . LYS A 1 345 ? 2.935 -4.583 -15.560 1.00 71.19 345 LYS A N 1
ATOM 2682 C CA . LYS A 1 345 ? 1.947 -5.472 -14.925 1.00 71.19 345 LYS A CA 1
ATOM 2683 C C . LYS A 1 345 ? 2.549 -6.659 -14.167 1.00 71.19 345 LYS A C 1
ATOM 2685 O O . LYS A 1 345 ? 1.843 -7.288 -13.390 1.00 71.19 345 LYS A O 1
ATOM 2690 N N . ILE A 1 346 ? 3.808 -7.027 -14.425 1.00 70.31 346 ILE A N 1
ATOM 2691 C CA . ILE A 1 346 ? 4.476 -8.142 -13.726 1.00 70.31 346 ILE A CA 1
ATOM 2692 C C . ILE A 1 346 ? 4.755 -7.783 -12.270 1.00 70.31 346 ILE A C 1
ATOM 2694 O O . ILE A 1 346 ? 4.685 -8.659 -11.406 1.00 70.31 346 ILE A O 1
ATOM 2698 N N . TYR A 1 347 ? 5.080 -6.515 -12.040 1.00 73.56 347 TYR A N 1
ATOM 2699 C CA . TYR A 1 347 ? 5.427 -5.993 -10.730 1.00 73.56 347 TYR A CA 1
ATOM 2700 C C . TYR A 1 347 ? 4.269 -5.275 -10.054 1.00 73.56 347 TYR A C 1
ATOM 2702 O O . TYR A 1 347 ? 4.385 -4.937 -8.882 1.00 73.56 347 TYR A O 1
ATOM 2710 N N . GLU A 1 348 ? 3.156 -5.076 -10.765 1.00 71.75 348 GLU A N 1
ATOM 2711 C CA . GLU A 1 348 ? 1.932 -4.584 -10.155 1.00 71.75 348 GLU A CA 1
ATOM 2712 C C . GLU A 1 348 ? 1.366 -5.615 -9.176 1.00 71.75 348 GLU A C 1
ATOM 2714 O O . GLU A 1 348 ? 1.072 -6.753 -9.560 1.00 71.75 348 GLU A O 1
ATOM 2719 N N . ASN A 1 349 ? 1.192 -5.220 -7.915 1.00 64.44 349 ASN A N 1
ATOM 2720 C CA . ASN A 1 349 ? 0.507 -6.066 -6.954 1.00 64.44 349 ASN A CA 1
ATOM 2721 C C . ASN A 1 349 ? -0.984 -6.089 -7.317 1.00 64.44 349 ASN A C 1
ATOM 2723 O O . ASN A 1 349 ? -1.625 -5.045 -7.478 1.00 64.44 349 ASN A O 1
ATOM 2727 N N . LYS A 1 350 ? -1.566 -7.282 -7.459 1.00 50.38 350 LYS A N 1
ATOM 2728 C CA . LYS A 1 350 ? -3.022 -7.410 -7.546 1.00 50.38 350 LYS A CA 1
ATOM 2729 C C . LYS A 1 350 ? -3.562 -7.226 -6.132 1.00 50.38 350 LYS A C 1
ATOM 2731 O O . LYS A 1 350 ? -3.813 -8.218 -5.461 1.00 50.38 350 LYS A O 1
ATOM 2736 N N . CYS A 1 351 ? -3.737 -5.988 -5.671 1.00 39.09 351 CYS A N 1
ATOM 2737 C CA . CYS A 1 351 ? -4.469 -5.747 -4.429 1.00 39.09 351 CYS A CA 1
ATOM 2738 C C . CYS A 1 351 ? -5.902 -6.276 -4.598 1.00 39.09 351 CYS A C 1
ATOM 2740 O O . CYS A 1 351 ? -6.766 -5.601 -5.163 1.00 39.09 351 CYS A O 1
ATOM 2742 N N . SER A 1 352 ? -6.160 -7.496 -4.124 1.00 33.16 352 SER A N 1
ATOM 2743 C CA . SER A 1 352 ? -7.502 -7.912 -3.744 1.00 33.16 352 SER A CA 1
ATOM 2744 C C . SER A 1 352 ? -7.907 -7.047 -2.565 1.00 33.16 352 SER A C 1
ATOM 2746 O O . SER A 1 352 ? -7.143 -6.880 -1.623 1.00 33.16 352 SER A O 1
ATOM 2748 N N . LEU A 1 353 ? -9.089 -6.456 -2.649 1.00 34.75 353 LEU A N 1
ATOM 2749 C CA . LEU A 1 353 ? -9.656 -5.538 -1.670 1.00 34.75 353 LEU A CA 1
ATOM 2750 C C . LEU A 1 353 ? -10.074 -6.304 -0.401 1.00 34.75 353 LEU A C 1
ATOM 2752 O O . LEU A 1 353 ? -11.255 -6.363 -0.073 1.00 34.75 353 LEU A O 1
ATOM 2756 N N . ASP A 1 354 ? -9.127 -6.974 0.250 1.00 33.25 354 ASP A N 1
ATOM 2757 C CA . ASP A 1 354 ? -9.406 -7.833 1.389 1.00 33.25 354 ASP A CA 1
ATOM 2758 C C . ASP A 1 354 ? -9.335 -7.031 2.690 1.00 33.25 354 ASP A C 1
ATOM 2760 O O . ASP A 1 354 ? -8.444 -6.204 2.896 1.00 33.25 354 ASP A O 1
ATOM 2764 N N . LEU A 1 355 ? -10.291 -7.271 3.587 1.00 37.78 355 LEU A N 1
ATOM 2765 C CA . LEU A 1 355 ? -10.480 -6.516 4.836 1.00 37.78 355 LEU A CA 1
ATOM 2766 C C . LEU A 1 355 ? -9.358 -6.732 5.879 1.00 37.78 355 LEU A C 1
ATOM 2768 O O . LEU A 1 355 ? -9.435 -6.202 6.992 1.00 37.78 355 LEU A O 1
ATOM 2772 N N . PHE A 1 356 ? -8.335 -7.516 5.538 1.00 47.50 356 PHE A N 1
ATOM 2773 C CA . PHE A 1 356 ? -7.288 -8.013 6.435 1.00 47.50 356 PHE A CA 1
ATOM 2774 C C . PHE A 1 356 ? -5.889 -7.483 6.120 1.00 47.50 356 PHE A C 1
ATOM 2776 O O . PHE A 1 356 ? -4.949 -7.808 6.837 1.00 47.50 356 PHE A O 1
ATOM 2783 N N . LEU A 1 357 ? -5.748 -6.680 5.068 1.00 44.25 357 LEU A N 1
ATOM 2784 C CA . LEU A 1 357 ? -4.450 -6.230 4.589 1.00 44.25 357 LEU A CA 1
ATOM 2785 C C . LEU A 1 357 ? -3.785 -5.278 5.598 1.00 44.25 357 LEU A C 1
ATOM 2787 O O . LEU A 1 357 ? -4.275 -4.173 5.875 1.00 44.25 357 LEU A O 1
ATOM 2791 N N . ASN A 1 358 ? -2.640 -5.717 6.128 1.00 45.28 358 ASN A N 1
ATOM 2792 C CA . ASN A 1 358 ? -1.716 -4.889 6.900 1.00 45.28 358 ASN A CA 1
ATOM 2793 C C . ASN A 1 358 ? -1.184 -3.741 6.015 1.00 45.28 358 ASN A C 1
ATOM 2795 O O . ASN A 1 358 ? -1.545 -3.593 4.843 1.00 45.28 358 ASN A O 1
ATOM 2799 N N . ALA A 1 359 ? -0.398 -2.825 6.577 1.00 43.56 359 ALA A N 1
ATOM 2800 C CA . ALA A 1 359 ? 0.112 -1.675 5.824 1.00 43.56 359 ALA A CA 1
ATOM 2801 C C . ALA A 1 359 ? 0.897 -2.048 4.554 1.00 43.56 359 ALA A C 1
ATOM 2803 O O . ALA A 1 359 ? 0.842 -1.290 3.584 1.00 43.56 359 ALA A O 1
ATOM 2804 N N . ASP A 1 360 ? 1.490 -3.242 4.542 1.00 42.84 360 ASP A N 1
ATOM 2805 C CA . ASP A 1 360 ? 2.359 -3.764 3.480 1.00 42.84 360 ASP A CA 1
ATOM 2806 C C . ASP A 1 360 ? 1.612 -4.250 2.226 1.00 42.84 360 ASP A C 1
ATOM 2808 O O . ASP A 1 360 ? 2.205 -4.501 1.180 1.00 42.84 360 ASP A O 1
ATOM 2812 N N . ASP A 1 361 ? 0.288 -4.348 2.290 1.00 49.25 361 ASP A N 1
ATOM 2813 C CA . ASP A 1 361 ? -0.509 -5.001 1.248 1.00 49.25 361 ASP A CA 1
ATOM 2814 C C . ASP A 1 361 ? -1.246 -4.015 0.323 1.00 49.25 361 ASP A C 1
ATOM 2816 O O . ASP A 1 361 ? -2.054 -4.401 -0.525 1.00 49.25 361 ASP A O 1
ATOM 2820 N N . VAL A 1 362 ? -0.971 -2.715 0.464 1.00 56.34 362 VAL A N 1
ATOM 2821 C CA . VAL A 1 362 ? -1.552 -1.640 -0.363 1.00 56.34 362 VAL A CA 1
ATOM 2822 C C . VAL A 1 362 ? -0.441 -0.945 -1.145 1.00 56.34 362 VAL A C 1
ATOM 2824 O O . VAL A 1 362 ? -0.231 0.267 -1.070 1.00 56.34 362 VAL A O 1
ATOM 2827 N N . HIS A 1 363 ? 0.317 -1.745 -1.882 1.00 63.38 363 HIS A N 1
ATOM 2828 C CA . HIS A 1 363 ? 1.374 -1.274 -2.762 1.00 63.38 363 HIS A CA 1
ATOM 2829 C C . HIS A 1 363 ? 0.973 -1.504 -4.209 1.00 63.38 363 HIS A C 1
ATOM 2831 O O . HIS A 1 363 ? 0.407 -2.535 -4.554 1.00 63.38 363 HIS A O 1
ATOM 2837 N N . VAL A 1 364 ? 1.261 -0.526 -5.064 1.00 74.81 364 VAL A N 1
ATOM 2838 C CA . VAL A 1 364 ? 1.084 -0.689 -6.506 1.00 74.81 364 VAL A CA 1
ATOM 2839 C C . VAL A 1 364 ? 2.167 -1.605 -7.040 1.00 74.81 364 VAL A C 1
ATOM 2841 O O . VAL A 1 364 ? 1.864 -2.418 -7.894 1.00 74.81 364 VAL A O 1
ATOM 2844 N N . PHE A 1 365 ? 3.393 -1.509 -6.523 1.00 82.81 365 PHE A N 1
ATOM 2845 C CA . PHE A 1 365 ? 4.557 -2.250 -6.996 1.00 82.81 365 PHE A CA 1
ATOM 2846 C C . PHE A 1 365 ? 5.197 -3.089 -5.888 1.00 82.81 365 PHE A C 1
ATOM 2848 O O . PHE A 1 365 ? 5.465 -2.576 -4.800 1.00 82.81 365 PHE A O 1
ATOM 2855 N N . ASP A 1 366 ? 5.504 -4.349 -6.193 1.00 85.69 366 ASP A N 1
ATOM 2856 C CA . ASP A 1 366 ? 6.277 -5.249 -5.329 1.00 85.69 366 ASP A CA 1
ATOM 2857 C C . ASP A 1 366 ? 7.784 -4.987 -5.493 1.00 85.69 366 ASP A C 1
ATOM 2859 O O . ASP A 1 366 ? 8.445 -5.535 -6.380 1.00 85.69 366 ASP A O 1
ATOM 2863 N N . LEU A 1 367 ? 8.328 -4.104 -4.649 1.00 88.25 367 LEU A N 1
ATOM 2864 C CA . LEU A 1 367 ? 9.739 -3.712 -4.717 1.00 88.25 367 LEU A CA 1
ATOM 2865 C C . LEU A 1 367 ? 10.693 -4.839 -4.320 1.00 88.25 367 LEU A C 1
ATOM 2867 O O . LEU A 1 367 ? 11.776 -4.933 -4.897 1.00 88.25 367 LEU A O 1
ATOM 2871 N N . GLY A 1 368 ? 10.300 -5.697 -3.374 1.00 87.25 368 GLY A N 1
ATOM 2872 C CA . GLY A 1 368 ? 11.129 -6.813 -2.919 1.00 87.25 368 GLY A CA 1
ATOM 2873 C C . GLY A 1 368 ? 11.369 -7.809 -4.047 1.00 87.25 368 GLY A C 1
ATOM 2874 O O . GLY A 1 368 ? 12.507 -8.187 -4.329 1.00 87.25 368 GLY A O 1
ATOM 2875 N N . ARG A 1 369 ? 10.309 -8.149 -4.788 1.00 87.50 369 ARG A N 1
ATOM 2876 C CA . ARG A 1 369 ? 10.425 -8.993 -5.977 1.00 87.50 369 ARG A CA 1
ATOM 2877 C C . ARG A 1 369 ? 11.241 -8.341 -7.088 1.00 87.50 369 ARG A C 1
ATOM 2879 O O . ARG A 1 369 ? 11.999 -9.046 -7.746 1.00 87.50 369 ARG A O 1
ATOM 2886 N N . ILE A 1 370 ? 11.112 -7.029 -7.307 1.00 90.44 370 ILE A N 1
ATOM 2887 C CA . ILE A 1 370 ? 11.938 -6.310 -8.294 1.00 90.44 370 ILE A CA 1
ATOM 2888 C C . ILE A 1 370 ? 13.418 -6.401 -7.918 1.00 90.44 370 ILE A C 1
ATOM 2890 O O . ILE A 1 370 ? 14.239 -6.745 -8.764 1.00 90.44 370 ILE A O 1
ATOM 2894 N N . GLN A 1 371 ? 13.766 -6.112 -6.663 1.00 91.81 371 GLN A N 1
ATOM 2895 C CA . GLN A 1 371 ? 15.150 -6.171 -6.190 1.00 91.81 371 GLN A CA 1
ATOM 2896 C C . GLN A 1 371 ? 15.734 -7.581 -6.327 1.00 91.81 371 GLN A C 1
ATOM 2898 O O . GLN A 1 371 ? 16.854 -7.725 -6.818 1.00 91.81 371 GLN A O 1
ATOM 2903 N N . ALA A 1 372 ? 14.955 -8.608 -5.975 1.00 90.69 372 ALA A N 1
ATOM 2904 C CA . ALA A 1 372 ? 15.347 -10.006 -6.128 1.00 90.69 372 ALA A CA 1
ATOM 2905 C C . ALA A 1 372 ? 15.513 -10.416 -7.602 1.00 90.69 372 ALA A C 1
ATOM 2907 O O . ALA A 1 372 ? 16.485 -11.081 -7.947 1.00 90.69 372 ALA A O 1
ATOM 2908 N N . ASP A 1 373 ? 14.603 -9.997 -8.490 1.00 91.25 373 ASP A N 1
ATOM 2909 C CA . ASP A 1 373 ? 14.708 -10.272 -9.929 1.00 91.25 373 ASP A CA 1
ATOM 2910 C C . ASP A 1 373 ? 15.926 -9.582 -10.566 1.00 91.25 373 ASP A C 1
ATOM 2912 O O . ASP A 1 373 ? 16.498 -10.109 -11.522 1.00 91.25 373 ASP A O 1
ATOM 2916 N N . LEU A 1 374 ? 16.320 -8.411 -10.058 1.00 92.31 374 LEU A N 1
ATOM 2917 C CA . LEU A 1 374 ? 17.508 -7.691 -10.518 1.00 92.31 374 LEU A CA 1
ATOM 2918 C C . LEU A 1 374 ? 18.814 -8.253 -9.933 1.00 92.31 374 LEU A C 1
ATOM 2920 O O . LEU A 1 374 ? 19.865 -8.064 -10.545 1.00 92.31 374 LEU A O 1
ATOM 2924 N N . GLY A 1 375 ? 18.764 -8.898 -8.762 1.00 91.25 375 GLY A N 1
ATOM 2925 C CA . GLY A 1 375 ? 19.956 -9.280 -8.000 1.00 91.25 375 GLY A CA 1
ATOM 2926 C C . GLY A 1 375 ? 20.811 -8.060 -7.643 1.00 91.25 375 GLY A C 1
ATOM 2927 O O . GLY A 1 375 ? 22.022 -8.071 -7.877 1.00 91.25 375 GLY A O 1
ATOM 2928 N N . LEU A 1 376 ? 20.156 -6.973 -7.205 1.00 90.62 376 LEU A N 1
ATOM 2929 C CA . LEU A 1 376 ? 20.742 -5.630 -7.064 1.00 90.62 376 LEU A CA 1
ATOM 2930 C C . LEU A 1 376 ? 21.890 -5.575 -6.039 1.00 90.62 376 LEU A C 1
ATOM 2932 O O . LEU A 1 376 ? 22.828 -4.796 -6.192 1.00 90.62 376 LEU A O 1
ATOM 2936 N N . ASP A 1 377 ? 21.822 -6.413 -5.010 1.00 89.50 377 ASP A N 1
ATOM 2937 C CA . ASP A 1 377 ? 22.853 -6.615 -3.989 1.00 89.50 377 ASP A CA 1
ATOM 2938 C C . ASP A 1 377 ? 24.195 -7.061 -4.589 1.00 89.50 377 ASP A C 1
ATOM 2940 O O . ASP A 1 377 ? 25.262 -6.624 -4.159 1.00 89.50 377 ASP A O 1
ATOM 2944 N N . MET A 1 378 ? 24.151 -7.860 -5.655 1.00 90.00 378 MET A N 1
ATOM 2945 C CA . MET A 1 378 ? 25.345 -8.351 -6.345 1.00 90.00 378 MET A CA 1
ATOM 2946 C C . MET A 1 378 ? 25.954 -7.323 -7.314 1.00 90.00 378 MET A C 1
ATOM 2948 O O . MET A 1 378 ? 27.068 -7.518 -7.811 1.00 90.00 378 MET A O 1
ATOM 2952 N N . TRP A 1 379 ? 25.261 -6.215 -7.607 1.00 92.62 379 TRP A N 1
ATOM 2953 C CA . TRP A 1 379 ? 25.732 -5.237 -8.597 1.00 92.62 379 TRP A CA 1
ATOM 2954 C C . TRP A 1 379 ? 26.936 -4.438 -8.110 1.00 92.62 379 TRP A C 1
ATOM 2956 O O . TRP A 1 379 ? 27.766 -4.051 -8.929 1.00 92.62 379 TRP A O 1
ATOM 2966 N N . ASP A 1 380 ? 27.089 -4.243 -6.797 1.00 88.94 380 ASP A N 1
ATOM 2967 C CA . ASP A 1 380 ? 28.241 -3.530 -6.226 1.00 88.94 380 ASP A CA 1
ATOM 2968 C C . ASP A 1 380 ? 29.578 -4.230 -6.509 1.00 88.94 380 ASP A C 1
ATOM 2970 O O . ASP A 1 380 ? 30.628 -3.582 -6.541 1.00 88.94 380 ASP A O 1
ATOM 2974 N N . TYR A 1 381 ? 29.524 -5.537 -6.767 1.00 87.88 381 TYR A N 1
ATOM 2975 C CA . TYR A 1 381 ? 30.676 -6.406 -6.992 1.00 87.88 381 TYR A CA 1
ATOM 2976 C C . TYR A 1 381 ? 30.858 -6.802 -8.466 1.00 87.88 381 TYR A C 1
ATOM 2978 O O . TYR A 1 381 ? 31.660 -7.683 -8.768 1.00 87.88 381 TYR A O 1
ATOM 2986 N N . SER A 1 382 ? 30.125 -6.177 -9.393 1.00 86.56 382 SER A N 1
ATOM 2987 C CA . SER A 1 382 ? 30.184 -6.489 -10.827 1.00 86.56 382 SER A CA 1
ATOM 2988 C C . SER A 1 382 ? 30.240 -5.230 -11.699 1.00 86.56 382 SER A C 1
ATOM 2990 O O . SER A 1 382 ? 30.134 -4.098 -11.223 1.00 86.56 382 SER A O 1
ATOM 2992 N N . GLU A 1 383 ? 30.373 -5.413 -13.015 1.00 85.38 383 GLU A N 1
ATOM 2993 C CA . GLU A 1 383 ? 30.341 -4.315 -13.996 1.00 85.38 383 GLU A CA 1
ATOM 2994 C C . GLU A 1 383 ? 29.000 -3.554 -14.013 1.00 85.38 383 GLU A C 1
ATOM 2996 O O . GLU A 1 383 ? 28.901 -2.443 -14.547 1.00 85.38 383 GLU A O 1
ATOM 3001 N N . TRP A 1 384 ? 27.970 -4.118 -13.374 1.00 90.44 384 TRP A N 1
ATOM 3002 C CA . TRP A 1 384 ? 26.654 -3.512 -13.195 1.00 90.44 384 TRP A CA 1
ATOM 3003 C C . TRP A 1 384 ? 26.628 -2.401 -12.143 1.00 90.44 384 TRP A C 1
ATOM 3005 O O . TRP A 1 384 ? 25.652 -1.651 -12.091 1.00 90.44 384 TRP A O 1
ATOM 3015 N N . ARG A 1 385 ? 27.705 -2.199 -11.370 1.00 91.81 385 ARG A N 1
ATOM 3016 C CA . ARG A 1 385 ? 27.811 -1.106 -10.389 1.00 91.81 385 ARG A CA 1
ATOM 3017 C C . ARG A 1 385 ? 27.478 0.262 -10.989 1.00 91.81 385 ARG A C 1
ATOM 3019 O O . ARG A 1 385 ? 26.787 1.064 -10.372 1.00 91.81 385 ARG A O 1
ATOM 3026 N N . THR A 1 386 ? 27.921 0.514 -12.220 1.00 89.75 386 THR A N 1
ATOM 3027 C CA . THR A 1 386 ? 27.649 1.767 -12.952 1.00 89.75 386 THR A CA 1
ATOM 3028 C C . THR A 1 386 ? 26.179 1.933 -13.348 1.00 89.75 386 THR A C 1
ATOM 3030 O O . THR A 1 386 ? 25.715 3.046 -13.564 1.00 89.75 386 THR A O 1
ATOM 3033 N N . SER A 1 387 ? 25.431 0.830 -13.415 1.00 92.19 387 SER A N 1
ATOM 3034 C CA . SER A 1 387 ? 24.009 0.784 -13.773 1.00 92.19 387 SER A CA 1
ATOM 3035 C C . SER A 1 387 ? 23.086 0.890 -12.556 1.00 92.19 387 SER A C 1
ATOM 3037 O O . SER A 1 387 ? 21.889 1.136 -12.710 1.00 92.19 387 SER A O 1
ATOM 3039 N N . LYS A 1 388 ? 23.629 0.729 -11.341 1.00 92.25 388 LYS A N 1
ATOM 3040 C CA . LYS A 1 388 ? 22.865 0.683 -10.088 1.00 92.25 388 LYS A CA 1
ATOM 3041 C C . LYS A 1 388 ? 22.035 1.946 -9.854 1.00 92.25 388 LYS A C 1
ATOM 3043 O O . LYS A 1 388 ? 20.861 1.833 -9.517 1.00 92.25 388 LYS A O 1
ATOM 3048 N N . GLY A 1 389 ? 22.580 3.126 -10.163 1.00 93.38 389 GLY A N 1
ATOM 3049 C CA . GLY A 1 389 ? 21.852 4.394 -10.024 1.00 93.38 389 GLY A CA 1
ATOM 3050 C C . GLY A 1 389 ? 20.566 4.471 -10.862 1.00 93.38 389 GLY A C 1
ATOM 3051 O O . GLY A 1 389 ? 19.590 5.096 -10.445 1.00 93.38 389 GLY A O 1
ATOM 3052 N N . ILE A 1 390 ? 20.513 3.787 -12.013 1.00 94.00 390 ILE A N 1
ATOM 3053 C CA . ILE A 1 390 ? 19.310 3.721 -12.861 1.00 94.00 390 ILE A CA 1
ATOM 3054 C C . ILE A 1 390 ? 18.227 2.890 -12.160 1.00 94.00 390 ILE A C 1
ATOM 3056 O O . ILE A 1 390 ? 17.066 3.301 -12.090 1.00 94.00 390 ILE A O 1
ATOM 3060 N N . ALA A 1 391 ? 18.609 1.739 -11.600 1.00 94.12 391 ALA A N 1
ATOM 3061 C CA . ALA A 1 391 ? 17.698 0.874 -10.858 1.00 94.12 391 ALA A CA 1
ATOM 3062 C C . ALA A 1 391 ? 17.209 1.535 -9.558 1.00 94.12 391 ALA A C 1
ATOM 3064 O O . ALA A 1 391 ? 16.015 1.493 -9.269 1.00 94.12 391 ALA A O 1
ATOM 3065 N N . GLU A 1 392 ? 18.086 2.214 -8.816 1.00 93.56 392 GLU A N 1
ATOM 3066 C CA . GLU A 1 392 ? 17.725 2.979 -7.614 1.00 93.56 392 GLU A CA 1
ATOM 3067 C C . GLU A 1 392 ? 16.754 4.123 -7.931 1.00 93.56 392 GLU A C 1
ATOM 3069 O O . GLU A 1 392 ? 15.779 4.330 -7.206 1.00 93.56 392 GLU A O 1
ATOM 3074 N N . THR A 1 393 ? 16.959 4.823 -9.052 1.00 93.75 393 THR A N 1
ATOM 3075 C CA . THR A 1 393 ? 16.034 5.865 -9.521 1.00 93.75 393 THR A CA 1
ATOM 3076 C C . THR A 1 393 ? 14.650 5.281 -9.806 1.00 93.75 393 THR A C 1
ATOM 3078 O O . THR A 1 393 ? 13.642 5.821 -9.347 1.00 93.75 393 THR A O 1
ATOM 3081 N N . MET A 1 394 ? 14.584 4.143 -10.504 1.00 94.81 394 MET A N 1
ATOM 3082 C CA . MET A 1 394 ? 13.322 3.442 -10.748 1.00 94.81 394 MET A CA 1
ATOM 3083 C C . MET A 1 394 ? 12.643 3.009 -9.444 1.00 94.81 394 MET A C 1
ATOM 3085 O O . MET A 1 394 ? 11.449 3.270 -9.275 1.00 94.81 394 MET A O 1
ATOM 3089 N N . LEU A 1 395 ? 13.382 2.387 -8.521 1.00 92.81 395 LEU A N 1
ATOM 3090 C CA . LEU A 1 395 ? 12.852 1.971 -7.221 1.00 92.81 395 LEU A CA 1
ATOM 3091 C C . LEU A 1 395 ? 12.311 3.172 -6.435 1.00 92.81 395 LEU A C 1
ATOM 3093 O O . LEU A 1 395 ? 11.214 3.095 -5.891 1.00 92.81 395 LEU A O 1
ATOM 3097 N N . SER A 1 396 ? 13.008 4.312 -6.454 1.00 91.38 396 SER A N 1
ATOM 3098 C CA . SER A 1 396 ? 12.539 5.555 -5.829 1.00 91.38 396 SER A CA 1
ATOM 3099 C C . SER A 1 396 ? 11.228 6.060 -6.444 1.00 91.38 396 SER A C 1
ATOM 3101 O O . SER A 1 396 ? 10.294 6.411 -5.720 1.00 91.38 396 SER A O 1
ATOM 3103 N N . CYS A 1 397 ? 11.110 6.065 -7.776 1.00 91.12 397 CYS A N 1
ATOM 3104 C CA . CYS A 1 397 ? 9.874 6.455 -8.459 1.00 91.12 397 CYS A CA 1
ATOM 3105 C C . CYS A 1 397 ? 8.702 5.527 -8.105 1.00 91.12 397 CYS A C 1
ATOM 3107 O O . CYS A 1 397 ? 7.602 6.004 -7.819 1.00 91.12 397 CYS A O 1
ATOM 3109 N N . MET A 1 398 ? 8.929 4.213 -8.080 1.00 90.00 398 MET A N 1
ATOM 3110 C CA . MET A 1 398 ? 7.905 3.242 -7.685 1.00 90.00 398 MET A CA 1
ATOM 3111 C C . MET A 1 398 ? 7.527 3.367 -6.211 1.00 90.00 398 MET A C 1
ATOM 3113 O O . MET A 1 398 ? 6.344 3.291 -5.883 1.00 90.00 398 MET A O 1
ATOM 3117 N N . GLN A 1 399 ? 8.490 3.646 -5.332 1.00 88.50 399 GLN A N 1
ATOM 3118 C CA . GLN A 1 399 ? 8.209 3.831 -3.913 1.00 88.50 399 GLN A CA 1
ATOM 3119 C C . GLN A 1 399 ? 7.388 5.094 -3.641 1.00 88.50 399 GLN A C 1
ATOM 3121 O O . GLN A 1 399 ? 6.487 5.081 -2.799 1.00 88.50 399 GLN A O 1
ATOM 3126 N N . LYS A 1 400 ? 7.604 6.167 -4.413 1.00 87.56 400 LYS A N 1
ATOM 3127 C CA . LYS A 1 400 ? 6.726 7.351 -4.396 1.00 87.56 400 LYS A CA 1
ATOM 3128 C C . LYS A 1 400 ? 5.300 7.003 -4.827 1.00 87.56 400 LYS A C 1
ATOM 3130 O O . LYS A 1 400 ? 4.345 7.468 -4.204 1.00 87.56 400 LYS A O 1
ATOM 3135 N N . ALA A 1 401 ? 5.139 6.162 -5.850 1.00 87.06 401 ALA A N 1
ATOM 3136 C CA . ALA A 1 401 ? 3.822 5.693 -6.280 1.00 87.06 401 ALA A CA 1
ATOM 3137 C C . ALA A 1 401 ? 3.137 4.822 -5.208 1.00 87.06 401 ALA A C 1
ATOM 3139 O O . ALA A 1 401 ? 1.962 5.041 -4.912 1.00 87.06 401 ALA A O 1
ATOM 3140 N N . ASN A 1 402 ? 3.869 3.905 -4.568 1.00 85.88 402 ASN A N 1
ATOM 3141 C CA . ASN A 1 402 ? 3.373 3.117 -3.434 1.00 85.88 402 ASN A CA 1
ATOM 3142 C C . ASN A 1 402 ? 2.934 4.012 -2.268 1.00 85.88 402 ASN A C 1
ATOM 3144 O O . ASN A 1 402 ? 1.828 3.857 -1.756 1.00 85.88 402 ASN A O 1
ATOM 3148 N N . SER A 1 403 ? 3.760 4.994 -1.903 1.00 84.50 403 SER A N 1
ATOM 3149 C CA . SER A 1 403 ? 3.479 5.974 -0.846 1.00 84.50 403 SER A CA 1
ATOM 3150 C C . SER A 1 403 ? 2.204 6.775 -1.121 1.00 84.50 403 SER A C 1
ATOM 3152 O O . SER A 1 403 ? 1.349 6.919 -0.244 1.00 84.50 403 SER A O 1
ATOM 3154 N N . MET A 1 404 ? 2.036 7.257 -2.357 1.00 85.19 404 MET A N 1
ATOM 3155 C CA . MET A 1 404 ? 0.821 7.946 -2.795 1.00 85.19 404 MET A CA 1
ATOM 3156 C C . MET A 1 404 ? -0.422 7.079 -2.594 1.00 85.19 404 MET A C 1
ATOM 3158 O O . MET A 1 404 ? -1.419 7.547 -2.043 1.00 85.19 404 MET A O 1
ATOM 3162 N N . VAL A 1 405 ? -0.373 5.825 -3.046 1.00 83.00 405 VAL A N 1
ATOM 3163 C CA . VAL A 1 405 ? -1.516 4.911 -2.964 1.00 83.00 405 VAL A CA 1
ATOM 3164 C C . VAL A 1 405 ? -1.818 4.518 -1.526 1.00 83.00 405 VAL A C 1
ATOM 3166 O O . VAL A 1 405 ? -2.987 4.527 -1.139 1.00 83.00 405 VAL A O 1
ATOM 3169 N N . LEU A 1 406 ? -0.795 4.273 -0.706 1.00 83.62 406 LEU A N 1
ATOM 3170 C CA . LEU A 1 406 ? -0.957 4.020 0.721 1.00 83.62 406 LEU A CA 1
ATOM 3171 C C . LEU A 1 406 ? -1.685 5.182 1.409 1.00 83.62 406 LEU A C 1
ATOM 3173 O O . LEU A 1 406 ? -2.692 4.952 2.080 1.00 83.62 406 LEU A O 1
ATOM 3177 N N . ILE A 1 407 ? -1.223 6.423 1.223 1.00 84.19 407 ILE A N 1
ATOM 3178 C CA . ILE A 1 407 ? -1.836 7.606 1.846 1.00 84.19 407 ILE A CA 1
ATOM 3179 C C . ILE A 1 407 ? -3.256 7.815 1.314 1.00 84.19 407 ILE A C 1
ATOM 3181 O O . ILE A 1 407 ? -4.179 8.021 2.103 1.00 84.19 407 ILE A O 1
ATOM 3185 N N . GLY A 1 408 ? -3.444 7.742 -0.007 1.00 83.94 408 GLY A N 1
ATOM 3186 C CA . GLY A 1 408 ? -4.742 7.934 -0.653 1.00 83.94 408 GLY A CA 1
ATOM 3187 C C . GLY A 1 408 ? -5.787 6.929 -0.170 1.00 83.94 408 GLY A C 1
ATOM 3188 O O . GLY A 1 408 ? -6.875 7.323 0.251 1.00 83.94 408 GLY A O 1
ATOM 3189 N N . ASN A 1 409 ? -5.438 5.641 -0.141 1.00 84.50 409 ASN A N 1
ATOM 3190 C CA . ASN A 1 409 ? -6.331 4.586 0.339 1.00 84.50 409 ASN A CA 1
ATOM 3191 C C . ASN A 1 409 ? -6.593 4.693 1.843 1.00 84.50 409 ASN A C 1
ATOM 3193 O O . ASN A 1 409 ? -7.729 4.507 2.276 1.00 84.50 409 ASN A O 1
ATOM 3197 N N . SER A 1 410 ? -5.579 5.048 2.636 1.00 86.75 410 SER A N 1
ATOM 3198 C CA . SER A 1 410 ? -5.745 5.233 4.082 1.00 86.75 410 SER A CA 1
ATOM 3199 C C . SER A 1 410 ? -6.694 6.394 4.388 1.00 86.75 410 SER A C 1
ATOM 3201 O O . SER A 1 410 ? -7.627 6.215 5.164 1.00 86.75 410 SER A O 1
ATOM 3203 N N . LYS A 1 411 ? -6.544 7.540 3.708 1.00 87.88 411 LYS A N 1
ATOM 3204 C CA . LYS A 1 411 ? -7.472 8.680 3.815 1.00 87.88 411 LYS A CA 1
ATOM 3205 C C . LYS A 1 411 ? -8.888 8.333 3.365 1.00 87.88 411 LYS A C 1
ATOM 3207 O O . LYS A 1 411 ? -9.848 8.724 4.025 1.00 87.88 411 LYS A O 1
ATOM 3212 N N . LEU A 1 412 ? -9.028 7.598 2.258 1.00 87.75 412 LEU A N 1
ATOM 3213 C CA . LEU A 1 412 ? -10.329 7.137 1.776 1.00 87.75 412 LEU A CA 1
ATOM 3214 C C . LEU A 1 412 ? -11.009 6.223 2.802 1.00 87.75 412 LEU A C 1
ATOM 3216 O O . LEU A 1 412 ? -12.212 6.350 3.022 1.00 87.75 412 LEU A O 1
ATOM 3220 N N . SER A 1 413 ? -10.248 5.331 3.441 1.00 88.81 413 SER A N 1
ATOM 3221 C CA . SER A 1 413 ? -10.744 4.492 4.534 1.00 88.81 413 SER A CA 1
ATOM 3222 C C . SER A 1 413 ? -11.241 5.350 5.697 1.00 88.81 413 SER A C 1
ATOM 3224 O O . SER A 1 413 ? -12.397 5.213 6.093 1.00 88.81 413 SER A O 1
ATOM 3226 N N . SER A 1 414 ? -10.439 6.316 6.165 1.00 91.50 414 SER A N 1
ATOM 3227 C CA . SER A 1 414 ? -10.841 7.236 7.238 1.00 91.50 414 SER A CA 1
ATOM 3228 C C . SER A 1 414 ? -12.091 8.042 6.877 1.00 91.50 414 SER A C 1
ATOM 3230 O O . SER A 1 414 ? -12.959 8.234 7.723 1.00 91.50 414 SER A O 1
ATOM 3232 N N . LEU A 1 415 ? -12.222 8.484 5.620 1.00 91.69 415 LEU A N 1
ATOM 3233 C CA . LEU A 1 415 ? -13.405 9.203 5.147 1.00 91.69 415 LEU A CA 1
ATOM 3234 C C . LEU A 1 415 ? -14.655 8.319 5.177 1.00 91.69 415 LEU A C 1
ATOM 3236 O O . LEU A 1 415 ? -15.694 8.750 5.669 1.00 91.69 415 LEU A O 1
ATOM 3240 N N . LYS A 1 416 ? -14.558 7.079 4.681 1.00 92.19 416 LYS A N 1
ATOM 3241 C CA . LYS A 1 416 ? -15.661 6.106 4.736 1.00 92.19 416 LYS A CA 1
ATOM 3242 C C . LYS A 1 416 ? -16.060 5.802 6.178 1.00 92.19 416 LYS A C 1
ATOM 3244 O O . LYS A 1 416 ? -17.251 5.772 6.485 1.00 92.19 416 LYS A O 1
ATOM 3249 N N . ALA A 1 417 ? -15.081 5.623 7.060 1.00 93.75 417 ALA A N 1
ATOM 3250 C CA . ALA A 1 417 ? -15.301 5.405 8.482 1.00 93.75 417 ALA A CA 1
ATOM 3251 C C . ALA A 1 417 ? -15.997 6.607 9.139 1.00 93.75 417 ALA A C 1
ATOM 3253 O O . ALA A 1 417 ? -16.981 6.429 9.852 1.00 93.75 417 ALA A O 1
ATOM 3254 N N . LEU A 1 418 ? -15.549 7.831 8.837 1.00 94.00 418 LEU A N 1
ATOM 3255 C CA . LEU A 1 418 ? -16.164 9.064 9.327 1.00 94.00 418 LEU A CA 1
ATOM 3256 C C . LEU A 1 418 ? -17.623 9.180 8.876 1.00 94.00 418 LEU A C 1
ATOM 3258 O O . LEU A 1 418 ? -18.492 9.434 9.704 1.00 94.00 418 LEU A O 1
ATOM 3262 N N . ILE A 1 419 ? -17.896 8.950 7.587 1.00 92.81 419 ILE A N 1
ATOM 3263 C CA . ILE A 1 419 ? -19.263 8.930 7.048 1.00 92.81 419 ILE A CA 1
ATOM 3264 C C . ILE A 1 419 ? -20.105 7.898 7.805 1.00 92.81 419 ILE A C 1
ATOM 3266 O O . ILE A 1 419 ? -21.188 8.226 8.271 1.00 92.81 419 ILE A O 1
ATOM 3270 N N . THR A 1 420 ? -19.582 6.685 7.997 1.00 93.38 420 THR A N 1
ATOM 3271 C CA . THR A 1 420 ? -20.295 5.599 8.689 1.00 93.38 420 THR A CA 1
ATOM 3272 C C . THR A 1 420 ? -20.657 5.979 10.126 1.00 93.38 420 THR A C 1
ATOM 3274 O O . THR A 1 420 ? -21.806 5.804 10.529 1.00 93.38 420 THR A O 1
ATOM 3277 N N . VAL A 1 421 ? -19.715 6.542 10.894 1.00 92.44 421 VAL A N 1
ATOM 3278 C CA . VAL A 1 421 ? -19.979 7.031 12.259 1.00 92.44 421 VAL A CA 1
ATOM 3279 C C . VAL A 1 421 ? -21.077 8.086 12.260 1.00 92.44 421 VAL A C 1
ATOM 3281 O O . VAL A 1 421 ? -21.981 8.015 13.087 1.00 92.44 421 VAL A O 1
ATOM 3284 N N . LEU A 1 422 ? -21.010 9.056 11.345 1.00 91.06 422 LEU A N 1
ATOM 3285 C CA . LEU A 1 422 ? -21.982 10.146 11.272 1.00 91.06 422 LEU A CA 1
ATOM 3286 C C . LEU A 1 422 ? -23.374 9.646 10.882 1.00 91.06 422 LEU A C 1
ATOM 3288 O O . LEU A 1 422 ? -24.339 10.058 11.511 1.00 91.06 422 LEU A O 1
ATOM 3292 N N . THR A 1 423 ? -23.484 8.717 9.931 1.00 90.50 423 THR A N 1
ATOM 3293 C CA . THR A 1 423 ? -24.766 8.105 9.552 1.00 90.50 423 THR A CA 1
ATOM 3294 C C . THR A 1 423 ? -25.387 7.358 10.728 1.00 90.50 423 THR A C 1
ATOM 3296 O O . THR A 1 423 ? -26.541 7.585 11.084 1.00 90.50 423 THR A O 1
ATOM 3299 N N . VAL A 1 424 ? -24.601 6.515 11.407 1.00 88.38 424 VAL A N 1
ATOM 3300 C CA . VAL A 1 424 ? -25.084 5.797 12.592 1.00 88.38 424 VAL A CA 1
ATOM 3301 C C . VAL A 1 424 ? -25.401 6.779 13.728 1.00 88.38 424 VAL A C 1
ATOM 3303 O O . VAL A 1 424 ? -26.318 6.535 14.506 1.00 88.38 424 VAL A O 1
ATOM 3306 N N . TYR A 1 425 ? -24.712 7.912 13.837 1.00 84.94 425 TYR A N 1
ATOM 3307 C CA . TYR A 1 425 ? -25.024 8.944 14.823 1.00 84.94 425 TYR A CA 1
ATOM 3308 C C . TYR A 1 425 ? -26.304 9.729 14.501 1.00 84.94 425 TYR A C 1
ATOM 3310 O O . TYR A 1 425 ? -27.116 9.944 15.396 1.00 84.94 425 TYR A O 1
ATOM 3318 N N . GLU A 1 426 ? -26.532 10.134 13.257 1.00 77.81 426 GLU A N 1
ATOM 3319 C CA . GLU A 1 426 ? -27.703 10.925 12.852 1.00 77.81 426 GLU A CA 1
ATOM 3320 C C . GLU A 1 426 ? -29.006 10.156 13.085 1.00 77.81 426 GLU A C 1
ATOM 3322 O O . GLU A 1 426 ? -29.906 10.642 13.771 1.00 77.81 426 GLU A O 1
ATOM 3327 N N . ASP A 1 427 ? -29.030 8.880 12.699 1.00 66.56 427 ASP A N 1
ATOM 3328 C CA . ASP A 1 427 ? -30.123 7.953 13.000 1.00 66.56 427 ASP A CA 1
ATOM 3329 C C . ASP A 1 427 ? -30.380 7.796 14.524 1.00 66.56 427 ASP A C 1
ATOM 3331 O O . ASP A 1 427 ? -31.309 7.105 14.930 1.00 66.56 427 ASP A O 1
ATOM 3335 N N . SER A 1 428 ? -29.492 8.288 15.405 1.00 56.38 428 SER A N 1
ATOM 3336 C CA . SER A 1 428 ? -29.645 8.240 16.876 1.00 56.38 428 SER A CA 1
ATOM 3337 C C . SER A 1 428 ? -30.308 9.490 17.454 1.00 56.38 428 SER A C 1
ATOM 3339 O O . SER A 1 428 ? -30.833 9.451 18.567 1.00 56.38 428 SER A O 1
ATOM 3341 N N . VAL A 1 429 ? -30.261 10.603 16.717 1.00 53.44 429 VAL A N 1
ATOM 3342 C CA . VAL A 1 429 ? -30.850 11.890 17.112 1.00 53.44 429 VAL A CA 1
ATOM 3343 C C . VAL A 1 429 ? -32.307 11.983 16.645 1.00 53.44 429 VAL A C 1
ATOM 3345 O O . VAL A 1 429 ? -33.102 12.675 17.276 1.00 53.44 429 VAL A O 1
ATOM 3348 N N . SER A 1 430 ? -32.684 11.189 15.638 1.00 41.84 430 SER A N 1
ATOM 3349 C CA . SER A 1 430 ? -34.016 11.166 15.022 1.00 41.84 430 SER A CA 1
ATOM 3350 C C . SER A 1 430 ? -35.039 10.102 15.509 1.00 41.84 430 SER A C 1
ATOM 3352 O O . SER A 1 430 ? -35.881 9.733 14.692 1.00 41.84 430 SER A O 1
ATOM 3354 N N . PRO A 1 431 ? -35.095 9.578 16.762 1.00 41.75 431 PRO A N 1
ATOM 3355 C CA . PRO A 1 431 ? -36.140 8.602 17.116 1.00 41.75 431 PRO A CA 1
ATOM 3356 C C . PRO A 1 431 ? -37.557 9.183 17.312 1.00 41.75 431 PRO A C 1
ATOM 3358 O O . PRO A 1 431 ? -38.448 8.440 17.705 1.00 41.75 431 PRO A O 1
ATOM 3361 N N . LEU A 1 432 ? -37.794 10.482 17.095 1.00 38.69 432 LEU A N 1
ATOM 3362 C CA . LEU A 1 432 ? -39.070 11.150 17.401 1.00 38.69 432 LEU A CA 1
ATOM 3363 C C . LEU A 1 432 ? -39.454 12.159 16.305 1.00 38.69 432 LEU A C 1
ATOM 3365 O O . LEU A 1 432 ? -39.469 13.364 16.527 1.00 38.69 432 LEU A O 1
ATOM 3369 N N . SER A 1 433 ? -39.735 11.670 15.098 1.00 31.83 433 SER A N 1
ATOM 3370 C CA . SER A 1 433 ? -40.578 12.397 14.133 1.00 31.83 433 SER A CA 1
ATOM 3371 C C . SER A 1 433 ? -41.204 11.407 13.153 1.00 31.83 433 SER A C 1
ATOM 3373 O O . SER A 1 433 ? -40.806 11.269 12.000 1.00 31.83 433 SER A O 1
ATOM 3375 N N . SER A 1 434 ? -42.154 10.628 13.651 1.00 29.23 434 SER A N 1
ATOM 3376 C CA . SER A 1 434 ? -43.157 9.957 12.827 1.00 29.23 434 SER A CA 1
ATOM 3377 C C . SER A 1 434 ? -44.393 9.852 13.704 1.00 29.23 434 SER A C 1
ATOM 3379 O O . SER A 1 434 ? -44.427 9.014 14.605 1.00 29.23 434 SER A O 1
ATOM 3381 N N . ASP A 1 435 ? -45.306 10.801 13.508 1.00 33.12 435 ASP A N 1
ATOM 3382 C CA . ASP A 1 435 ? -46.663 10.768 14.057 1.00 33.12 435 ASP A CA 1
ATOM 3383 C C . ASP A 1 435 ? -47.430 9.519 13.596 1.00 33.12 435 ASP A C 1
ATOM 3385 O O . ASP A 1 435 ? -47.202 9.077 12.440 1.00 33.12 435 ASP A O 1
#

Organism: NCBI:txid34288

pLDDT: mean 79.39, std 18.29, range [24.97, 96.38]

Radius of gyration: 29.89 Å; chains: 1; bounding box: 77×45×106 Å